Protein AF-A0A2I7N9K1-F1 (afdb_monomer_lite)

Radius of gyration: 25.22 Å; chains: 1; bounding box: 76×56×75 Å

Foldseek 3Di:
DDDDDDDDDDDPDDDDPPDPDDDDDDDDLQLQWAKDWPDFFAQAAAADPDQTAGPPWTKIFTAGNVRHGQQPFFFKKFKFWPDFPFCDDPPRDGLFFGKFDCRIATDHRRMGTGHRIHTNKWGWFIWMWIDTPSHHIDIGGGHTHDHPDDPDPFPKCDPPDQFFWWKKKFQPQCPPLLFGKIWIWTQDDDAGDGDPVSSVPDDQDPRMDTDAGWTWQFRDKDQLEAFPDHRDYFDWDAGPVGGIIGGFKIKFKFKPPDDQVQDDPVGDPHRSCCLRPHPAHGQQIKIKMWIQGNIKTKHFQADPVRHGQKWKWKQDQLGWIWTWGIAGPVQDDSVSVVVLRVPFRHHPPMDMDIDRDPGMAIQFFAWACVPPPPDTTRIWTKIATNSRIIITTSDDPLSADDPQQVSPDSDGDAAEDEDEAGEHEAHLEEYEYEYHQEAYEYHHFAYEYEYEHHHYAYEYEDEAAPVQWDWDDDPQWIWIAGPRGIYIYHNYQWYHHPVDIDGDPRDDD

pLDDT: mean 81.73, std 18.93, range [21.7, 98.44]

InterPro domains:
  IPR001343 RTX calcium-binding nonapeptide repeat [PF00353] (426-460)
  IPR011049 Serralysin-like metalloprotease, C-terminal [G3DSA:2.150.10.10] (353-507)
  IPR011049 Serralysin-like metalloprotease, C-terminal [SSF51120] (394-496)

Secondary structure (DSSP, 8-state):
--PPP-------------------------TT-EEEEEEPPPTTB--SSSS---SSPEEEEEE-TTS-B-TT---EEEEEEEE-TTSS-GGG---PPPEES--EEE-BTTEEEESS-EESS-EEEEEEEEE-TTSB-EEPPPEEE--SS---S--SS--SSS----EEEE-TTSTTTT-S-EEEEEE-TTS---SHHHHHT--S-TTEEEPPPEEE-SSEEEE-SSTTS-SSS-EEEE-TTS-EEEEEEEEEEEEES--GGGSPSSPPSSHHHHHHH-----TT-EEEEEEE--EEEEE-SB-TTSPBPEEEEEE-TTS-EEEEEEEETT--SHHHHHHHHHH--PPTT-EEEEEE-SS-EEEPPEEE-TT-TTS-EEEEEEEE-TTS-EEEEEE--SS---GGGGSTTS----EE--SSS-EEE--SS--EEE--SS--EEE--SS-EEEE--SS--EEE-SS-GGG-EEEEETTEEEEEETTEEEEEES--EEE-SS-EEE------

Organism: NCBI:txid2067065

Structure (mmCIF, N/CA/C/O backbone):
data_AF-A0A2I7N9K1-F1
#
_entry.id   AF-A0A2I7N9K1-F1
#
loop_
_atom_site.group_PDB
_atom_site.id
_atom_site.type_symbol
_atom_site.label_atom_id
_atom_site.label_alt_id
_atom_site.label_comp_id
_atom_site.label_asym_id
_atom_site.label_entity_id
_atom_site.label_seq_id
_atom_site.pdbx_PDB_ins_code
_atom_site.Cartn_x
_atom_site.Cartn_y
_atom_site.Cartn_z
_atom_site.occupancy
_atom_site.B_iso_or_equiv
_atom_site.auth_seq_id
_atom_site.auth_comp_id
_atom_site.auth_asym_id
_atom_site.auth_atom_id
_atom_site.pdbx_PDB_model_num
ATOM 1 N N . MET A 1 1 ? -43.055 1.603 -35.827 1.00 36.66 1 MET A N 1
ATOM 2 C CA . MET A 1 1 ? -41.673 1.252 -35.440 1.00 36.66 1 MET A CA 1
ATOM 3 C C . MET A 1 1 ? -41.093 2.394 -34.618 1.00 36.66 1 MET A C 1
ATOM 5 O O . MET A 1 1 ? -40.715 3.410 -35.180 1.00 36.66 1 MET A O 1
ATOM 9 N N . LYS A 1 2 ? -41.129 2.274 -33.289 1.00 26.00 2 LYS A N 1
ATOM 10 C CA . LYS A 1 2 ? -40.455 3.167 -32.336 1.00 26.00 2 LYS A CA 1
ATOM 11 C C . LYS A 1 2 ? -39.865 2.257 -31.259 1.00 26.00 2 LYS A C 1
ATOM 13 O O . LYS A 1 2 ? -40.627 1.643 -30.520 1.00 26.00 2 LYS A O 1
ATOM 18 N N . ASN A 1 3 ? -38.541 2.124 -31.240 1.00 26.86 3 ASN A N 1
ATOM 19 C CA . ASN A 1 3 ? -37.816 1.384 -30.211 1.00 26.86 3 ASN A CA 1
ATOM 20 C C . ASN A 1 3 ? -37.641 2.282 -28.983 1.00 26.86 3 ASN A C 1
ATOM 22 O O . ASN A 1 3 ? -37.138 3.398 -29.091 1.00 26.86 3 ASN A O 1
ATOM 26 N N . SER A 1 4 ? -38.083 1.785 -27.831 1.00 25.55 4 SER A N 1
ATOM 27 C CA . SER A 1 4 ? -37.852 2.376 -26.515 1.00 25.55 4 SER A CA 1
ATOM 28 C C . SER A 1 4 ? -36.556 1.796 -25.951 1.00 25.55 4 SER A C 1
ATOM 30 O O . SER A 1 4 ? -36.440 0.587 -25.768 1.00 25.55 4 SER A O 1
ATOM 32 N N . PHE A 1 5 ? -35.588 2.673 -25.684 1.00 25.97 5 PHE A N 1
ATOM 33 C CA . PHE A 1 5 ? -34.457 2.390 -24.808 1.00 25.97 5 PHE A CA 1
ATOM 34 C C . PHE A 1 5 ? -34.976 2.252 -23.370 1.00 25.97 5 PHE A C 1
ATOM 36 O O . PHE A 1 5 ? -35.680 3.139 -22.883 1.00 25.97 5 PHE A O 1
ATOM 43 N N . LYS A 1 6 ? -34.633 1.152 -22.693 1.00 26.00 6 LYS A N 1
ATOM 44 C CA . LYS A 1 6 ? -34.736 1.032 -21.235 1.00 26.00 6 LYS A CA 1
ATOM 45 C C . LYS A 1 6 ? -33.353 1.272 -20.641 1.00 26.00 6 LYS A C 1
ATOM 47 O O . LYS A 1 6 ? -32.460 0.447 -20.793 1.00 26.00 6 LYS A O 1
ATOM 52 N N . THR A 1 7 ? -33.207 2.406 -19.971 1.00 23.09 7 THR A N 1
ATOM 53 C CA . THR A 1 7 ? -32.119 2.700 -19.038 1.00 23.09 7 THR A CA 1
ATOM 54 C C . THR A 1 7 ? -32.225 1.746 -17.848 1.00 23.09 7 THR A C 1
ATOM 56 O O . THR A 1 7 ? -33.268 1.696 -17.196 1.00 23.09 7 THR A O 1
ATOM 59 N N . VAL A 1 8 ? -31.167 0.989 -17.562 1.00 24.42 8 VAL A N 1
ATOM 60 C CA . VAL A 1 8 ? -31.017 0.262 -16.295 1.00 24.42 8 VAL A CA 1
ATOM 61 C C . VAL A 1 8 ? -30.344 1.222 -15.317 1.00 24.42 8 VAL A C 1
ATOM 63 O O . VAL A 1 8 ? -29.165 1.527 -15.461 1.00 24.42 8 VAL A O 1
ATOM 66 N N . LEU A 1 9 ? -31.109 1.749 -14.358 1.00 21.70 9 LEU A N 1
ATOM 67 C CA . LEU A 1 9 ? -30.547 2.359 -13.153 1.00 21.70 9 LEU A CA 1
ATOM 68 C C . LEU A 1 9 ? -30.063 1.220 -12.247 1.00 21.70 9 LEU A C 1
ATOM 70 O O . LEU A 1 9 ? -30.878 0.424 -11.781 1.00 21.70 9 LEU A O 1
ATOM 74 N N . VAL A 1 10 ? -28.760 1.154 -11.982 1.00 24.77 10 VAL A N 1
ATOM 75 C CA . VAL A 1 10 ? -28.209 0.338 -10.895 1.00 24.77 10 VAL A CA 1
ATOM 76 C C . VAL A 1 10 ? -28.288 1.179 -9.622 1.00 24.77 10 VAL A C 1
ATOM 78 O O . VAL A 1 10 ? -27.634 2.212 -9.513 1.00 24.77 10 VAL A O 1
ATOM 81 N N . PHE A 1 11 ? -29.139 0.771 -8.681 1.00 23.14 11 PHE A N 1
ATOM 82 C CA . PHE A 1 11 ? -29.184 1.342 -7.336 1.00 23.14 11 PHE A CA 1
ATOM 83 C C . PHE A 1 11 ? -28.026 0.762 -6.513 1.00 23.14 11 PHE A C 1
ATOM 85 O O . PHE A 1 11 ? -27.993 -0.439 -6.254 1.00 23.14 11 PHE A O 1
ATOM 92 N N . SER A 1 12 ? -27.105 1.613 -6.063 1.00 29.17 12 SER A N 1
ATOM 93 C CA . SER A 1 12 ? -26.170 1.318 -4.975 1.00 29.17 12 SER A CA 1
ATOM 94 C C . SER A 1 12 ? -26.931 1.376 -3.644 1.00 29.17 12 SER A C 1
ATOM 96 O O . SER A 1 12 ? -27.010 2.421 -2.997 1.00 29.17 12 SER A O 1
ATOM 98 N N . GLY A 1 13 ? -27.584 0.275 -3.280 1.00 25.62 13 GLY A N 1
ATOM 99 C CA . GLY A 1 13 ? -28.261 0.118 -1.996 1.00 25.62 13 GLY A CA 1
ATOM 100 C C . GLY A 1 13 ? -27.389 -0.671 -1.027 1.00 25.62 13 GLY A C 1
ATOM 101 O O . GLY A 1 13 ? -27.106 -1.839 -1.278 1.00 25.62 13 GLY A O 1
ATOM 102 N N . PHE A 1 14 ? -26.996 -0.044 0.082 1.00 30.11 14 PHE A N 1
ATOM 103 C CA . PHE A 1 14 ? -26.489 -0.736 1.265 1.00 30.11 14 PHE A CA 1
ATOM 104 C C . PHE A 1 14 ? -27.516 -1.788 1.707 1.00 30.11 14 PHE A C 1
ATOM 106 O O . PHE A 1 14 ? -28.621 -1.445 2.128 1.00 30.11 14 PHE A O 1
ATOM 113 N N . PHE A 1 15 ? -27.165 -3.068 1.600 1.00 25.33 15 PHE A N 1
ATOM 114 C CA . PHE A 1 15 ? -27.944 -4.151 2.189 1.00 25.33 15 PHE A CA 1
ATOM 115 C C . PHE A 1 15 ? -27.481 -4.334 3.637 1.00 25.33 15 PHE A C 1
ATOM 117 O O . PHE A 1 15 ? -26.503 -5.025 3.906 1.00 25.33 15 PHE A O 1
ATOM 124 N N . SER A 1 16 ? -28.187 -3.711 4.582 1.00 26.41 16 SER A N 1
ATOM 125 C CA . SER A 1 16 ? -28.173 -4.192 5.964 1.00 26.41 16 SER A CA 1
ATOM 126 C C . SER A 1 16 ? -28.927 -5.517 5.994 1.00 26.41 16 SER A C 1
ATOM 128 O O . SER A 1 16 ? -30.141 -5.554 5.784 1.00 26.41 16 SER A O 1
ATOM 130 N N . ILE A 1 17 ? -28.215 -6.614 6.237 1.00 28.28 17 ILE A N 1
ATOM 131 C CA . ILE A 1 17 ? -28.830 -7.902 6.552 1.00 28.28 17 ILE A CA 1
ATOM 132 C C . ILE A 1 17 ? -29.501 -7.752 7.920 1.00 28.28 17 ILE A C 1
ATOM 134 O O . ILE A 1 17 ? -28.851 -7.772 8.961 1.00 28.28 17 ILE A O 1
ATOM 138 N N . ALA A 1 18 ? -30.819 -7.561 7.921 1.00 25.86 18 ALA A N 1
ATOM 139 C CA . ALA A 1 18 ? -31.632 -7.703 9.118 1.00 25.86 18 ALA A CA 1
ATOM 140 C C . ALA A 1 18 ? -31.854 -9.201 9.367 1.00 25.86 18 ALA A C 1
ATOM 142 O O . ALA A 1 18 ? -32.697 -9.834 8.728 1.00 25.86 18 ALA A O 1
ATOM 143 N N . LEU A 1 19 ? -31.083 -9.776 10.289 1.00 27.89 19 LEU A N 1
ATOM 144 C CA . LEU A 1 19 ? -31.394 -11.071 10.886 1.00 27.89 19 LEU A CA 1
ATOM 145 C C . LEU A 1 19 ? -32.697 -10.929 11.688 1.00 27.89 19 LEU A C 1
ATOM 147 O O . LEU A 1 19 ? -32.737 -10.294 12.739 1.00 27.89 19 LEU A O 1
ATOM 151 N N . LEU A 1 20 ? -33.784 -11.511 11.181 1.00 29.70 20 LEU A N 1
ATOM 152 C CA . LEU A 1 20 ? -35.004 -11.730 11.956 1.00 29.70 20 LEU A CA 1
ATOM 153 C C . LEU A 1 20 ? -34.714 -12.811 13.006 1.00 29.70 20 LEU A C 1
ATOM 155 O O . LEU A 1 20 ? -34.813 -14.004 12.728 1.00 29.70 20 LEU A O 1
ATOM 159 N N . SER A 1 21 ? -34.335 -12.380 14.208 1.00 32.34 21 SER A N 1
ATOM 160 C CA . SER A 1 21 ? -34.246 -13.246 15.382 1.00 32.34 21 SER A CA 1
ATOM 161 C C . SER A 1 21 ? -35.651 -13.660 15.826 1.00 32.34 21 SER A C 1
ATOM 163 O O . SER A 1 21 ? -36.535 -12.828 16.051 1.00 32.34 21 SER A O 1
ATOM 165 N N . SER A 1 22 ? -35.873 -14.969 15.923 1.00 29.00 22 SER A N 1
ATOM 166 C CA . SER A 1 22 ? -37.070 -15.551 16.521 1.00 29.00 22 SER A CA 1
ATOM 167 C C . SER A 1 22 ? -37.162 -15.156 17.994 1.00 29.00 22 SER A C 1
ATOM 169 O O . SER A 1 22 ? -36.237 -15.401 18.765 1.00 29.00 22 SER A O 1
ATOM 171 N N . CYS A 1 23 ? -38.301 -14.601 18.402 1.00 32.09 23 CYS A N 1
ATOM 172 C CA . CYS A 1 23 ? -38.574 -14.265 19.792 1.00 32.09 23 CYS A CA 1
ATOM 173 C C . CYS A 1 23 ? -38.734 -15.555 20.618 1.00 32.09 23 CYS A C 1
ATOM 175 O O . CYS A 1 23 ? -39.783 -16.199 20.577 1.00 32.09 23 CYS A O 1
ATOM 177 N N . SER A 1 24 ? -37.689 -15.947 21.351 1.00 33.16 24 SER A N 1
ATOM 178 C CA . SER A 1 24 ? -37.812 -16.875 22.475 1.00 33.16 24 SER A CA 1
ATOM 179 C C . SER A 1 24 ? -38.010 -16.079 23.761 1.00 33.16 24 SER A C 1
ATOM 181 O O . SER A 1 24 ? -37.243 -15.176 24.086 1.00 33.16 24 SER A O 1
ATOM 183 N N . SER A 1 25 ? -39.069 -16.422 24.476 1.00 39.72 25 SER A N 1
ATOM 184 C CA . SER A 1 25 ? -39.567 -15.787 25.686 1.00 39.72 25 SER A CA 1
ATOM 185 C C . SER A 1 25 ? -38.533 -15.701 26.818 1.00 39.72 25 SER A C 1
ATOM 187 O O . SER A 1 25 ? -38.040 -16.727 27.276 1.00 39.72 25 SER A O 1
ATOM 189 N N . GLY A 1 26 ? -38.361 -14.496 27.372 1.00 41.34 26 GLY A N 1
ATOM 190 C CA . GLY A 1 26 ? -38.199 -14.305 28.817 1.00 41.34 26 GLY A CA 1
ATOM 191 C C . GLY A 1 26 ? -36.791 -14.084 29.371 1.00 41.34 26 GLY A C 1
ATOM 192 O O . GLY A 1 26 ? -36.303 -14.926 30.110 1.00 41.34 26 GLY A O 1
ATOM 193 N N . THR A 1 27 ? -36.249 -12.879 29.188 1.00 34.38 27 THR A N 1
ATOM 194 C CA . THR A 1 27 ? -35.466 -12.163 30.213 1.00 34.38 27 THR A CA 1
ATOM 195 C C . THR A 1 27 ? -35.780 -10.675 30.088 1.00 34.38 27 THR A C 1
ATOM 197 O O . THR A 1 27 ? -35.877 -10.150 28.981 1.00 34.38 27 THR A O 1
ATOM 200 N N . SER A 1 28 ? -36.020 -10.003 31.212 1.00 38.69 28 SER A N 1
ATOM 201 C CA . SER A 1 28 ? -36.279 -8.563 31.285 1.00 38.69 28 SER A CA 1
ATOM 202 C C . SER A 1 28 ? -35.212 -7.780 30.518 1.00 38.69 28 SER A C 1
ATOM 204 O O . SER A 1 28 ? -34.049 -7.799 30.912 1.00 38.69 28 SER A O 1
ATOM 206 N N . SER A 1 29 ? -35.599 -7.075 29.453 1.00 41.12 29 SER A N 1
ATOM 207 C CA . SER A 1 29 ? -34.750 -6.055 28.841 1.00 41.12 29 SER A CA 1
ATOM 208 C C . SER A 1 29 ? -34.518 -4.970 29.888 1.00 41.12 29 SER A C 1
ATOM 210 O O . SER A 1 29 ? -35.439 -4.216 30.214 1.00 41.12 29 SER A O 1
ATOM 212 N N . ASN A 1 30 ? -33.324 -4.928 30.469 1.00 50.84 30 ASN A N 1
ATOM 213 C CA . ASN A 1 30 ? -32.955 -3.883 31.405 1.00 50.84 30 ASN A CA 1
ATOM 214 C C . ASN A 1 30 ? -32.698 -2.608 30.587 1.00 50.84 30 ASN A C 1
ATOM 216 O O . ASN A 1 30 ? -31.596 -2.393 30.096 1.00 50.84 30 ASN A O 1
ATOM 220 N N . SER A 1 31 ? -33.743 -1.811 30.341 1.00 53.28 31 SER A N 1
ATOM 221 C CA . SER A 1 31 ? -33.713 -0.687 29.388 1.00 53.28 31 SER A CA 1
ATOM 222 C C . SER A 1 31 ? -32.759 0.450 29.773 1.00 53.28 31 SER A C 1
ATOM 224 O O . SER A 1 31 ? -32.537 1.344 28.961 1.00 53.28 31 SER A O 1
ATOM 226 N N . ASP A 1 32 ? -32.199 0.400 30.983 1.00 67.81 32 ASP A N 1
ATOM 227 C CA . ASP A 1 32 ? -31.236 1.366 31.515 1.00 67.81 32 ASP A CA 1
ATOM 228 C C . ASP A 1 32 ? -29.824 0.781 31.684 1.00 67.81 32 ASP A C 1
ATOM 230 O O . ASP A 1 32 ? -28.959 1.455 32.237 1.00 67.81 32 ASP A O 1
ATOM 234 N N . ALA A 1 33 ? -29.559 -0.447 31.220 1.00 81.50 33 ALA A N 1
ATOM 235 C CA . ALA A 1 33 ? -28.209 -0.995 31.254 1.00 81.50 33 ALA A CA 1
ATOM 236 C C . ALA A 1 33 ? -27.306 -0.274 30.235 1.00 81.50 33 ALA A C 1
ATOM 238 O O . ALA A 1 33 ? -27.653 -0.102 29.058 1.00 81.50 33 ALA A O 1
ATOM 239 N N . THR A 1 34 ? -26.143 0.188 30.689 1.00 94.06 34 THR A N 1
ATOM 240 C CA . THR A 1 34 ? -25.251 1.054 29.908 1.00 94.06 34 THR A CA 1
ATOM 241 C C . THR A 1 34 ? -23.839 0.503 29.854 1.00 94.06 34 THR A C 1
ATOM 243 O O . THR A 1 34 ? -23.399 -0.253 30.717 1.00 94.06 34 THR A O 1
ATOM 246 N N . LEU A 1 35 ? -23.104 0.907 28.827 1.00 97.38 35 LEU A N 1
ATOM 247 C CA . LEU A 1 35 ? -21.658 0.756 28.802 1.00 97.38 35 LEU A CA 1
ATOM 248 C C . LEU A 1 35 ? -21.005 1.963 29.480 1.00 97.38 35 LEU A C 1
ATOM 250 O O . LEU A 1 35 ? -21.551 3.067 29.481 1.00 97.38 35 LEU A O 1
ATOM 254 N N . SER A 1 36 ? -19.816 1.763 30.039 1.00 97.44 36 SER A N 1
ATOM 255 C CA . SER A 1 36 ? -18.985 2.842 30.570 1.00 97.44 36 SER A CA 1
ATOM 256 C C . SER A 1 36 ? -17.508 2.499 30.429 1.00 97.44 36 SER A C 1
ATOM 258 O O . SER A 1 36 ? -17.104 1.367 30.703 1.00 97.44 36 SER A O 1
ATOM 260 N N . PHE A 1 37 ? -16.691 3.467 30.023 1.00 98.06 37 PHE A N 1
ATOM 261 C CA . PHE A 1 37 ? -15.239 3.315 30.027 1.00 98.06 37 PHE A CA 1
ATOM 262 C C . PHE A 1 37 ? -14.746 3.371 31.478 1.00 98.06 37 PHE A C 1
ATOM 264 O O . PHE A 1 37 ? -14.773 4.414 32.125 1.00 98.06 37 PHE A O 1
ATOM 271 N N . SER A 1 38 ? -14.321 2.227 32.016 1.00 97.00 38 SER A N 1
ATOM 272 C CA . SER A 1 38 ? -13.719 2.139 33.354 1.00 97.00 38 SER A CA 1
ATOM 273 C C . SER A 1 38 ? -12.206 2.352 33.329 1.00 97.00 38 SER A C 1
ATOM 275 O O . SER A 1 38 ? -11.618 2.711 34.349 1.00 97.00 38 SER A O 1
ATOM 277 N N . VAL A 1 39 ? -11.586 2.181 32.157 1.00 97.38 39 VAL A N 1
ATOM 278 C CA . VAL A 1 39 ? -10.252 2.695 31.829 1.00 97.38 39 VAL A CA 1
ATOM 279 C C . VAL A 1 39 ? -10.342 3.362 30.459 1.00 97.38 39 VAL A C 1
ATOM 281 O O . VAL A 1 39 ? -10.625 2.698 29.463 1.00 97.38 39 VAL A O 1
ATOM 284 N N . GLU A 1 40 ? -10.132 4.675 30.440 1.00 95.94 40 GLU A N 1
ATOM 285 C CA . GLU A 1 40 ? -10.147 5.525 29.244 1.00 95.94 40 GLU A CA 1
ATOM 286 C C . GLU A 1 40 ? -8.864 5.349 28.402 1.00 95.94 40 GLU A C 1
ATOM 288 O O . GLU A 1 40 ? -7.812 5.019 28.962 1.00 95.94 40 GLU A O 1
ATOM 293 N N . PRO A 1 41 ? -8.907 5.594 27.077 1.00 92.88 41 PRO A N 1
ATOM 294 C CA . PRO A 1 41 ? -7.702 5.669 26.253 1.00 92.88 41 PRO A CA 1
ATOM 295 C C . PRO A 1 41 ? -6.808 6.851 26.667 1.00 92.88 41 PRO A C 1
ATOM 297 O O . PRO A 1 41 ? -7.296 7.918 27.036 1.00 92.88 41 PRO A O 1
ATOM 300 N N . ALA A 1 42 ? -5.486 6.686 26.567 1.00 87.31 42 ALA A N 1
ATOM 301 C CA . ALA A 1 42 ? -4.512 7.725 26.915 1.00 87.31 42 ALA A CA 1
ATOM 302 C C . ALA A 1 42 ? -3.955 8.471 25.682 1.00 87.31 42 ALA A C 1
ATOM 304 O O . ALA A 1 42 ? -3.728 7.884 24.622 1.00 87.31 42 ALA A O 1
ATOM 305 N N . SER A 1 43 ? -3.670 9.772 25.842 1.00 81.56 43 SER A N 1
ATOM 306 C CA . SER A 1 43 ? -3.223 10.698 24.775 1.00 81.56 43 SER A CA 1
ATOM 307 C C . SER A 1 43 ? -1.772 10.541 24.295 1.00 81.56 43 SER A C 1
ATOM 309 O O . SER A 1 43 ? -1.241 11.418 23.619 1.00 81.56 43 SER A O 1
ATOM 311 N N . ASN A 1 44 ? -1.093 9.467 24.669 1.00 70.94 44 ASN A N 1
ATOM 312 C CA . ASN A 1 44 ? 0.270 9.143 24.244 1.00 70.94 44 ASN A CA 1
ATOM 313 C C . ASN A 1 44 ? 0.326 7.903 23.348 1.00 70.94 44 ASN A C 1
ATOM 315 O O . ASN A 1 44 ? 1.396 7.332 23.157 1.00 70.94 44 ASN A O 1
ATOM 319 N N . SER A 1 45 ? -0.826 7.496 22.821 1.00 68.25 45 SER A N 1
ATOM 320 C CA . SER A 1 45 ? -0.941 6.361 21.917 1.00 68.25 45 SER A CA 1
ATOM 321 C C . SER A 1 45 ? -0.256 6.693 20.600 1.00 68.25 45 SER A C 1
ATOM 323 O O . SER A 1 45 ? -0.395 7.801 20.100 1.00 68.25 45 SER A O 1
ATOM 325 N N . THR A 1 46 ? 0.495 5.763 20.036 1.00 64.75 46 THR A N 1
ATOM 326 C CA . THR A 1 46 ? 1.285 6.004 18.832 1.00 64.75 46 THR A CA 1
ATOM 327 C C . THR A 1 46 ? 0.697 5.231 17.658 1.00 64.75 46 THR A C 1
ATOM 329 O O . THR A 1 46 ? 0.408 4.050 17.855 1.00 64.75 46 THR A O 1
ATOM 332 N N . PRO A 1 47 ? 0.522 5.828 16.457 1.00 62.97 47 PRO A N 1
ATOM 333 C CA . PRO A 1 47 ? -0.068 5.107 15.348 1.00 62.97 47 PRO A CA 1
ATOM 334 C C . PRO A 1 47 ? 0.757 3.882 14.975 1.00 62.97 47 PRO A C 1
ATOM 336 O O . PRO A 1 47 ? 1.990 3.942 14.941 1.00 62.97 47 PRO A O 1
ATOM 339 N N . THR A 1 48 ? 0.087 2.759 14.730 1.00 54.94 48 THR A N 1
ATOM 340 C CA . THR A 1 48 ? 0.762 1.471 14.541 1.00 54.94 48 THR A CA 1
ATOM 341 C C . THR A 1 48 ? 1.365 1.316 13.157 1.00 54.94 48 THR A C 1
ATOM 343 O O . THR A 1 48 ? 0.659 1.313 12.170 1.00 54.94 48 THR A O 1
ATOM 346 N N . GLY A 1 49 ? 2.652 0.998 13.116 1.00 50.69 49 GLY A N 1
ATOM 347 C CA . GLY A 1 49 ? 3.223 -0.000 12.199 1.00 50.69 49 GLY A CA 1
ATOM 348 C C . GLY A 1 49 ? 4.349 -0.812 12.869 1.00 50.69 49 GLY A C 1
ATOM 349 O O . GLY A 1 49 ? 5.106 -1.553 12.250 1.00 50.69 49 GLY A O 1
ATOM 350 N N . THR A 1 50 ? 4.443 -0.680 14.186 1.00 47.97 50 THR A N 1
ATOM 351 C CA . THR A 1 50 ? 5.229 -1.475 15.125 1.00 47.97 50 THR A CA 1
ATOM 352 C C . THR A 1 50 ? 4.274 -1.784 16.280 1.00 47.97 50 THR A C 1
ATOM 354 O O . THR A 1 50 ? 3.316 -1.038 16.471 1.00 47.97 50 THR A O 1
ATOM 357 N N . GLN A 1 51 ? 4.465 -2.891 16.997 1.00 51.19 51 GLN A N 1
ATOM 358 C CA . GLN A 1 51 ? 3.539 -3.522 17.964 1.00 51.19 51 GLN A CA 1
ATOM 359 C C . GLN A 1 51 ? 3.176 -2.682 19.224 1.00 51.19 51 GLN A C 1
ATOM 361 O O . GLN A 1 51 ? 3.057 -3.213 20.325 1.00 51.19 51 GLN A O 1
ATOM 366 N N . ASN A 1 52 ? 3.023 -1.366 19.093 1.00 67.00 52 ASN A N 1
ATOM 367 C CA . ASN A 1 52 ? 2.648 -0.436 20.144 1.00 67.00 52 ASN A CA 1
ATOM 368 C C . ASN A 1 52 ? 1.122 -0.325 20.202 1.00 67.00 52 ASN A C 1
ATOM 370 O O . ASN A 1 52 ? 0.491 0.186 19.277 1.00 67.00 52 ASN A O 1
ATOM 374 N N . TYR A 1 53 ? 0.550 -0.809 21.298 1.00 79.75 53 TYR A N 1
ATOM 375 C CA . TYR A 1 53 ? -0.876 -0.715 21.598 1.00 79.75 53 TYR A CA 1
ATOM 376 C C . TYR A 1 53 ? -1.166 0.495 22.494 1.00 79.75 53 TYR A C 1
ATOM 378 O O . TYR A 1 53 ? -0.273 1.023 23.164 1.00 79.75 53 TYR A O 1
ATOM 386 N N . ILE A 1 54 ? -2.426 0.930 22.531 1.00 84.31 54 ILE A N 1
ATOM 387 C CA . ILE A 1 54 ? -2.914 1.938 23.476 1.00 84.31 54 ILE A CA 1
ATOM 388 C C . ILE A 1 54 ? -2.661 1.420 24.897 1.00 84.31 54 ILE A C 1
ATOM 390 O O . ILE A 1 54 ? -3.127 0.343 25.270 1.00 84.31 54 ILE A O 1
ATOM 394 N N . THR A 1 55 ? -1.917 2.191 25.696 1.00 82.06 55 THR A N 1
ATOM 395 C CA . THR A 1 55 ? -1.595 1.841 27.086 1.00 82.06 55 THR A CA 1
ATOM 396 C C . THR A 1 55 ? -1.996 2.962 28.051 1.00 82.06 55 THR A C 1
ATOM 398 O O . THR A 1 55 ? -1.744 4.131 27.759 1.00 82.06 55 THR A O 1
ATOM 401 N N . PRO A 1 56 ? -2.587 2.638 29.221 1.00 89.62 56 PRO A N 1
ATOM 402 C CA . PRO A 1 56 ? -2.994 1.300 29.671 1.00 89.62 56 PRO A CA 1
ATOM 403 C C . PRO A 1 56 ? -4.130 0.704 28.817 1.00 89.62 56 PRO A C 1
ATOM 405 O O . PRO A 1 56 ? -4.820 1.431 28.109 1.00 89.62 56 PRO A O 1
ATOM 408 N N . ALA A 1 57 ? -4.313 -0.620 28.894 1.00 92.25 57 ALA A N 1
ATOM 409 C CA . ALA A 1 57 ? -5.377 -1.319 28.172 1.00 92.25 57 ALA A CA 1
ATOM 410 C C . ALA A 1 57 ? -6.758 -0.733 28.512 1.00 92.25 57 ALA A C 1
ATOM 412 O O . ALA A 1 57 ? -7.096 -0.559 29.689 1.00 92.25 57 ALA A O 1
ATOM 413 N N . ILE A 1 58 ? -7.554 -0.463 27.477 1.00 96.19 58 ILE A N 1
ATOM 414 C CA . ILE A 1 58 ? -8.894 0.116 27.611 1.00 96.19 58 ILE A CA 1
ATOM 415 C C . ILE A 1 58 ? -9.822 -0.921 28.245 1.00 96.19 58 ILE A C 1
ATOM 417 O O . ILE A 1 58 ? -9.776 -2.109 27.910 1.00 96.19 58 ILE A O 1
ATOM 421 N N . LYS A 1 59 ? -10.695 -0.474 29.151 1.00 98.06 59 LYS A N 1
ATOM 422 C CA . LYS A 1 59 ? -11.708 -1.329 29.777 1.00 98.06 59 LYS A CA 1
ATOM 423 C C . LYS A 1 59 ? -13.081 -0.707 29.654 1.00 98.06 59 LYS A C 1
ATOM 425 O O . LYS A 1 59 ? -13.273 0.455 30.010 1.00 98.06 59 LYS A O 1
ATOM 430 N N . VAL A 1 60 ? -14.034 -1.515 29.205 1.00 98.31 60 VAL A N 1
ATOM 431 C CA . VAL A 1 60 ? -15.448 -1.152 29.156 1.00 98.31 60 VAL A CA 1
ATOM 432 C C . VAL A 1 60 ? -16.204 -2.034 30.134 1.00 98.31 60 VAL A C 1
ATOM 434 O O . VAL A 1 60 ? -16.192 -3.259 30.018 1.00 98.31 60 VAL A O 1
ATOM 437 N N . SER A 1 61 ? -16.854 -1.399 31.102 1.00 98.00 61 SER A N 1
ATOM 438 C CA . SER A 1 61 ? -17.745 -2.052 32.051 1.00 98.00 61 SER A CA 1
ATOM 439 C C . SER A 1 61 ? -19.182 -2.012 31.546 1.00 98.00 61 SER A C 1
ATOM 441 O O . SER A 1 61 ? -19.644 -0.988 31.043 1.00 98.00 61 SER A O 1
ATOM 443 N N . ILE A 1 62 ? -19.890 -3.118 31.738 1.00 96.88 62 ILE A N 1
ATOM 444 C CA . ILE A 1 62 ? -21.331 -3.240 31.548 1.00 96.88 62 ILE A CA 1
ATOM 445 C C . ILE A 1 62 ? -21.991 -2.933 32.890 1.00 96.88 62 ILE A C 1
ATOM 447 O O . ILE A 1 62 ? -21.700 -3.593 33.890 1.00 96.88 62 ILE A O 1
ATOM 451 N N . LEU A 1 63 ? -22.833 -1.905 32.924 1.00 95.38 63 LEU A N 1
ATOM 452 C CA . LEU A 1 63 ? -23.520 -1.445 34.123 1.00 95.38 63 LEU A CA 1
ATOM 453 C C . LEU A 1 63 ? -25.004 -1.806 34.063 1.00 95.38 63 LEU A C 1
ATOM 455 O O . LEU A 1 63 ? -25.645 -1.653 33.023 1.00 95.38 63 LEU A O 1
ATOM 459 N N . ASP A 1 64 ? -25.554 -2.245 35.191 1.00 90.31 64 ASP A N 1
ATOM 460 C CA . ASP A 1 64 ? -26.990 -2.415 35.376 1.00 90.31 64 ASP A CA 1
ATOM 461 C C . ASP A 1 64 ? -27.709 -1.056 35.497 1.00 90.31 64 ASP A C 1
ATOM 463 O O . ASP A 1 64 ? -27.094 0.013 35.536 1.00 90.31 64 ASP A O 1
ATOM 467 N N . SER A 1 65 ? -29.038 -1.087 35.609 1.00 87.00 65 SER A N 1
ATOM 468 C CA . SER A 1 65 ? -29.873 0.111 35.785 1.00 87.00 65 SER A CA 1
ATOM 469 C C . SER A 1 65 ? -29.555 0.938 37.038 1.00 87.00 65 SER A C 1
ATOM 471 O O . SER A 1 65 ? -29.978 2.086 37.137 1.00 87.00 65 SER A O 1
ATOM 473 N N . ASN A 1 66 ? -28.847 0.368 38.018 1.00 88.06 66 ASN A N 1
ATOM 474 C CA . ASN A 1 66 ? -28.430 1.059 39.239 1.00 88.06 66 ASN A CA 1
ATOM 475 C C . ASN A 1 66 ? -27.015 1.652 39.114 1.00 88.06 66 ASN A C 1
ATOM 477 O O . ASN A 1 66 ? -26.529 2.272 40.062 1.00 88.06 66 ASN A O 1
ATOM 481 N N . GLY A 1 67 ? -26.348 1.464 37.970 1.00 89.19 67 GLY A N 1
ATOM 482 C CA . GLY A 1 67 ? -24.973 1.894 37.728 1.00 89.19 67 GLY A CA 1
ATOM 483 C C . GLY A 1 67 ? -23.910 0.969 38.331 1.00 89.19 67 GLY A C 1
ATOM 484 O O . GLY A 1 67 ? -22.747 1.364 38.408 1.00 89.19 67 GLY A O 1
ATOM 485 N N . ALA A 1 68 ? -24.277 -0.236 38.778 1.00 92.75 68 ALA A N 1
ATOM 486 C CA . ALA A 1 68 ? -23.339 -1.236 39.282 1.00 92.75 68 ALA A CA 1
ATOM 487 C C . ALA A 1 68 ? -22.875 -2.167 38.155 1.00 92.75 68 ALA A C 1
ATOM 489 O O . ALA A 1 68 ? -23.617 -2.416 37.213 1.00 92.75 68 ALA A O 1
ATOM 490 N N . VAL A 1 69 ? -21.657 -2.712 38.247 1.00 95.44 69 VAL A N 1
ATOM 491 C CA . VAL A 1 69 ? -21.154 -3.660 37.236 1.00 95.44 69 VAL A CA 1
ATOM 492 C C . VAL A 1 69 ? -21.996 -4.936 37.242 1.00 95.44 69 VAL A C 1
ATOM 494 O O . VAL A 1 69 ? -22.107 -5.609 38.269 1.00 95.44 69 VAL A O 1
ATOM 497 N N . GLU A 1 70 ? -22.542 -5.295 36.082 1.00 93.94 70 GLU A N 1
ATOM 498 C CA . GLU A 1 70 ? -23.296 -6.530 35.880 1.00 93.94 70 GLU A CA 1
ATOM 499 C C . GLU A 1 70 ? -22.325 -7.715 35.750 1.00 93.94 70 GLU A C 1
ATOM 501 O O . GLU A 1 70 ? -21.898 -8.090 34.661 1.00 93.94 70 GLU A O 1
ATOM 506 N N . SER A 1 71 ? -21.950 -8.325 36.876 1.00 91.81 71 SER A N 1
ATOM 507 C CA . SER A 1 71 ? -20.917 -9.374 36.918 1.00 91.81 71 SER A CA 1
ATOM 508 C C . SER A 1 71 ? -21.273 -10.666 36.173 1.00 91.81 71 SER A C 1
ATOM 510 O O . SER A 1 71 ? -20.396 -11.487 35.924 1.00 91.81 71 SER A O 1
ATOM 512 N N . THR A 1 72 ? -22.535 -10.868 35.802 1.00 90.56 72 THR A N 1
ATOM 513 C CA . THR A 1 72 ? -22.973 -12.007 34.983 1.00 90.56 72 THR A CA 1
ATOM 514 C C . THR A 1 72 ? -22.933 -11.723 33.483 1.00 90.56 72 THR A C 1
ATOM 516 O O . THR A 1 72 ? -23.088 -12.659 32.700 1.00 90.56 72 THR A O 1
ATOM 519 N N . ALA A 1 73 ? -22.730 -10.469 33.066 1.00 90.50 73 ALA A N 1
ATOM 520 C CA . ALA A 1 73 ? -22.699 -10.107 31.656 1.00 90.50 73 ALA A CA 1
ATOM 521 C C . ALA A 1 73 ? -21.414 -10.613 30.982 1.00 90.50 73 ALA A C 1
ATOM 523 O O . ALA A 1 73 ? -20.296 -10.360 31.445 1.00 90.50 73 ALA A O 1
ATOM 524 N N . ASN A 1 74 ? -21.594 -11.325 29.869 1.00 92.75 74 ASN A N 1
ATOM 525 C CA . ASN A 1 74 ? -20.531 -11.930 29.064 1.00 92.75 74 ASN A CA 1
ATOM 526 C C . ASN A 1 74 ? -20.688 -11.670 27.555 1.00 92.75 74 ASN A C 1
ATOM 528 O O . ASN A 1 74 ? -20.136 -12.393 26.728 1.00 92.75 74 ASN A O 1
ATOM 532 N N . VAL A 1 75 ? -21.465 -10.646 27.197 1.00 93.38 75 VAL A N 1
ATOM 533 C CA . VAL A 1 75 ? -21.747 -10.272 25.806 1.00 93.38 75 VAL A CA 1
ATOM 534 C C . VAL A 1 75 ? -20.507 -9.681 25.114 1.00 93.38 75 VAL A C 1
ATOM 536 O O . VAL A 1 75 ? -19.645 -9.101 25.787 1.00 93.38 75 VAL A O 1
ATOM 539 N N . PRO A 1 76 ? -20.400 -9.795 23.777 1.00 96.50 76 PRO A N 1
ATOM 540 C CA . PRO A 1 76 ? -19.369 -9.108 23.008 1.00 96.50 76 PRO A CA 1
ATOM 541 C C . PRO A 1 76 ? -19.557 -7.588 23.060 1.00 96.50 76 PRO A C 1
ATOM 543 O O . PRO A 1 76 ? -20.632 -7.067 22.762 1.00 96.50 76 PRO A O 1
ATOM 546 N N . VAL A 1 77 ? -18.484 -6.877 23.405 1.00 97.31 77 VAL A N 1
ATOM 547 C CA . VAL A 1 77 ? -18.386 -5.416 23.340 1.00 97.31 77 VAL A CA 1
ATOM 548 C C . VAL A 1 77 ? -17.482 -5.049 22.171 1.00 97.31 77 VAL A C 1
ATOM 550 O O . VAL A 1 77 ? -16.369 -5.559 22.071 1.00 97.31 77 VAL A O 1
ATOM 553 N N . THR A 1 78 ? -17.948 -4.151 21.306 1.00 96.19 78 THR A N 1
ATOM 554 C CA . THR A 1 78 ? -17.210 -3.656 20.135 1.00 96.19 78 THR A CA 1
ATOM 555 C C . THR A 1 78 ? -16.817 -2.196 20.332 1.00 96.19 78 THR A C 1
ATOM 557 O O . THR A 1 78 ? -17.668 -1.381 20.706 1.00 96.19 78 THR A O 1
ATOM 560 N N . LEU A 1 79 ? -15.556 -1.854 20.051 1.00 95.19 79 LEU A N 1
ATOM 561 C CA . LEU A 1 79 ? -15.088 -0.474 19.937 1.00 95.19 79 LEU A CA 1
ATOM 562 C C . LEU A 1 79 ? -14.980 -0.043 18.472 1.00 95.19 79 LEU A C 1
ATOM 564 O O . LEU A 1 79 ? -14.452 -0.764 17.632 1.00 95.19 79 LEU A O 1
ATOM 568 N N . SER A 1 80 ? -15.422 1.178 18.184 1.00 91.69 80 SER A N 1
ATOM 569 C CA . SER A 1 80 ? -15.214 1.848 16.897 1.00 91.69 80 SER A CA 1
ATOM 570 C C . SER A 1 80 ? -14.776 3.295 17.105 1.00 91.69 80 SER A C 1
ATOM 572 O O . SER A 1 80 ? -15.021 3.876 18.159 1.00 91.69 80 SER A O 1
ATOM 574 N N . ILE A 1 81 ? -14.169 3.923 16.098 1.00 89.25 81 ILE A N 1
ATOM 575 C CA . ILE A 1 81 ? -13.871 5.362 16.150 1.00 89.25 81 ILE A CA 1
ATOM 576 C C . ILE A 1 81 ? -15.183 6.150 16.046 1.00 89.25 81 ILE A C 1
ATOM 578 O O . ILE A 1 81 ? -15.952 5.962 15.105 1.00 89.25 81 ILE A O 1
ATOM 582 N N . ALA A 1 82 ? -15.444 7.012 17.030 1.00 90.69 82 ALA A N 1
ATOM 583 C CA . ALA A 1 82 ? -16.623 7.875 17.096 1.00 90.69 82 ALA A CA 1
ATOM 584 C C . ALA A 1 82 ? -16.336 9.273 16.534 1.00 90.69 82 ALA A C 1
ATOM 586 O O . ALA A 1 82 ? -17.123 9.806 15.755 1.00 90.69 82 ALA A O 1
ATOM 587 N N . ASN A 1 83 ? -15.194 9.850 16.914 1.00 87.38 83 ASN A N 1
ATOM 588 C CA . ASN A 1 83 ? -14.672 11.098 16.373 1.00 87.38 83 ASN A CA 1
ATOM 589 C C . ASN A 1 83 ? -13.223 10.907 15.939 1.00 87.38 83 ASN A C 1
ATOM 591 O O . ASN A 1 83 ? -12.452 10.219 16.607 1.00 87.38 83 ASN A O 1
ATOM 595 N N . GLN A 1 84 ? -12.856 11.582 14.857 1.00 80.00 84 GLN A N 1
ATOM 596 C CA . GLN A 1 84 ? -11.482 11.696 14.397 1.00 80.00 84 GLN A CA 1
ATOM 597 C C . GLN A 1 84 ? -11.227 13.111 13.867 1.00 80.00 84 GLN A C 1
ATOM 599 O O . GLN A 1 84 ? -12.150 13.742 13.345 1.00 80.00 84 GLN A O 1
ATOM 604 N N . PRO A 1 85 ? -9.986 13.603 13.952 1.00 66.69 85 PRO A N 1
ATOM 605 C CA . PRO A 1 85 ? -9.624 14.975 13.585 1.00 66.69 85 PRO A CA 1
ATOM 606 C C . PRO A 1 85 ? -9.873 15.372 12.113 1.00 66.69 85 PRO A C 1
ATOM 608 O O . PRO A 1 85 ? -9.885 16.562 11.813 1.00 66.69 85 PRO A O 1
ATOM 611 N N . ASN A 1 86 ? -10.136 14.421 11.201 1.00 58.59 86 ASN A N 1
ATOM 612 C CA . ASN A 1 86 ? -10.108 14.636 9.743 1.00 58.59 86 ASN A CA 1
ATOM 613 C C . ASN A 1 86 ? -11.461 14.654 9.014 1.00 58.59 86 ASN A C 1
ATOM 615 O O . ASN A 1 86 ? -11.506 14.382 7.819 1.00 58.59 86 ASN A O 1
ATOM 619 N N . VAL A 1 87 ? -12.575 15.017 9.653 1.00 57.28 87 VAL A N 1
ATOM 620 C CA . VAL A 1 87 ? -13.898 15.031 8.978 1.00 57.28 87 VAL A CA 1
ATOM 621 C C . VAL A 1 87 ? -14.038 16.060 7.834 1.00 57.28 87 VAL A C 1
ATOM 623 O O . VAL A 1 87 ? -15.115 16.212 7.261 1.00 57.28 87 VAL A O 1
ATOM 626 N N . SER A 1 88 ? -12.980 16.798 7.483 1.00 55.31 88 SER A N 1
ATOM 627 C CA . SER A 1 88 ? -12.970 17.771 6.382 1.00 55.31 88 SER A CA 1
ATOM 628 C C . SER A 1 88 ? -11.580 17.871 5.734 1.00 55.31 88 SER A C 1
ATOM 630 O O . SER A 1 88 ? -10.841 18.816 5.989 1.00 55.31 88 SER A O 1
ATOM 632 N N . GLN A 1 89 ? -11.208 16.885 4.915 1.00 57.16 89 GLN A N 1
ATOM 633 C CA . GLN A 1 89 ? -10.003 16.878 4.066 1.00 57.16 89 GLN A CA 1
ATOM 634 C C . GLN A 1 89 ? -10.388 16.398 2.636 1.00 57.16 89 GLN A C 1
ATOM 636 O O . GLN A 1 89 ? -11.552 16.050 2.422 1.00 57.16 89 GLN A O 1
ATOM 641 N N . PRO A 1 90 ? -9.524 16.584 1.616 1.00 46.16 90 PRO A N 1
ATOM 642 C CA . PRO A 1 90 ? -9.880 16.988 0.253 1.00 46.16 90 PRO A CA 1
ATOM 643 C C . PRO A 1 90 ? -10.844 16.029 -0.451 1.00 46.16 90 PRO A C 1
ATOM 645 O O . PRO A 1 90 ? -10.840 14.827 -0.232 1.00 46.16 90 PRO A O 1
ATOM 648 N N . MET A 1 91 ? -11.667 16.589 -1.343 1.00 52.53 91 MET A N 1
ATOM 649 C CA . MET A 1 91 ? -12.657 15.864 -2.159 1.00 52.53 91 MET A CA 1
ATOM 650 C C . MET A 1 91 ? -13.826 15.229 -1.382 1.00 52.53 91 MET A C 1
ATOM 652 O O . MET A 1 91 ? -14.696 14.624 -2.001 1.00 52.53 91 MET A O 1
ATOM 656 N N . GLY A 1 92 ? -13.916 15.445 -0.064 1.00 50.09 92 GLY A N 1
ATOM 657 C CA . GLY A 1 92 ? -14.957 14.854 0.784 1.00 50.09 92 GLY A CA 1
ATOM 658 C C . GLY A 1 92 ? -14.653 13.412 1.198 1.00 50.09 92 GLY A C 1
ATOM 659 O O . GLY A 1 92 ? -15.491 12.782 1.841 1.00 50.09 92 GLY A O 1
ATOM 660 N N . GLU A 1 93 ? -13.466 12.907 0.854 1.00 53.34 93 GLU A N 1
ATOM 661 C CA . GLU A 1 93 ? -12.999 11.575 1.222 1.00 53.34 93 GLU A CA 1
ATOM 662 C C . GLU A 1 93 ? -12.107 11.686 2.460 1.00 53.34 93 GLU A C 1
ATOM 664 O O . GLU A 1 93 ? -11.186 12.501 2.545 1.00 53.34 93 GLU A O 1
ATOM 669 N N . ILE A 1 94 ? -12.469 10.931 3.493 1.00 53.84 94 ILE A N 1
ATOM 670 C CA . ILE A 1 94 ? -11.890 11.074 4.823 1.00 53.84 94 ILE A CA 1
ATOM 671 C C . ILE A 1 94 ? -10.636 10.197 4.881 1.00 53.84 94 ILE A C 1
ATOM 673 O O . ILE A 1 94 ? -10.746 8.976 4.785 1.00 53.84 94 ILE A O 1
ATOM 677 N N . TYR A 1 95 ? -9.460 10.798 5.098 1.00 63.19 95 TYR A N 1
ATOM 678 C CA . TYR A 1 95 ? -8.287 10.066 5.591 1.00 63.19 95 TYR A CA 1
ATOM 679 C C . TYR A 1 95 ? -8.593 9.621 7.018 1.00 63.19 95 TYR A C 1
ATOM 681 O O . TYR A 1 95 ? -8.411 10.383 7.976 1.00 63.19 95 TYR A O 1
ATOM 689 N N . THR A 1 96 ? -9.179 8.433 7.148 1.00 65.31 96 THR A N 1
ATOM 690 C CA . THR A 1 96 ? -9.612 7.943 8.447 1.00 65.31 96 THR A CA 1
ATOM 691 C C . THR A 1 96 ? -8.487 7.198 9.125 1.00 65.31 96 THR A C 1
ATOM 693 O O . THR A 1 96 ? -7.993 6.216 8.576 1.00 65.31 96 THR A O 1
ATOM 696 N N . GLY A 1 97 ? -8.156 7.593 10.354 1.00 75.31 97 GLY A N 1
ATOM 697 C CA . GLY A 1 97 ? -7.540 6.634 11.258 1.00 75.31 97 GLY A CA 1
ATOM 698 C C . GLY A 1 97 ? -8.475 5.434 11.378 1.00 75.31 97 GLY A C 1
ATOM 699 O O . GLY A 1 97 ? -9.683 5.600 11.550 1.00 75.31 97 GLY A O 1
ATOM 700 N N . THR A 1 98 ? -7.932 4.235 11.241 1.00 78.19 98 THR A N 1
ATOM 701 C CA . THR A 1 98 ? -8.651 2.977 11.430 1.00 78.19 98 THR A CA 1
ATOM 702 C C . THR A 1 98 ? -8.260 2.403 12.780 1.00 78.19 98 THR A C 1
ATOM 704 O O . THR A 1 98 ? -7.105 2.499 13.191 1.00 78.19 98 THR A O 1
ATOM 707 N N . LEU A 1 99 ? -9.227 1.826 13.491 1.00 83.25 99 LEU A N 1
ATOM 708 C CA . LEU A 1 99 ? -8.951 1.084 14.714 1.00 83.25 99 LEU A CA 1
ATOM 709 C C . LEU A 1 99 ? -8.545 -0.345 14.342 1.00 83.25 99 LEU A C 1
ATOM 711 O O . LEU A 1 99 ? -9.279 -1.016 13.619 1.00 83.25 99 LEU A O 1
ATOM 715 N N . ILE A 1 100 ? -7.397 -0.795 14.835 1.00 78.06 100 ILE A N 1
ATOM 716 C CA . ILE A 1 100 ? -6.860 -2.141 14.601 1.00 78.06 100 ILE A CA 1
ATOM 717 C C . ILE A 1 100 ? -6.647 -2.885 15.923 1.00 78.06 100 ILE A C 1
ATOM 719 O O . ILE A 1 100 ? -6.679 -2.281 16.999 1.00 78.06 100 ILE A O 1
ATOM 723 N N . GLY A 1 101 ? -6.409 -4.194 15.826 1.00 79.38 101 GLY A N 1
ATOM 724 C CA . GLY A 1 101 ? -6.331 -5.113 16.960 1.00 79.38 101 GLY A CA 1
ATOM 725 C C . GLY A 1 101 ? -7.669 -5.796 17.236 1.00 79.38 101 GLY A C 1
ATOM 726 O O . GLY A 1 101 ? -8.552 -5.834 16.379 1.00 79.38 101 GLY A O 1
ATOM 727 N N . ASN A 1 102 ? -7.843 -6.320 18.450 1.00 84.00 102 ASN A N 1
ATOM 728 C CA . ASN A 1 102 ? -9.095 -6.971 18.839 1.00 84.00 102 ASN A CA 1
ATOM 729 C C . ASN A 1 102 ? -10.149 -5.912 19.160 1.00 84.00 102 ASN A C 1
ATOM 731 O O . ASN A 1 102 ? -10.316 -5.524 20.311 1.00 84.00 102 ASN A O 1
ATOM 735 N N . VAL A 1 103 ? -10.860 -5.438 18.137 1.00 88.94 103 VAL A N 1
ATOM 736 C CA . VAL A 1 103 ? -11.899 -4.403 18.278 1.00 88.94 103 VAL A CA 1
ATOM 737 C C . VAL A 1 103 ? -13.197 -4.914 18.899 1.00 88.94 103 VAL A C 1
ATOM 739 O O . VAL A 1 103 ? -14.001 -4.104 19.350 1.00 88.94 103 VAL A O 1
ATOM 742 N N . THR A 1 104 ? -13.375 -6.236 18.989 1.00 93.00 104 THR A N 1
ATOM 743 C CA . THR A 1 104 ? -14.496 -6.884 19.682 1.00 93.00 104 THR A CA 1
ATOM 744 C C . THR A 1 104 ? -13.971 -7.852 20.733 1.00 93.00 104 THR A C 1
ATOM 746 O O . THR A 1 104 ? -13.187 -8.745 20.420 1.00 93.00 104 THR A O 1
ATOM 749 N N . VAL A 1 105 ? -14.414 -7.697 21.981 1.00 94.81 105 VAL A N 1
ATOM 750 C CA . VAL A 1 105 ? -14.012 -8.546 23.110 1.00 94.81 105 VAL A CA 1
ATOM 751 C C . VAL A 1 105 ? -15.244 -8.931 23.923 1.00 94.81 105 VAL A C 1
ATOM 753 O O . VAL A 1 105 ? -16.049 -8.075 24.286 1.00 94.81 105 VAL A O 1
ATOM 756 N N . SER A 1 106 ? -15.396 -10.221 24.232 1.00 95.50 106 SER A N 1
ATOM 757 C CA . SER A 1 106 ? -16.443 -10.685 25.154 1.00 95.50 106 SER A CA 1
ATOM 758 C C . SER A 1 106 ? -16.129 -10.253 26.580 1.00 95.50 106 SER A C 1
ATOM 760 O O . SER A 1 106 ? -15.007 -10.433 27.057 1.00 95.50 106 SER A O 1
ATOM 762 N N . ALA A 1 107 ? -17.117 -9.683 27.266 1.00 95.94 107 ALA A N 1
ATOM 763 C CA . ALA A 1 107 ? -16.955 -9.291 28.656 1.00 95.94 107 ALA A CA 1
ATOM 764 C C . ALA A 1 107 ? -16.705 -10.514 29.557 1.00 95.94 107 ALA A C 1
ATOM 766 O O . ALA A 1 107 ? -17.292 -11.580 29.378 1.00 95.94 107 ALA A O 1
ATOM 767 N N . VAL A 1 108 ? -15.850 -10.349 30.564 1.00 97.00 108 VAL A N 1
ATOM 768 C CA . VAL A 1 108 ? -15.640 -11.328 31.634 1.00 97.00 108 VAL A CA 1
ATOM 769 C C . VAL A 1 108 ? -15.946 -10.637 32.951 1.00 97.00 108 VAL A C 1
ATOM 771 O O . VAL A 1 108 ? -15.364 -9.601 33.268 1.00 97.00 108 VAL A O 1
ATOM 774 N N . ASN A 1 109 ? -16.882 -11.197 33.716 1.00 95.00 109 ASN A N 1
ATOM 775 C CA . ASN A 1 109 ? -17.423 -10.572 34.924 1.00 95.00 109 ASN A CA 1
ATOM 776 C C . ASN A 1 109 ? -17.944 -9.139 34.683 1.00 95.00 109 ASN A C 1
ATOM 778 O O . ASN A 1 109 ? -17.697 -8.243 35.491 1.00 95.00 109 ASN A O 1
ATOM 782 N N . GLY A 1 110 ? -18.618 -8.912 33.549 1.00 95.75 110 GLY A N 1
ATOM 783 C CA . GLY A 1 110 ? -19.145 -7.600 33.165 1.00 95.75 110 GLY A CA 1
ATOM 784 C C . GLY A 1 110 ? -18.111 -6.600 32.646 1.00 95.75 110 GLY A C 1
ATOM 785 O O . GLY A 1 110 ? -18.448 -5.431 32.480 1.00 95.75 110 GLY A O 1
ATOM 786 N N . ILE A 1 111 ? -16.859 -7.010 32.398 1.00 97.81 111 ILE A N 1
ATOM 787 C CA . ILE A 1 111 ? -15.794 -6.118 31.916 1.00 97.81 111 ILE A CA 1
ATOM 788 C C . ILE A 1 111 ? -15.150 -6.688 30.649 1.00 97.81 111 ILE A C 1
ATOM 790 O O . ILE A 1 111 ? -14.572 -7.773 30.674 1.00 97.81 111 ILE A O 1
ATOM 794 N N . ALA A 1 112 ? -15.195 -5.934 29.552 1.00 98.06 112 ALA A N 1
ATOM 795 C CA . ALA A 1 112 ? -14.406 -6.200 28.351 1.00 98.06 112 ALA A CA 1
ATOM 796 C C . ALA A 1 112 ? -13.065 -5.451 28.441 1.00 98.06 112 ALA A C 1
ATOM 798 O O . ALA A 1 112 ? -13.044 -4.249 28.713 1.00 98.06 112 ALA A O 1
ATOM 799 N N . THR A 1 113 ? -11.948 -6.159 28.243 1.00 97.56 113 THR A N 1
ATOM 800 C CA . THR A 1 113 ? -10.588 -5.592 28.307 1.00 97.56 113 THR A CA 1
ATOM 801 C C . THR A 1 113 ? -9.922 -5.682 26.941 1.00 97.56 113 THR A C 1
ATOM 803 O O . THR A 1 113 ? -9.798 -6.767 26.382 1.00 97.56 113 THR A O 1
ATOM 806 N N . PHE A 1 114 ? -9.481 -4.542 26.422 1.00 94.25 114 PHE A N 1
ATOM 807 C CA . PHE A 1 114 ? -8.916 -4.400 25.088 1.00 94.25 114 PHE A CA 1
ATOM 808 C C . PHE A 1 114 ? -7.410 -4.126 25.183 1.00 94.25 114 PHE A C 1
ATOM 810 O O . PHE A 1 114 ? -6.990 -2.998 25.441 1.00 94.25 114 PHE A O 1
ATOM 817 N N . GLU A 1 115 ? -6.596 -5.167 25.006 1.00 90.00 115 GLU A N 1
ATOM 818 C CA . GLU A 1 115 ? -5.141 -5.107 25.233 1.00 90.00 115 GLU A CA 1
ATOM 819 C C . GLU A 1 115 ? -4.327 -4.765 23.979 1.00 90.00 115 GLU A C 1
ATOM 821 O O . GLU A 1 115 ? -3.200 -4.294 24.095 1.00 90.00 115 GLU A O 1
ATOM 826 N N . SER A 1 116 ? -4.891 -4.992 22.790 1.00 84.88 116 SER A N 1
ATOM 827 C CA . SER A 1 116 ? -4.177 -4.910 21.509 1.00 84.88 116 SER A CA 1
ATOM 828 C C . SER A 1 116 ? -4.653 -3.782 20.591 1.00 84.88 116 SER A C 1
ATOM 830 O O . SER A 1 116 ? -4.362 -3.793 19.398 1.00 84.88 116 SER A O 1
ATOM 832 N N . LEU A 1 117 ? -5.411 -2.813 21.113 1.00 86.25 117 LEU A N 1
ATOM 833 C CA . LEU A 1 117 ? -5.974 -1.749 20.283 1.00 86.25 117 LEU A CA 1
ATOM 834 C C . LEU A 1 117 ? -4.944 -0.711 19.866 1.00 86.25 117 LEU A C 1
ATOM 836 O O . LEU A 1 117 ? -4.114 -0.298 20.671 1.00 86.25 117 LEU A O 1
ATOM 840 N N . SER A 1 118 ? -5.074 -0.221 18.636 1.00 84.00 118 SER A N 1
ATOM 841 C CA . SER A 1 118 ? -4.355 0.955 18.151 1.00 84.00 118 SER A CA 1
ATOM 842 C C . SER A 1 118 ? -5.115 1.684 17.043 1.00 84.00 118 SER A C 1
ATOM 844 O O . SER A 1 118 ? -6.091 1.164 16.506 1.00 84.00 118 SER A O 1
ATOM 846 N N . VAL A 1 119 ? -4.673 2.897 16.709 1.00 84.38 119 VAL A N 1
ATOM 847 C CA . VAL A 1 119 ? -5.215 3.739 15.635 1.00 84.38 119 VAL A CA 1
ATOM 848 C C . VAL A 1 119 ? -4.149 3.905 14.559 1.00 84.38 119 VAL A C 1
ATOM 850 O O . VAL A 1 119 ? -2.992 4.143 14.875 1.00 84.38 119 VAL A O 1
ATOM 853 N N . THR A 1 120 ? -4.509 3.795 13.285 1.00 78.75 120 THR A N 1
ATOM 854 C CA . THR A 1 120 ? -3.520 3.795 12.195 1.00 78.75 120 THR A CA 1
ATOM 855 C C . THR A 1 120 ? -2.948 5.166 11.833 1.00 78.75 120 THR A C 1
ATOM 857 O O . THR A 1 120 ? -1.873 5.252 11.245 1.00 78.75 120 THR A O 1
ATOM 860 N N . GLN A 1 121 ? -3.613 6.255 12.220 1.00 82.31 121 GLN A N 1
ATOM 861 C CA . GLN A 1 121 ? -3.214 7.619 11.864 1.00 82.31 121 GLN A CA 1
ATOM 862 C C . GLN A 1 121 ? -2.986 8.486 13.109 1.00 82.31 121 GLN A C 1
ATOM 864 O O . GLN A 1 121 ? -3.714 8.339 14.098 1.00 82.31 121 GLN A O 1
ATOM 869 N N . PRO A 1 122 ? -2.008 9.415 13.087 1.00 81.56 122 PRO A N 1
ATOM 870 C CA . PRO A 1 122 ? -1.833 10.376 14.159 1.00 81.56 122 PRO A CA 1
ATOM 871 C C . PRO A 1 122 ? -3.012 11.342 14.163 1.00 81.56 122 PRO A C 1
ATOM 873 O O . PRO A 1 122 ? -3.828 11.388 13.237 1.00 81.56 122 PRO A O 1
ATOM 876 N N . GLY A 1 123 ? -3.111 12.131 15.220 1.00 83.69 123 GLY A N 1
ATOM 877 C CA . GLY A 1 123 ? -4.066 13.222 15.284 1.00 83.69 123 GLY A CA 1
ATOM 878 C C . GLY A 1 123 ? -4.619 13.442 16.678 1.00 83.69 123 GLY A C 1
ATOM 879 O O . GLY A 1 123 ? -4.458 12.627 17.586 1.00 83.69 123 GLY A O 1
ATOM 880 N N . ASN A 1 124 ? -5.275 14.582 16.847 1.00 85.38 124 ASN A N 1
ATOM 881 C CA . ASN A 1 124 ? -5.738 15.044 18.146 1.00 85.38 124 ASN A CA 1
ATOM 882 C C . ASN A 1 124 ? -7.255 14.907 18.281 1.00 85.38 124 ASN A C 1
ATOM 884 O O . ASN A 1 124 ? -8.000 15.201 17.350 1.00 85.38 124 ASN A O 1
ATOM 888 N N . GLY A 1 125 ? -7.717 14.518 19.469 1.00 88.88 125 GLY A N 1
ATOM 889 C CA . GLY A 1 125 ? -9.144 14.484 19.793 1.00 88.88 125 GLY A CA 1
ATOM 890 C C . GLY A 1 125 ? -9.918 13.305 19.202 1.00 88.88 125 GLY A C 1
ATOM 891 O O . GLY A 1 125 ? -11.115 13.436 18.938 1.00 88.88 125 GLY A O 1
ATOM 892 N N . TYR A 1 126 ? -9.272 12.155 19.010 1.00 90.12 126 TYR A N 1
ATOM 893 C CA . TYR A 1 126 ? -9.991 10.913 18.737 1.00 90.12 126 TYR A CA 1
ATOM 894 C C . TYR A 1 126 ? -10.923 10.567 19.901 1.00 90.12 126 TYR A C 1
ATOM 896 O O . TYR A 1 126 ? -10.592 10.806 21.060 1.00 90.12 126 TYR A O 1
ATOM 904 N N . THR A 1 127 ? -12.072 9.965 19.605 1.00 93.19 127 THR A N 1
ATOM 905 C CA . THR A 1 127 ? -12.914 9.303 20.615 1.00 93.19 127 THR A CA 1
ATOM 906 C C . THR A 1 127 ? -13.340 7.929 20.121 1.00 93.19 127 THR A C 1
ATOM 908 O O . THR A 1 127 ? -13.467 7.705 18.915 1.00 93.19 127 THR A O 1
ATOM 911 N N . LEU A 1 128 ? -13.572 7.003 21.052 1.00 95.12 128 LEU A N 1
ATOM 912 C CA . LEU A 1 128 ? -14.079 5.662 20.768 1.00 95.12 128 LEU A CA 1
ATOM 913 C C . LEU A 1 128 ? -15.543 5.542 21.196 1.00 95.12 128 LEU A C 1
ATOM 915 O O . LEU A 1 128 ? -15.925 6.041 22.251 1.00 95.12 128 LEU A O 1
ATOM 919 N N . LEU A 1 129 ? -16.350 4.855 20.392 1.00 96.69 129 LEU A N 1
ATOM 920 C CA . LEU A 1 129 ? -17.698 4.406 20.728 1.00 96.69 129 LEU A CA 1
ATOM 921 C C . LEU A 1 129 ? -17.608 2.954 21.192 1.00 96.69 129 LEU A C 1
ATOM 923 O O . LEU A 1 129 ? -17.165 2.099 20.430 1.00 96.69 129 LEU A O 1
ATOM 927 N N . ALA A 1 130 ? -18.066 2.672 22.406 1.00 98.12 130 ALA A N 1
ATOM 928 C CA . ALA A 1 130 ? -18.319 1.316 22.868 1.00 98.12 130 ALA A CA 1
ATOM 929 C C . ALA A 1 130 ? -19.773 0.931 22.590 1.00 98.12 130 ALA A C 1
ATOM 931 O O . ALA A 1 130 ? -20.691 1.689 22.920 1.00 98.12 130 ALA A O 1
ATOM 932 N N . SER A 1 131 ? -19.986 -0.253 22.019 1.00 97.38 131 SER A N 1
ATOM 933 C CA . SER A 1 131 ? -21.311 -0.791 21.700 1.00 97.38 131 SER A CA 1
ATOM 934 C C . SER A 1 131 ? -21.425 -2.275 22.053 1.00 97.38 131 SER A C 1
ATOM 936 O O . SER A 1 131 ? -20.448 -3.016 21.981 1.00 97.38 131 SER A O 1
ATOM 938 N N . ALA A 1 132 ? -22.621 -2.693 22.461 1.00 95.75 132 ALA A N 1
ATOM 939 C CA . ALA A 1 132 ? -22.988 -4.079 22.728 1.00 95.75 132 ALA A CA 1
ATOM 940 C C . ALA A 1 132 ? -24.502 -4.224 22.521 1.00 95.75 132 ALA A C 1
ATOM 942 O O . ALA A 1 132 ? -25.260 -3.295 22.816 1.00 95.75 132 ALA A O 1
ATOM 943 N N . GLU A 1 133 ? -24.951 -5.365 22.001 1.00 92.31 133 GLU A N 1
ATOM 944 C CA . GLU A 1 133 ? -26.374 -5.601 21.745 1.00 92.31 133 GLU A CA 1
ATOM 945 C C . GLU A 1 133 ? -27.182 -5.546 23.050 1.00 92.31 133 GLU A C 1
ATOM 947 O O . GLU A 1 133 ? -26.831 -6.187 24.036 1.00 92.31 133 GLU A O 1
ATOM 952 N N . GLY A 1 134 ? -28.270 -4.770 23.059 1.00 89.38 134 GLY A N 1
ATOM 953 C CA . GLY A 1 134 ? -29.141 -4.623 24.230 1.00 89.38 134 GLY A CA 1
ATOM 954 C C . GLY A 1 134 ? -28.683 -3.593 25.271 1.00 89.38 134 GLY A C 1
ATOM 955 O O . GLY A 1 134 ? -29.413 -3.378 26.235 1.00 89.38 134 GLY A O 1
ATOM 956 N N . TYR A 1 135 ? -27.548 -2.915 25.062 1.00 92.06 135 TYR A N 1
ATOM 957 C CA . TYR A 1 135 ? -27.002 -1.916 25.989 1.00 92.06 135 TYR A CA 1
ATOM 958 C C . TYR A 1 135 ? -26.882 -0.534 25.342 1.00 92.06 135 TYR A C 1
ATOM 960 O O . TYR A 1 135 ? -26.613 -0.394 24.146 1.00 92.06 135 TYR A O 1
ATOM 968 N N . LYS A 1 136 ? -27.033 0.525 26.145 1.00 95.19 136 LYS A N 1
ATOM 969 C CA . LYS A 1 136 ? -26.763 1.893 25.685 1.00 95.19 136 LYS A CA 1
ATOM 970 C C . LYS A 1 136 ? -25.256 2.105 25.503 1.00 95.19 136 LYS A C 1
ATOM 972 O O . LYS A 1 136 ? -24.480 1.864 26.426 1.00 95.19 136 LYS A O 1
ATOM 977 N N . SER A 1 137 ? -24.857 2.607 24.336 1.00 96.75 137 SER A N 1
ATOM 978 C CA . SER A 1 137 ? -23.459 2.884 23.991 1.00 96.75 137 SER A CA 1
ATOM 979 C C . SER A 1 137 ? -22.826 3.990 24.843 1.00 96.75 137 SER A C 1
ATOM 981 O O . SER A 1 137 ? -23.521 4.894 25.315 1.00 96.75 137 SER A O 1
ATOM 983 N N . ALA A 1 138 ? -21.496 3.980 24.935 1.00 97.69 138 ALA A N 1
ATOM 984 C CA . ALA A 1 138 ? -20.701 5.022 25.587 1.00 97.69 138 ALA A CA 1
ATOM 985 C C . ALA A 1 138 ? -19.652 5.600 24.639 1.00 97.69 138 ALA A C 1
ATOM 987 O O . ALA A 1 138 ? -19.169 4.899 23.755 1.00 97.69 138 ALA A O 1
ATOM 988 N N . ILE A 1 139 ? -19.285 6.864 24.847 1.00 97.69 139 ILE A N 1
ATOM 989 C CA . ILE A 1 139 ? -18.194 7.527 24.126 1.00 97.69 139 ILE A CA 1
ATOM 990 C C . ILE A 1 139 ? -17.068 7.788 25.122 1.00 97.69 139 ILE A C 1
ATOM 992 O O . ILE A 1 139 ? -17.338 8.262 26.226 1.00 97.69 139 ILE A O 1
ATOM 996 N N . SER A 1 140 ? -15.835 7.469 24.736 1.00 97.19 140 SER A N 1
ATOM 997 C CA . SER A 1 140 ? -14.646 7.725 25.547 1.00 97.19 140 SER A CA 1
ATOM 998 C C . SER A 1 140 ? -14.396 9.224 25.708 1.00 97.19 140 SER A C 1
ATOM 1000 O O . SER A 1 140 ? -14.856 10.057 24.920 1.00 97.19 140 SER A O 1
ATOM 1002 N N . THR A 1 141 ? -13.562 9.579 26.675 1.00 95.62 141 THR A N 1
ATOM 1003 C CA . THR A 1 141 ? -12.924 10.897 26.668 1.00 95.62 141 THR A CA 1
ATOM 1004 C C . THR A 1 141 ? -12.037 11.066 25.419 1.00 95.62 141 THR A C 1
ATOM 1006 O O . THR A 1 141 ? -11.548 10.066 24.874 1.00 95.62 141 THR A O 1
ATOM 1009 N N . PRO A 1 142 ? -11.851 12.303 24.913 1.00 93.38 142 PRO A N 1
ATOM 1010 C CA . PRO A 1 142 ? -10.954 12.549 23.791 1.00 93.38 142 PRO A CA 1
ATOM 1011 C C . PRO A 1 142 ? -9.504 12.212 24.134 1.00 93.38 142 PRO A C 1
ATOM 1013 O O . PRO A 1 142 ? -9.006 12.616 25.184 1.00 93.38 142 PRO A O 1
ATOM 1016 N N . PHE A 1 143 ? -8.813 11.548 23.214 1.00 91.19 143 PHE A N 1
ATOM 1017 C CA . PHE A 1 143 ? -7.394 11.231 23.327 1.00 91.19 143 PHE A CA 1
ATOM 1018 C C . PHE A 1 143 ? -6.649 11.601 22.045 1.00 91.19 143 PHE A C 1
ATOM 1020 O O . PHE A 1 143 ? -7.229 11.710 20.962 1.00 91.19 143 PHE A O 1
ATOM 1027 N N . ASN A 1 144 ? -5.347 11.820 22.178 1.00 88.62 144 ASN A N 1
ATOM 1028 C CA . ASN A 1 144 ? -4.470 12.084 21.045 1.00 88.62 144 ASN A CA 1
ATOM 1029 C C . ASN A 1 144 ? -3.691 10.830 20.664 1.00 88.62 144 ASN A C 1
ATOM 1031 O O . ASN A 1 144 ? -3.337 10.010 21.515 1.00 88.62 144 ASN A O 1
ATOM 1035 N N . VAL A 1 145 ? -3.398 10.731 19.374 1.00 85.38 145 VAL A N 1
ATOM 1036 C CA . VAL A 1 145 ? -2.534 9.712 18.803 1.00 85.38 145 VAL A CA 1
ATOM 1037 C C . VAL A 1 145 ? -1.280 10.424 18.281 1.00 85.38 145 VAL A C 1
ATOM 1039 O O . VAL A 1 145 ? -1.323 11.145 17.284 1.00 85.38 145 VAL A O 1
ATOM 1042 N N . ASN A 1 146 ? -0.171 10.288 19.005 1.00 79.12 146 ASN A N 1
ATOM 1043 C CA . ASN A 1 146 ? 1.091 10.977 18.747 1.00 79.12 146 ASN A CA 1
ATOM 1044 C C . ASN A 1 146 ? 1.932 10.218 17.729 1.00 79.12 146 ASN A C 1
ATOM 1046 O O . ASN A 1 146 ? 2.134 9.019 17.884 1.00 79.12 146 ASN A O 1
ATOM 1050 N N . SER A 1 147 ? 2.524 10.916 16.763 1.00 72.44 147 SER A N 1
ATOM 1051 C CA . SER A 1 147 ? 3.513 10.322 15.855 1.00 72.44 147 SER A CA 1
ATOM 1052 C C . SER A 1 147 ? 4.556 9.475 16.609 1.00 72.44 147 SER A C 1
ATOM 1054 O O . SER A 1 147 ? 5.057 9.884 17.658 1.00 72.44 147 SER A O 1
ATOM 1056 N N . SER A 1 148 ? 4.891 8.297 16.066 1.00 62.06 148 SER A N 1
ATOM 1057 C CA . SER A 1 148 ? 5.920 7.383 16.614 1.00 62.06 148 SER A CA 1
ATOM 1058 C C . SER A 1 148 ? 7.334 7.950 16.528 1.00 62.06 148 SER A C 1
ATOM 1060 O O . SER A 1 148 ? 8.296 7.354 17.012 1.00 62.06 148 SER A O 1
ATOM 1062 N N . ILE A 1 149 ? 7.458 9.091 15.865 1.00 58.69 149 ILE A N 1
ATOM 1063 C CA . ILE A 1 149 ? 8.696 9.659 15.394 1.00 58.69 149 ILE A CA 1
ATOM 1064 C C . ILE A 1 149 ? 8.919 10.968 16.141 1.00 58.69 149 ILE A C 1
ATOM 1066 O O . ILE A 1 149 ? 8.176 11.936 15.977 1.00 58.69 149 ILE A O 1
ATOM 1070 N N . VAL A 1 150 ? 9.963 10.994 16.970 1.00 51.06 150 VAL A N 1
ATOM 1071 C CA . VAL A 1 150 ? 10.524 12.247 17.488 1.00 51.06 150 VAL A CA 1
ATOM 1072 C C . VAL A 1 150 ? 11.047 13.022 16.281 1.00 51.06 150 VAL A C 1
ATOM 1074 O O . VAL A 1 150 ? 11.623 12.401 15.391 1.00 51.06 150 VAL A O 1
ATOM 1077 N N . ILE A 1 151 ? 10.851 14.345 16.246 1.00 46.50 151 ILE A N 1
ATOM 1078 C CA . ILE A 1 151 ? 11.405 15.241 15.217 1.00 46.50 151 ILE A CA 1
ATOM 1079 C C . ILE A 1 151 ? 12.941 15.164 15.289 1.00 46.50 151 ILE A C 1
ATOM 1081 O O . ILE A 1 151 ? 13.597 15.991 15.915 1.00 46.50 151 ILE A O 1
ATOM 1085 N N . ALA A 1 152 ? 13.515 14.107 14.728 1.00 39.03 152 ALA A N 1
ATOM 1086 C CA . ALA A 1 152 ? 14.915 14.025 14.388 1.00 39.03 152 ALA A CA 1
ATOM 1087 C C . ALA A 1 152 ? 15.067 14.776 13.067 1.00 39.03 152 ALA A C 1
ATOM 1089 O O . ALA A 1 152 ? 14.226 14.647 12.175 1.00 39.03 152 ALA A O 1
ATOM 1090 N N . GLU A 1 153 ? 16.100 15.608 13.006 1.00 37.78 153 GLU A N 1
ATOM 1091 C CA . GLU A 1 153 ? 16.545 16.373 11.844 1.00 37.78 153 GLU A CA 1
ATOM 1092 C C . GLU A 1 153 ? 16.249 15.621 10.539 1.00 37.78 153 GLU A C 1
ATOM 1094 O O . GLU A 1 153 ? 16.755 14.524 10.333 1.00 37.78 153 GLU A O 1
ATOM 1099 N N . SER A 1 154 ? 15.356 16.195 9.724 1.00 35.50 154 SER A N 1
ATOM 1100 C CA . SER A 1 154 ? 15.024 15.805 8.346 1.00 35.50 154 SER A CA 1
ATOM 1101 C C . SER A 1 154 ? 15.364 14.355 7.966 1.00 35.50 154 SER A C 1
ATOM 1103 O O . SER A 1 154 ? 16.480 14.082 7.519 1.00 35.50 154 SER A O 1
ATOM 1105 N N . ALA A 1 155 ? 14.394 13.439 7.991 1.00 31.45 155 ALA A N 1
ATOM 1106 C CA . ALA A 1 155 ? 14.523 12.256 7.145 1.00 31.45 155 ALA A CA 1
ATOM 1107 C C . ALA A 1 155 ? 14.170 12.655 5.707 1.00 31.45 155 ALA A C 1
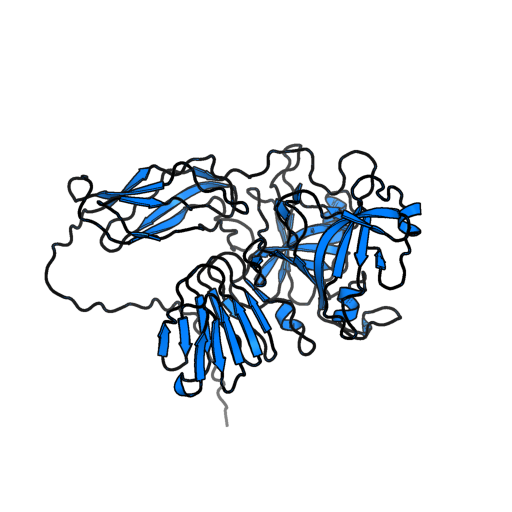ATOM 1109 O O . ALA A 1 155 ? 13.102 12.364 5.184 1.00 31.45 155 ALA A O 1
ATOM 1110 N N . GLY A 1 156 ? 15.119 13.349 5.087 1.00 36.75 156 GLY A N 1
ATOM 1111 C CA . GLY A 1 156 ? 15.324 13.366 3.654 1.00 36.75 156 GLY A CA 1
ATOM 1112 C C . GLY A 1 156 ? 16.516 12.469 3.350 1.00 36.75 156 GLY A C 1
ATOM 1113 O O . GLY A 1 156 ? 17.406 12.283 4.177 1.00 36.75 156 GLY A O 1
ATOM 1114 N N . TYR A 1 157 ? 16.600 11.970 2.127 1.00 41.47 157 TYR A N 1
ATOM 1115 C CA . TYR A 1 157 ? 17.801 11.309 1.608 1.00 41.47 157 TYR A CA 1
ATOM 1116 C C . TYR A 1 157 ? 18.971 12.298 1.367 1.00 41.47 157 TYR A C 1
ATOM 1118 O O . TYR A 1 157 ? 19.830 12.112 0.515 1.00 41.47 157 TYR A O 1
ATOM 1126 N N . LYS A 1 158 ? 18.993 13.373 2.157 1.00 42.06 158 LYS A N 1
ATOM 1127 C CA . LYS A 1 158 ? 20.132 14.220 2.454 1.00 42.06 158 LYS A CA 1
ATOM 1128 C C . LYS A 1 158 ? 20.124 14.455 3.958 1.00 42.06 158 LYS A C 1
ATOM 1130 O O . LYS A 1 158 ? 19.544 15.424 4.443 1.00 42.06 158 LYS A O 1
ATOM 1135 N N . SER A 1 159 ? 20.803 13.571 4.689 1.00 36.44 159 SER A N 1
ATOM 1136 C CA . SER A 1 159 ? 21.463 14.019 5.915 1.00 36.44 159 SER A CA 1
ATOM 1137 C C . SER A 1 159 ? 22.277 15.253 5.520 1.00 36.44 159 SER A C 1
ATOM 1139 O O . SER A 1 159 ? 22.942 15.249 4.483 1.00 36.44 159 SER A O 1
ATOM 1141 N N . THR A 1 160 ? 22.146 16.320 6.287 1.00 39.72 160 THR A N 1
ATOM 1142 C CA . THR A 1 160 ? 22.606 17.689 6.033 1.00 39.72 160 THR A CA 1
ATOM 1143 C C . THR A 1 160 ? 24.132 17.868 5.945 1.00 39.72 160 THR A C 1
ATOM 1145 O O . THR A 1 160 ? 24.644 18.906 6.350 1.00 39.72 160 THR A O 1
ATOM 1148 N N . LEU A 1 161 ? 24.879 16.897 5.410 1.00 40.69 161 LEU A N 1
ATOM 1149 C CA . LEU A 1 161 ? 26.324 16.937 5.186 1.00 40.69 161 LEU A CA 1
ATOM 1150 C C . LEU A 1 161 ? 26.698 16.114 3.927 1.00 40.69 161 LEU A C 1
ATOM 1152 O O . LEU A 1 161 ? 26.903 14.906 4.008 1.00 40.69 161 LEU A O 1
ATOM 1156 N N . ASP A 1 162 ? 26.745 16.783 2.769 1.00 46.97 162 ASP A N 1
ATOM 1157 C CA . ASP A 1 162 ? 27.584 16.528 1.572 1.00 46.97 162 ASP A CA 1
ATOM 1158 C C . ASP A 1 162 ? 27.816 15.098 1.022 1.00 46.97 162 ASP A C 1
ATOM 1160 O O . ASP A 1 162 ? 28.717 14.904 0.209 1.00 46.97 162 ASP A O 1
ATOM 1164 N N . SER A 1 163 ? 27.002 14.097 1.356 1.00 46.84 163 SER A N 1
ATOM 1165 C CA . SER A 1 163 ? 27.040 12.786 0.688 1.00 46.84 163 SER A CA 1
ATOM 1166 C C . SER A 1 163 ? 25.724 12.515 -0.029 1.00 46.84 163 SER A C 1
ATOM 1168 O O . SER A 1 163 ? 24.628 12.698 0.501 1.00 46.84 163 SER A O 1
ATOM 1170 N N . SER A 1 164 ? 25.857 12.211 -1.310 1.00 53.34 164 SER A N 1
ATOM 1171 C CA . SER A 1 164 ? 24.759 12.065 -2.253 1.00 53.34 164 SER A CA 1
ATOM 1172 C C . SER A 1 164 ? 24.051 10.739 -2.049 1.00 53.34 164 SER A C 1
ATOM 1174 O O . SER A 1 164 ? 24.692 9.709 -1.894 1.00 53.34 164 SER A O 1
ATOM 1176 N N . GLY A 1 165 ? 22.729 10.788 -2.130 1.00 69.75 165 GLY A N 1
ATOM 1177 C CA . GLY A 1 165 ? 21.902 9.611 -2.112 1.00 69.75 165 GLY A CA 1
ATOM 1178 C C . GLY A 1 165 ? 21.892 8.870 -3.457 1.00 69.75 165 GLY A C 1
ATOM 1179 O O . GLY A 1 165 ? 21.017 9.107 -4.296 1.00 69.75 165 GLY A O 1
ATOM 1180 N N . TYR A 1 166 ? 22.860 7.982 -3.666 1.00 85.00 166 TYR A N 1
ATOM 1181 C CA . TYR A 1 166 ? 22.958 7.170 -4.872 1.00 85.00 166 TYR A CA 1
ATOM 1182 C C . TYR A 1 166 ? 22.248 5.827 -4.739 1.00 85.00 166 TYR A C 1
ATOM 1184 O O . TYR A 1 166 ? 22.425 5.075 -3.782 1.00 85.00 166 TYR A O 1
ATOM 1192 N N . GLU A 1 167 ? 21.497 5.485 -5.784 1.00 89.12 167 GLU A N 1
ATOM 1193 C CA . GLU A 1 167 ? 20.757 4.235 -5.866 1.00 89.12 167 GLU A CA 1
ATOM 1194 C C . GLU A 1 167 ? 21.185 3.438 -7.103 1.00 89.12 167 GLU A C 1
ATOM 1196 O O . GLU A 1 167 ? 21.198 3.947 -8.230 1.00 89.12 167 GLU A O 1
ATOM 1201 N N . VAL A 1 168 ? 21.475 2.156 -6.904 1.00 92.25 168 VAL A N 1
ATOM 1202 C CA . VAL A 1 168 ? 21.670 1.179 -7.983 1.00 92.25 168 VAL A CA 1
ATOM 1203 C C . VAL A 1 168 ? 20.619 0.088 -7.870 1.00 92.25 168 VAL A C 1
ATOM 1205 O O . VAL A 1 168 ? 20.136 -0.213 -6.780 1.00 92.25 168 VAL A O 1
ATOM 1208 N N . ALA A 1 169 ? 20.245 -0.510 -8.993 1.00 94.19 169 ALA A N 1
ATOM 1209 C CA . ALA A 1 169 ? 19.289 -1.603 -9.020 1.00 94.19 169 ALA A CA 1
ATOM 1210 C C . ALA A 1 169 ? 19.869 -2.820 -9.735 1.00 94.19 169 ALA A C 1
ATOM 1212 O O . ALA A 1 169 ? 20.453 -2.704 -10.814 1.00 94.19 169 ALA A O 1
ATOM 1213 N N . TYR A 1 170 ? 19.676 -3.987 -9.130 1.00 95.19 170 TYR A N 1
ATOM 1214 C CA . TYR A 1 170 ? 19.948 -5.276 -9.739 1.00 95.19 170 TYR A CA 1
ATOM 1215 C C . TYR A 1 170 ? 18.680 -5.799 -10.413 1.00 95.19 170 TYR A C 1
ATOM 1217 O O . TYR A 1 170 ? 17.640 -5.966 -9.771 1.00 95.19 170 TYR A O 1
ATOM 1225 N N . ILE A 1 171 ? 18.787 -6.053 -11.715 1.00 94.44 171 ILE A N 1
ATOM 1226 C CA . ILE A 1 171 ? 17.699 -6.491 -12.596 1.00 94.44 171 ILE A CA 1
ATOM 1227 C C . ILE A 1 171 ? 17.928 -7.903 -13.156 1.00 94.44 171 ILE A C 1
ATOM 1229 O O . ILE A 1 171 ? 17.199 -8.338 -14.041 1.00 94.44 171 ILE A O 1
ATOM 1233 N N . GLY A 1 172 ? 18.945 -8.631 -12.681 1.00 93.25 172 GLY A N 1
ATOM 1234 C CA . GLY A 1 172 ? 19.294 -9.952 -13.221 1.00 93.25 172 GLY A CA 1
ATOM 1235 C C . GLY A 1 172 ? 18.218 -11.027 -13.015 1.00 93.25 172 GLY A C 1
ATOM 1236 O O . GLY A 1 172 ? 18.162 -11.983 -13.787 1.00 93.25 172 GLY A O 1
ATOM 1237 N N . ASP A 1 173 ? 17.321 -10.832 -12.045 1.00 92.75 173 ASP A N 1
ATOM 1238 C CA . ASP A 1 173 ? 16.309 -11.821 -11.656 1.00 92.75 173 ASP A CA 1
ATOM 1239 C C . ASP A 1 173 ? 14.933 -11.577 -12.301 1.00 92.75 173 ASP A C 1
ATOM 1241 O O . ASP A 1 173 ? 13.990 -12.327 -12.047 1.00 92.75 173 ASP A O 1
ATOM 1245 N N . ILE A 1 174 ? 14.790 -10.568 -13.175 1.00 91.19 174 ILE A N 1
ATOM 1246 C CA . ILE A 1 174 ? 13.487 -10.254 -13.793 1.00 91.19 174 ILE A CA 1
ATOM 1247 C C . ILE A 1 174 ? 13.034 -11.279 -14.845 1.00 91.19 174 ILE A C 1
ATOM 1249 O O . ILE A 1 174 ? 11.867 -11.280 -15.241 1.00 91.19 174 ILE A O 1
ATOM 1253 N N . GLY A 1 175 ? 13.940 -12.152 -15.293 1.00 88.88 175 GLY A N 1
ATOM 1254 C CA . GLY A 1 175 ? 13.671 -13.164 -16.312 1.00 88.88 175 GLY A CA 1
ATOM 1255 C C . GLY A 1 175 ? 13.421 -12.587 -17.712 1.00 88.88 175 GLY A C 1
ATOM 1256 O O . GLY A 1 175 ? 13.385 -11.379 -17.935 1.00 88.88 175 GLY A O 1
ATOM 1257 N N . SER A 1 176 ? 13.236 -13.474 -18.692 1.00 89.94 176 SER A N 1
ATOM 1258 C CA . SER A 1 176 ? 13.036 -13.082 -20.101 1.00 89.94 176 SER A CA 1
ATOM 1259 C C . SER A 1 176 ? 11.674 -12.434 -20.392 1.00 89.94 176 SER A C 1
ATOM 1261 O O . SER A 1 176 ? 11.511 -11.800 -21.431 1.00 89.94 176 SER A O 1
ATOM 1263 N N . ASN A 1 177 ? 10.704 -12.580 -19.485 1.00 88.25 177 ASN A N 1
ATOM 1264 C CA . ASN A 1 177 ? 9.388 -11.943 -19.556 1.00 88.25 177 ASN A CA 1
ATOM 1265 C C . ASN A 1 177 ? 9.310 -10.618 -18.777 1.00 88.25 177 ASN A C 1
ATOM 1267 O O . ASN A 1 177 ? 8.252 -9.990 -18.795 1.00 88.25 177 ASN A O 1
ATOM 1271 N N . TYR A 1 178 ? 10.405 -10.191 -18.132 1.00 91.56 178 TYR A N 1
ATOM 1272 C CA . TYR A 1 178 ? 10.512 -8.945 -17.364 1.00 91.56 178 TYR A CA 1
ATOM 1273 C C . TYR A 1 178 ? 9.562 -8.858 -16.152 1.00 91.56 178 TYR A C 1
ATOM 1275 O O . TYR A 1 178 ? 9.146 -7.773 -15.764 1.00 91.56 178 TYR A O 1
ATOM 1283 N N . GLN A 1 179 ? 9.198 -9.984 -15.538 1.00 88.69 179 GLN A N 1
ATOM 1284 C CA . GLN A 1 179 ? 8.224 -10.018 -14.433 1.00 88.69 179 GLN A CA 1
ATOM 1285 C C . GLN A 1 179 ? 8.819 -10.366 -13.071 1.00 88.69 179 GLN A C 1
ATOM 1287 O O . GLN A 1 179 ? 8.099 -10.338 -12.082 1.00 88.69 179 GLN A O 1
ATOM 1292 N N . GLY A 1 180 ? 10.104 -10.693 -12.975 1.00 89.00 180 GLY A N 1
ATOM 1293 C CA . GLY A 1 180 ? 10.729 -10.962 -11.678 1.00 89.00 180 GLY A CA 1
ATOM 1294 C C . GLY A 1 180 ? 11.051 -9.696 -10.876 1.00 89.00 180 GLY A C 1
ATOM 1295 O O . GLY A 1 180 ? 10.725 -8.570 -11.263 1.00 89.00 180 GLY A O 1
ATOM 1296 N N . ASN A 1 181 ? 11.698 -9.908 -9.735 1.00 90.88 181 ASN A N 1
ATOM 1297 C CA . ASN A 1 181 ? 12.011 -8.852 -8.782 1.00 90.88 181 ASN A CA 1
ATOM 1298 C C . ASN A 1 181 ? 13.210 -8.011 -9.225 1.00 90.88 181 ASN A C 1
ATOM 1300 O O . ASN A 1 181 ? 14.217 -8.533 -9.704 1.00 90.88 181 ASN A O 1
ATOM 1304 N N . VAL A 1 182 ? 13.109 -6.709 -8.978 1.00 93.62 182 VAL A N 1
ATOM 1305 C CA . VAL A 1 182 ? 14.221 -5.762 -9.007 1.00 93.62 182 VAL A CA 1
ATOM 1306 C C . VAL A 1 182 ? 14.618 -5.441 -7.571 1.00 93.62 182 VAL A C 1
ATOM 1308 O O . VAL A 1 182 ? 13.767 -5.204 -6.713 1.00 93.62 182 VAL A O 1
ATOM 1311 N N . TYR A 1 183 ? 15.921 -5.440 -7.308 1.00 94.06 183 TYR A N 1
ATOM 1312 C CA . TYR A 1 183 ? 16.484 -5.173 -5.987 1.00 94.06 183 TYR A CA 1
ATOM 1313 C C . TYR A 1 183 ? 17.199 -3.831 -6.029 1.00 94.06 183 TYR A C 1
ATOM 1315 O O . TYR A 1 183 ? 18.166 -3.680 -6.773 1.00 94.06 183 TYR A O 1
ATOM 1323 N N . VAL A 1 184 ? 16.732 -2.854 -5.255 1.00 92.81 184 VAL A N 1
ATOM 1324 C CA . VAL A 1 184 ? 17.342 -1.520 -5.207 1.00 92.81 184 VAL A CA 1
ATOM 1325 C C . VAL A 1 184 ? 18.185 -1.393 -3.953 1.00 92.81 184 VAL A C 1
ATOM 1327 O O . VAL A 1 184 ? 17.743 -1.690 -2.837 1.00 92.81 184 VAL A O 1
ATOM 1330 N N . TYR A 1 185 ? 19.396 -0.903 -4.163 1.00 92.00 185 TYR A N 1
ATOM 1331 C CA . TYR A 1 185 ? 20.392 -0.685 -3.145 1.00 92.00 185 TYR A CA 1
ATOM 1332 C C . TYR A 1 185 ? 20.742 0.788 -3.058 1.00 92.00 185 TYR A C 1
ATOM 1334 O O . TYR A 1 185 ? 20.759 1.504 -4.057 1.00 92.00 185 TYR A O 1
ATOM 1342 N N . ILE A 1 186 ? 21.030 1.200 -1.836 1.00 88.31 186 ILE A N 1
ATOM 1343 C CA . ILE A 1 186 ? 21.343 2.566 -1.455 1.00 88.31 186 ILE A CA 1
ATOM 1344 C C . ILE A 1 186 ? 22.791 2.623 -0.985 1.00 88.31 186 ILE A C 1
ATOM 1346 O O . ILE A 1 186 ? 23.256 1.649 -0.385 1.00 88.31 186 ILE A O 1
ATOM 1350 N N . ASP A 1 187 ? 23.523 3.695 -1.274 1.00 87.12 187 ASP A N 1
ATOM 1351 C CA . ASP A 1 187 ? 24.868 3.876 -0.726 1.00 87.12 187 ASP A CA 1
ATOM 1352 C C . ASP A 1 187 ? 24.831 3.721 0.811 1.00 87.12 187 ASP A C 1
ATOM 1354 O O . ASP A 1 187 ? 23.949 4.244 1.496 1.00 87.12 187 ASP A O 1
ATOM 1358 N N . TYR A 1 188 ? 25.699 2.865 1.363 1.00 85.50 188 TYR A N 1
ATOM 1359 C CA . TYR A 1 188 ? 25.582 2.442 2.762 1.00 85.50 188 TYR A CA 1
ATOM 1360 C C . TYR A 1 188 ? 26.887 1.861 3.298 1.00 85.50 188 TYR A C 1
ATOM 1362 O O . TYR A 1 188 ? 27.652 1.235 2.571 1.00 85.50 188 TYR A O 1
ATOM 1370 N N . GLY A 1 189 ? 27.109 1.955 4.607 1.00 83.75 189 GLY A N 1
ATOM 1371 C CA . GLY A 1 189 ? 28.217 1.270 5.270 1.00 83.75 189 GLY A CA 1
ATOM 1372 C C . GLY A 1 189 ? 29.552 2.008 5.150 1.00 83.75 189 GLY A C 1
ATOM 1373 O O . GLY A 1 189 ? 29.604 3.231 5.223 1.00 83.75 189 GLY A O 1
ATOM 1374 N N . SER A 1 190 ? 30.651 1.254 5.071 1.00 86.88 190 SER A N 1
ATOM 1375 C CA . SER A 1 190 ? 32.009 1.778 5.280 1.00 86.88 190 SER A CA 1
ATOM 1376 C C . SER A 1 190 ? 32.724 2.290 4.026 1.00 86.88 190 SER A C 1
ATOM 1378 O O . SER A 1 190 ? 33.737 2.967 4.168 1.00 86.88 190 SER A O 1
ATOM 1380 N N . ASN A 1 191 ? 32.254 1.940 2.826 1.00 90.94 191 ASN A N 1
ATOM 1381 C CA . ASN A 1 191 ? 32.809 2.387 1.544 1.00 90.94 191 ASN A CA 1
ATOM 1382 C C . ASN A 1 191 ? 31.697 2.774 0.538 1.00 90.94 191 ASN A C 1
ATOM 1384 O O . ASN A 1 191 ? 31.600 2.156 -0.524 1.00 90.94 191 ASN A O 1
ATOM 1388 N N . PRO A 1 192 ? 30.803 3.721 0.877 1.00 89.12 192 PRO A N 1
ATOM 1389 C CA . PRO A 1 192 ? 29.746 4.166 -0.031 1.00 89.12 192 PRO A CA 1
ATOM 1390 C C . PRO A 1 192 ? 30.318 4.936 -1.232 1.00 89.12 192 PRO A C 1
ATOM 1392 O O . PRO A 1 192 ? 31.399 5.519 -1.137 1.00 89.12 192 PRO A O 1
ATOM 1395 N N . ILE A 1 193 ? 29.567 4.995 -2.337 1.00 87.50 193 ILE A N 1
ATOM 1396 C CA . ILE A 1 193 ? 29.823 5.980 -3.399 1.00 87.50 193 ILE A CA 1
ATOM 1397 C C . ILE A 1 193 ? 29.477 7.368 -2.862 1.00 87.50 193 ILE A C 1
ATOM 1399 O O . ILE A 1 193 ? 28.417 7.555 -2.270 1.00 87.50 193 ILE A O 1
ATOM 1403 N N . THR A 1 194 ? 30.348 8.354 -3.085 1.00 83.69 194 THR A N 1
ATOM 1404 C CA . THR A 1 194 ? 30.170 9.700 -2.503 1.00 83.69 194 THR A CA 1
ATOM 1405 C C . THR A 1 194 ? 30.128 10.829 -3.524 1.00 83.69 194 THR A C 1
ATOM 1407 O O . THR A 1 194 ? 29.683 11.924 -3.184 1.00 83.69 194 THR A O 1
ATOM 1410 N N . THR A 1 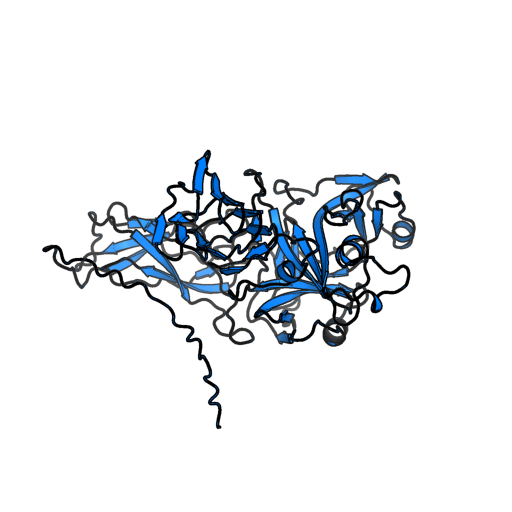195 ? 30.507 10.582 -4.782 1.00 85.50 195 THR A N 1
ATOM 1411 C CA . THR A 1 195 ? 30.592 11.629 -5.817 1.00 85.50 195 THR A CA 1
ATOM 1412 C C . THR A 1 195 ? 29.819 11.285 -7.086 1.00 85.50 195 THR A C 1
ATOM 1414 O O . THR A 1 195 ? 29.677 10.115 -7.443 1.00 85.50 195 THR A O 1
ATOM 1417 N N . ASP A 1 196 ? 29.372 12.317 -7.810 1.00 84.62 196 ASP A N 1
ATOM 1418 C CA . ASP A 1 196 ? 28.651 12.141 -9.077 1.00 84.62 196 ASP A CA 1
ATOM 1419 C C . ASP A 1 196 ? 29.543 11.467 -10.119 1.00 84.62 196 ASP A C 1
ATOM 1421 O O . ASP A 1 196 ? 29.072 10.676 -10.928 1.00 84.62 196 ASP A O 1
ATOM 1425 N N . GLU A 1 197 ? 30.839 11.784 -10.128 1.00 89.56 197 GLU A N 1
ATOM 1426 C CA . GLU A 1 197 ? 31.805 11.179 -11.046 1.00 89.56 197 GLU A CA 1
ATOM 1427 C C . GLU A 1 197 ? 31.918 9.669 -10.808 1.00 89.56 197 GLU A C 1
ATOM 1429 O O . GLU A 1 197 ? 31.817 8.884 -11.749 1.00 89.56 197 GLU A O 1
ATOM 1434 N N . GLU A 1 198 ? 32.072 9.258 -9.551 1.00 90.69 198 GLU A N 1
ATOM 1435 C CA . GLU A 1 198 ? 32.136 7.852 -9.153 1.00 90.69 198 GLU A CA 1
ATOM 1436 C C . GLU A 1 198 ? 30.834 7.118 -9.495 1.00 90.69 198 GLU A C 1
ATOM 1438 O O . GLU A 1 198 ? 30.873 6.085 -10.164 1.00 90.69 198 GLU A O 1
ATOM 1443 N N . PHE A 1 199 ? 29.678 7.698 -9.156 1.00 90.81 199 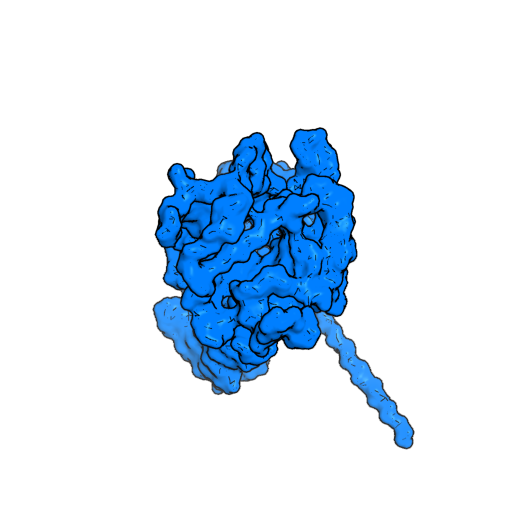PHE A N 1
ATOM 1444 C CA . PHE A 1 199 ? 28.382 7.126 -9.520 1.00 90.81 199 PHE A CA 1
ATOM 1445 C C . PHE A 1 199 ? 28.196 7.036 -11.036 1.00 90.81 199 PHE A C 1
ATOM 1447 O O . PHE A 1 199 ? 27.680 6.045 -11.548 1.00 90.81 199 PHE A O 1
ATOM 1454 N N . ASN A 1 200 ? 28.643 8.044 -11.788 1.00 90.69 200 ASN A N 1
ATOM 1455 C CA . ASN A 1 200 ? 28.563 8.035 -13.245 1.00 90.69 200 ASN A CA 1
ATOM 1456 C C . ASN A 1 200 ? 29.425 6.956 -13.899 1.00 90.69 200 ASN A C 1
ATOM 1458 O O . ASN A 1 200 ? 29.089 6.499 -14.995 1.00 90.69 200 ASN A O 1
ATOM 1462 N N . ASN A 1 201 ? 30.473 6.521 -13.203 1.00 92.69 201 ASN A N 1
ATOM 1463 C CA . ASN A 1 201 ? 31.389 5.470 -13.622 1.00 92.69 201 ASN A CA 1
ATOM 1464 C C . ASN A 1 201 ? 31.046 4.083 -13.045 1.00 92.69 201 ASN A C 1
ATOM 1466 O O . ASN A 1 201 ? 31.765 3.120 -13.331 1.00 92.69 201 ASN A O 1
ATOM 1470 N N . PHE A 1 202 ? 29.970 3.951 -12.259 1.00 93.19 202 PHE A N 1
ATOM 1471 C CA . PHE A 1 202 ? 29.522 2.658 -11.740 1.00 93.19 202 PHE A CA 1
ATOM 1472 C C . PHE A 1 202 ? 29.194 1.686 -12.886 1.00 93.19 202 PHE A C 1
ATOM 1474 O O . PHE A 1 202 ? 28.425 2.009 -13.799 1.00 93.19 202 PHE A O 1
ATOM 1481 N N . ASN A 1 203 ? 29.776 0.487 -12.831 1.00 93.56 203 ASN A N 1
ATOM 1482 C CA . ASN A 1 203 ? 29.612 -0.560 -13.833 1.00 93.56 203 ASN A CA 1
ATOM 1483 C C . ASN A 1 203 ? 29.908 -1.951 -13.249 1.00 93.56 203 ASN A C 1
ATOM 1485 O O . ASN A 1 203 ? 31.063 -2.376 -13.191 1.00 93.56 203 ASN A O 1
ATOM 1489 N N . CYS A 1 204 ? 28.849 -2.691 -12.911 1.00 94.44 204 CYS A N 1
ATOM 1490 C CA . CYS A 1 204 ? 28.928 -4.098 -12.511 1.00 94.44 204 CYS A CA 1
ATOM 1491 C C . CYS A 1 204 ? 28.272 -5.068 -13.501 1.00 94.44 204 CYS A C 1
ATOM 1493 O O . CYS A 1 204 ? 27.837 -6.157 -13.126 1.00 94.44 204 CYS A O 1
ATOM 1495 N N . GLY A 1 205 ? 28.254 -4.699 -14.786 1.00 93.56 205 GLY A N 1
ATOM 1496 C CA . GLY A 1 205 ? 27.680 -5.503 -15.864 1.00 93.56 205 GLY A CA 1
ATOM 1497 C C . GLY A 1 205 ? 26.210 -5.192 -16.151 1.00 93.56 205 GLY A C 1
ATOM 1498 O O . GLY A 1 205 ? 25.584 -4.372 -15.487 1.00 93.56 205 GLY A O 1
ATOM 1499 N N . GLU A 1 206 ? 25.657 -5.862 -17.164 1.00 89.31 206 GLU A N 1
ATOM 1500 C CA . GLU A 1 206 ? 24.339 -5.544 -17.749 1.00 89.31 206 GLU A CA 1
ATOM 1501 C C . GLU A 1 206 ? 23.155 -5.759 -16.793 1.00 89.31 206 GLU A C 1
ATOM 1503 O O . GLU A 1 206 ? 22.086 -5.189 -16.991 1.00 89.31 206 GLU A O 1
ATOM 1508 N N . SER A 1 207 ? 23.340 -6.558 -15.740 1.00 93.25 207 SER A N 1
ATOM 1509 C CA . SER A 1 207 ? 22.322 -6.791 -14.711 1.00 93.25 207 SER A CA 1
ATOM 1510 C C . SER A 1 207 ? 22.220 -5.665 -13.682 1.00 93.25 207 SER A C 1
ATOM 1512 O O . SER A 1 207 ? 21.375 -5.754 -12.796 1.00 93.25 207 SER A O 1
ATOM 1514 N N . TRP A 1 208 ? 23.065 -4.637 -13.766 1.00 94.31 208 TRP A N 1
ATOM 1515 C CA . TRP A 1 208 ? 23.073 -3.514 -12.838 1.00 94.31 208 TRP A CA 1
ATOM 1516 C C . TRP A 1 208 ? 22.785 -2.205 -13.563 1.00 94.31 208 TRP A C 1
ATOM 1518 O O . TRP A 1 208 ? 23.441 -1.862 -14.546 1.00 94.31 208 TRP A O 1
ATOM 1528 N N . ILE A 1 209 ? 21.823 -1.448 -13.043 1.00 92.00 209 ILE A N 1
ATOM 1529 C CA . ILE A 1 209 ? 21.443 -0.140 -13.577 1.00 92.00 209 ILE A CA 1
ATOM 1530 C C . ILE A 1 209 ? 21.547 0.937 -12.501 1.00 92.00 209 ILE A C 1
ATOM 1532 O O . ILE A 1 209 ? 21.371 0.680 -11.310 1.00 92.00 209 ILE A O 1
ATOM 1536 N N . ARG A 1 210 ? 21.810 2.167 -12.938 1.00 90.38 210 ARG A N 1
ATOM 1537 C CA . ARG A 1 210 ? 21.778 3.356 -12.084 1.00 90.38 210 ARG A CA 1
ATOM 1538 C C . ARG A 1 210 ? 20.357 3.899 -12.025 1.00 90.38 210 ARG A C 1
ATOM 1540 O O . ARG A 1 210 ? 19.695 4.021 -13.059 1.00 90.38 210 ARG A O 1
ATOM 1547 N N . ASN A 1 211 ? 19.896 4.238 -10.830 1.00 83.94 211 ASN A N 1
ATOM 1548 C CA . ASN A 1 211 ? 18.626 4.929 -10.636 1.00 83.94 211 ASN A CA 1
ATOM 1549 C C . ASN A 1 211 ? 18.874 6.444 -10.522 1.00 83.94 211 ASN A C 1
ATOM 1551 O O . ASN A 1 211 ? 19.970 6.889 -10.180 1.00 83.94 211 ASN A O 1
ATOM 1555 N N . THR A 1 212 ? 17.868 7.243 -10.867 1.00 76.75 212 THR A N 1
ATOM 1556 C CA . THR A 1 212 ? 17.963 8.706 -10.834 1.00 76.75 212 THR A CA 1
ATOM 1557 C C . THR A 1 212 ? 17.905 9.192 -9.384 1.00 76.75 212 THR A C 1
ATOM 1559 O O . THR A 1 212 ? 16.932 8.862 -8.700 1.00 76.75 212 THR A O 1
ATOM 1562 N N . PRO A 1 213 ? 18.874 10.001 -8.913 1.00 75.94 213 PRO A N 1
ATOM 1563 C CA . PRO A 1 213 ? 18.792 10.655 -7.609 1.00 75.94 213 PRO A CA 1
ATOM 1564 C C . PRO A 1 213 ? 17.520 11.505 -7.467 1.00 75.94 213 PRO A C 1
ATOM 1566 O O . PRO A 1 213 ? 17.004 12.049 -8.448 1.00 75.94 213 PRO A O 1
ATOM 1569 N N . ARG A 1 214 ? 17.004 11.635 -6.242 1.00 78.00 214 ARG A N 1
ATOM 1570 C CA . ARG A 1 214 ? 15.676 12.214 -5.974 1.00 78.00 214 ARG A CA 1
ATOM 1571 C C . ARG A 1 214 ? 15.722 13.246 -4.860 1.00 78.00 214 ARG A C 1
ATOM 1573 O O . ARG A 1 214 ? 16.456 13.069 -3.891 1.00 78.00 214 ARG A O 1
ATOM 1580 N N . ASN A 1 215 ? 14.861 14.257 -4.952 1.00 77.88 215 ASN A N 1
ATOM 1581 C CA . ASN A 1 215 ? 14.541 15.108 -3.815 1.00 77.88 215 ASN A CA 1
ATOM 1582 C C . ASN A 1 215 ? 13.289 14.563 -3.111 1.00 77.88 215 ASN A C 1
ATOM 1584 O O . ASN A 1 215 ? 12.219 14.460 -3.714 1.00 77.88 215 ASN A O 1
ATOM 1588 N N . ALA A 1 216 ? 13.424 14.161 -1.849 1.00 77.00 216 ALA A N 1
ATOM 1589 C CA . ALA A 1 216 ? 12.297 13.675 -1.060 1.00 77.00 216 ALA A CA 1
ATOM 1590 C C . ALA A 1 216 ? 11.366 14.837 -0.692 1.00 77.00 216 ALA A C 1
ATOM 1592 O O . ALA A 1 216 ? 11.822 15.883 -0.242 1.00 77.00 216 ALA A O 1
ATOM 1593 N N . THR A 1 217 ? 10.062 14.634 -0.864 1.00 74.56 217 THR A N 1
ATOM 1594 C CA . THR A 1 217 ? 9.022 15.615 -0.514 1.00 74.56 217 THR A CA 1
ATOM 1595 C C . THR A 1 217 ? 8.130 15.128 0.629 1.00 74.56 217 THR A C 1
ATOM 1597 O O . THR A 1 217 ? 7.152 15.792 0.961 1.00 74.56 217 THR A O 1
ATOM 1600 N N . PHE A 1 218 ? 8.437 13.974 1.227 1.00 71.06 218 PHE A N 1
ATOM 1601 C CA . PHE A 1 218 ? 7.960 13.583 2.555 1.00 71.06 218 PHE A CA 1
ATOM 1602 C C . PHE A 1 218 ? 8.942 14.095 3.615 1.00 71.06 218 PHE A C 1
ATOM 1604 O O . PHE A 1 218 ? 10.129 14.261 3.342 1.00 71.06 218 PHE A O 1
ATOM 1611 N N . ASP A 1 219 ? 8.456 14.330 4.828 1.00 64.06 219 ASP A N 1
ATOM 1612 C CA . ASP A 1 219 ? 9.256 14.949 5.894 1.00 64.06 219 ASP A CA 1
ATOM 1613 C C . ASP A 1 219 ? 10.000 13.910 6.701 1.00 64.06 219 ASP A C 1
ATOM 1615 O O . ASP A 1 219 ? 11.074 14.186 7.245 1.00 64.06 219 ASP A O 1
ATOM 1619 N N . TYR A 1 220 ? 9.404 12.718 6.805 1.00 65.25 220 TYR A N 1
ATOM 1620 C CA . TYR A 1 220 ? 10.047 11.661 7.534 1.00 65.25 220 TYR A CA 1
ATOM 1621 C C . TYR A 1 220 ? 9.830 10.259 6.975 1.00 65.25 220 TYR A C 1
ATOM 1623 O O . TYR A 1 220 ? 8.711 9.775 6.810 1.00 65.25 220 TYR A O 1
ATOM 1631 N N . ALA A 1 221 ? 10.961 9.605 6.737 1.00 66.44 221 ALA A N 1
ATOM 1632 C CA . ALA A 1 221 ? 11.114 8.273 6.189 1.00 66.44 221 ALA A CA 1
ATOM 1633 C C . ALA A 1 221 ? 11.887 7.404 7.178 1.00 66.44 221 ALA A C 1
ATOM 1635 O O . ALA A 1 221 ? 13.118 7.423 7.193 1.00 66.44 221 ALA A O 1
ATOM 1636 N N . ASN A 1 222 ? 11.184 6.618 7.992 1.00 63.44 222 ASN A N 1
ATOM 1637 C CA . ASN A 1 222 ? 11.862 5.735 8.937 1.00 63.44 222 ASN A CA 1
ATOM 1638 C C . ASN A 1 222 ? 12.144 4.393 8.297 1.00 63.44 222 ASN A C 1
ATOM 1640 O O . ASN A 1 222 ? 11.226 3.593 8.158 1.00 63.44 222 ASN A O 1
ATOM 1644 N N . THR A 1 223 ? 13.391 4.142 7.913 1.00 70.12 223 THR A N 1
ATOM 1645 C CA . THR A 1 223 ? 13.817 2.801 7.514 1.00 70.12 223 THR A CA 1
ATOM 1646 C C . THR A 1 223 ? 13.848 1.922 8.755 1.00 70.12 223 THR A C 1
ATOM 1648 O O . THR A 1 223 ? 14.677 2.115 9.640 1.00 70.12 223 THR A O 1
ATOM 1651 N N . LEU A 1 224 ? 12.929 0.967 8.827 1.00 70.62 224 LEU A N 1
ATOM 1652 C CA . LEU A 1 224 ? 12.877 0.004 9.919 1.00 70.62 224 LEU A CA 1
ATOM 1653 C C . LEU A 1 224 ? 13.855 -1.138 9.695 1.00 70.62 224 LEU A C 1
ATOM 1655 O O . LEU A 1 224 ? 14.279 -1.739 10.667 1.00 70.62 224 LEU A O 1
ATOM 1659 N N . GLY A 1 225 ? 14.203 -1.435 8.445 1.00 74.19 225 GLY A N 1
ATOM 1660 C CA . GLY A 1 225 ? 15.162 -2.464 8.063 1.00 74.19 225 GLY A CA 1
ATOM 1661 C C . GLY A 1 225 ? 15.137 -2.709 6.562 1.00 74.19 225 GLY A C 1
ATOM 1662 O O . GLY A 1 225 ? 14.524 -1.951 5.806 1.00 74.19 225 GLY A O 1
ATOM 1663 N N . SER A 1 226 ? 15.796 -3.778 6.121 1.00 82.62 226 SER A N 1
ATOM 1664 C CA . SER A 1 226 ? 15.636 -4.244 4.743 1.00 82.62 226 SER A CA 1
ATOM 1665 C C . SER A 1 226 ? 14.242 -4.834 4.502 1.00 82.62 226 SER A C 1
ATOM 1667 O O . SER A 1 226 ? 13.591 -5.311 5.438 1.00 82.62 226 SER A O 1
ATOM 1669 N N . PRO A 1 227 ? 13.788 -4.860 3.239 1.00 85.56 227 PRO A N 1
ATOM 1670 C CA . PRO A 1 227 ? 12.666 -5.697 2.826 1.00 85.56 227 PRO A CA 1
ATOM 1671 C C . PRO A 1 227 ? 12.861 -7.151 3.281 1.00 85.56 227 PRO A C 1
ATOM 1673 O O . PRO A 1 227 ? 13.972 -7.676 3.207 1.00 85.56 227 PRO A O 1
ATOM 1676 N N . MET A 1 228 ? 11.783 -7.795 3.744 1.00 77.88 228 MET A N 1
ATOM 1677 C CA . MET A 1 228 ? 11.773 -9.196 4.213 1.00 77.88 228 MET A CA 1
ATOM 1678 C C . MET A 1 228 ? 12.777 -9.518 5.340 1.00 77.88 228 MET A C 1
ATOM 1680 O O . MET A 1 228 ? 13.153 -10.676 5.527 1.00 77.88 228 MET A O 1
ATOM 1684 N N . ALA A 1 229 ? 13.213 -8.508 6.095 1.00 78.56 229 ALA A N 1
ATOM 1685 C CA . ALA A 1 229 ? 14.149 -8.657 7.200 1.00 78.56 229 ALA A CA 1
ATOM 1686 C C . ALA A 1 229 ? 13.583 -8.077 8.503 1.00 78.56 229 ALA A C 1
ATOM 1688 O O . ALA A 1 229 ? 12.690 -7.224 8.497 1.00 78.56 229 ALA A O 1
ATOM 1689 N N . ALA A 1 230 ? 14.145 -8.530 9.626 1.00 75.00 230 ALA A N 1
ATOM 1690 C CA . ALA A 1 230 ? 13.841 -7.989 10.944 1.00 75.00 230 ALA A CA 1
ATOM 1691 C C . ALA A 1 230 ? 14.118 -6.480 11.020 1.00 75.00 230 ALA A C 1
ATOM 1693 O O . ALA A 1 230 ? 15.016 -5.993 10.323 1.00 75.00 230 ALA A O 1
ATOM 1694 N N . PRO A 1 231 ? 13.421 -5.749 11.910 1.00 75.56 231 PRO A N 1
ATOM 1695 C CA . PRO A 1 231 ? 13.794 -4.380 12.217 1.00 75.56 231 PRO A CA 1
ATOM 1696 C C . PRO A 1 231 ? 15.274 -4.281 12.622 1.00 75.56 231 PRO A C 1
ATOM 1698 O O . PRO A 1 231 ? 15.744 -5.045 13.468 1.00 75.56 231 PRO A O 1
ATOM 1701 N N . GLY A 1 232 ? 16.019 -3.360 12.017 1.00 74.62 232 GLY A N 1
ATOM 1702 C CA . GLY A 1 232 ? 17.462 -3.245 12.167 1.00 74.62 232 GLY A CA 1
ATOM 1703 C C . GLY A 1 232 ? 18.136 -2.476 11.022 1.00 74.62 232 GLY A C 1
ATOM 1704 O O . GLY A 1 232 ? 17.471 -1.783 10.254 1.00 74.62 232 GLY A O 1
ATOM 1705 N N . PRO A 1 233 ? 19.473 -2.560 10.908 1.00 79.56 233 PRO A N 1
ATOM 1706 C CA . PRO A 1 233 ? 20.205 -1.965 9.793 1.00 79.56 233 PRO A CA 1
ATOM 1707 C C . PRO A 1 233 ? 19.814 -2.592 8.447 1.00 79.56 233 PRO A C 1
ATOM 1709 O O . PRO A 1 233 ? 19.292 -3.707 8.385 1.00 79.56 233 PRO A O 1
ATOM 1712 N N . LEU A 1 234 ? 20.126 -1.889 7.356 1.00 85.12 234 LEU A N 1
ATOM 1713 C CA . LEU A 1 234 ? 20.002 -2.454 6.016 1.00 85.12 234 LEU A CA 1
ATOM 1714 C C . LEU A 1 234 ? 20.970 -3.625 5.830 1.00 85.12 234 LEU A C 1
ATOM 1716 O O . LEU A 1 234 ? 22.105 -3.600 6.304 1.00 85.12 234 LEU A O 1
ATOM 1720 N N . THR A 1 235 ? 20.519 -4.630 5.087 1.00 88.44 235 THR A N 1
ATOM 1721 C CA . THR A 1 235 ? 21.322 -5.769 4.647 1.00 88.44 235 THR A CA 1
ATOM 1722 C C . THR A 1 235 ? 22.424 -5.255 3.726 1.00 88.44 235 THR A C 1
ATOM 1724 O O . THR A 1 235 ? 22.106 -4.732 2.652 1.00 88.44 235 THR A O 1
ATOM 1727 N N . PRO A 1 236 ? 23.702 -5.372 4.123 1.00 90.56 236 PRO A N 1
ATOM 1728 C CA . PRO A 1 236 ? 24.794 -4.833 3.339 1.00 90.56 236 PRO A CA 1
ATOM 1729 C C . PRO A 1 236 ? 25.057 -5.682 2.090 1.00 90.56 236 PRO A C 1
ATOM 1731 O O . PRO A 1 236 ? 24.916 -6.905 2.103 1.00 90.56 236 PRO A O 1
ATOM 1734 N N . TYR A 1 237 ? 25.505 -5.024 1.029 1.00 93.81 237 TYR A N 1
ATOM 1735 C CA . TYR A 1 237 ? 25.992 -5.616 -0.210 1.00 93.81 237 TYR A CA 1
ATOM 1736 C C . TYR A 1 237 ? 27.294 -4.922 -0.615 1.00 93.81 237 TYR A C 1
ATOM 1738 O O . TYR A 1 237 ? 27.430 -3.714 -0.447 1.00 93.81 237 TYR A O 1
ATOM 1746 N N . THR A 1 238 ? 28.260 -5.671 -1.139 1.00 95.75 238 THR A N 1
ATOM 1747 C CA . THR A 1 238 ? 29.481 -5.105 -1.724 1.00 95.75 238 THR A CA 1
ATOM 1748 C C . THR A 1 238 ? 29.496 -5.440 -3.199 1.00 95.75 238 THR A C 1
ATOM 1750 O O . THR A 1 238 ? 29.385 -6.612 -3.564 1.00 95.75 238 THR A O 1
ATOM 1753 N N . ASP A 1 239 ? 29.602 -4.414 -4.034 1.00 94.88 239 ASP A N 1
ATOM 1754 C CA . ASP A 1 239 ? 29.588 -4.585 -5.479 1.00 94.88 239 ASP A CA 1
ATOM 1755 C C . ASP A 1 239 ? 30.940 -5.072 -6.032 1.00 94.88 239 ASP A C 1
ATOM 1757 O O . ASP A 1 239 ? 31.916 -5.298 -5.312 1.00 94.88 239 ASP A O 1
ATOM 1761 N N . CYS A 1 240 ? 30.997 -5.242 -7.350 1.00 95.31 240 CYS A N 1
ATOM 1762 C CA . CYS A 1 240 ? 32.182 -5.702 -8.064 1.00 95.31 240 CYS A CA 1
ATOM 1763 C C . CYS A 1 240 ? 33.346 -4.686 -8.091 1.00 95.31 240 CYS A C 1
ATOM 1765 O O . CYS A 1 240 ? 34.469 -5.063 -8.429 1.00 95.31 240 CYS A O 1
ATOM 1767 N N . GLN A 1 241 ? 33.085 -3.416 -7.766 1.00 95.75 241 GLN A N 1
ATOM 1768 C CA . GLN A 1 241 ? 34.059 -2.322 -7.695 1.00 95.75 241 GLN A CA 1
ATOM 1769 C C . GLN A 1 241 ? 34.509 -2.054 -6.244 1.00 95.75 241 GLN A C 1
ATOM 1771 O O . GLN A 1 241 ? 35.447 -1.291 -6.018 1.00 95.75 241 GLN A O 1
ATOM 1776 N N . GLY A 1 242 ? 33.912 -2.747 -5.270 1.00 94.69 242 GLY A N 1
ATOM 1777 C CA . GLY A 1 242 ? 34.234 -2.670 -3.850 1.00 94.69 242 GLY A CA 1
ATOM 1778 C C . GLY A 1 242 ? 33.407 -1.647 -3.071 1.00 94.69 242 GLY A C 1
ATOM 1779 O O . GLY A 1 242 ? 33.659 -1.486 -1.873 1.00 94.69 242 GLY A O 1
ATOM 1780 N N . HIS A 1 243 ? 32.435 -0.969 -3.691 1.00 94.38 243 HIS A N 1
ATOM 1781 C CA . HIS A 1 243 ? 31.556 -0.050 -2.967 1.00 94.38 243 HIS A CA 1
ATOM 1782 C C . HIS A 1 243 ? 30.542 -0.827 -2.134 1.00 94.38 243 HIS A C 1
ATOM 1784 O O . HIS A 1 243 ? 30.110 -1.928 -2.494 1.00 94.38 243 HIS A O 1
ATOM 1790 N N . THR A 1 244 ? 30.184 -0.261 -0.987 1.00 92.12 244 THR A N 1
ATOM 1791 C CA . THR A 1 244 ? 29.219 -0.847 -0.064 1.00 92.12 244 THR A CA 1
ATOM 1792 C C . THR A 1 244 ? 27.858 -0.182 -0.203 1.00 92.12 244 THR A C 1
ATOM 1794 O O . THR A 1 244 ? 27.732 1.039 -0.299 1.00 92.12 244 THR A O 1
ATOM 1797 N N . TRP A 1 245 ? 26.835 -1.024 -0.172 1.00 92.56 245 TRP A N 1
ATOM 1798 C CA . TRP A 1 245 ? 25.444 -0.677 -0.381 1.00 92.56 245 TRP A CA 1
ATOM 1799 C C . TRP A 1 245 ? 24.549 -1.360 0.650 1.00 92.56 245 TRP A C 1
ATOM 1801 O O . TRP A 1 245 ? 24.965 -2.311 1.309 1.00 92.56 245 TRP A O 1
ATOM 1811 N N . GLY A 1 246 ? 23.312 -0.893 0.789 1.00 90.31 246 GLY A N 1
ATOM 1812 C CA . GLY A 1 246 ? 22.289 -1.473 1.652 1.00 90.31 246 GLY A CA 1
ATOM 1813 C C . GLY A 1 246 ? 21.031 -1.786 0.850 1.00 90.31 246 GLY A C 1
ATOM 1814 O O . GLY A 1 246 ? 20.533 -0.919 0.135 1.00 90.31 246 GLY A O 1
ATOM 1815 N N . LEU A 1 247 ? 20.503 -3.008 0.954 1.00 90.88 247 LEU A N 1
ATOM 1816 C CA . LEU A 1 247 ? 19.258 -3.386 0.279 1.00 90.88 247 LEU A CA 1
ATOM 1817 C C . LEU A 1 247 ? 18.083 -2.630 0.900 1.00 90.88 247 LEU A C 1
ATOM 1819 O O . LEU A 1 247 ? 17.709 -2.907 2.043 1.00 90.88 247 LEU A O 1
ATOM 1823 N N . ILE A 1 248 ? 17.483 -1.718 0.139 1.00 87.38 248 ILE A N 1
ATOM 1824 C CA . ILE A 1 248 ? 16.423 -0.837 0.632 1.00 87.38 248 ILE A CA 1
ATOM 1825 C C . ILE A 1 248 ? 15.049 -1.180 0.052 1.00 87.38 248 ILE A C 1
ATOM 1827 O O . ILE A 1 248 ? 14.047 -0.957 0.726 1.00 87.38 248 ILE A O 1
ATOM 1831 N N . VAL A 1 249 ? 14.974 -1.728 -1.165 1.00 89.56 249 VAL A N 1
ATOM 1832 C CA . VAL A 1 249 ? 13.701 -2.030 -1.842 1.00 89.56 249 VAL A CA 1
ATOM 1833 C C . VAL A 1 249 ? 13.795 -3.333 -2.627 1.00 89.56 249 VAL A C 1
ATOM 1835 O O . VAL A 1 249 ? 14.807 -3.608 -3.267 1.00 89.56 249 VAL A O 1
ATOM 1838 N N . ILE A 1 250 ? 12.699 -4.091 -2.621 1.00 90.38 250 ILE A N 1
ATOM 1839 C CA . ILE A 1 250 ? 12.397 -5.094 -3.645 1.00 90.38 250 ILE A CA 1
ATOM 1840 C C . ILE A 1 250 ? 11.134 -4.625 -4.361 1.00 90.38 250 ILE A C 1
ATOM 1842 O O . ILE A 1 250 ? 10.149 -4.313 -3.692 1.00 90.38 250 ILE A O 1
ATOM 1846 N N . ASN A 1 251 ? 11.140 -4.537 -5.688 1.00 91.00 251 ASN A N 1
ATOM 1847 C CA . ASN A 1 251 ? 9.964 -4.094 -6.428 1.00 91.00 251 ASN A CA 1
ATOM 1848 C C . ASN A 1 251 ? 9.740 -4.825 -7.751 1.00 91.00 251 ASN A C 1
ATOM 1850 O O . ASN A 1 251 ? 10.646 -5.407 -8.341 1.00 91.00 251 ASN A O 1
ATOM 1854 N N . GLN A 1 252 ? 8.503 -4.731 -8.226 1.00 91.06 252 GLN A N 1
ATOM 1855 C CA . GLN A 1 252 ? 8.101 -5.074 -9.585 1.00 91.06 252 GLN A CA 1
ATOM 1856 C C . GLN A 1 252 ? 7.410 -3.859 -10.191 1.00 91.06 252 GLN A C 1
ATOM 1858 O O . GLN A 1 252 ? 6.596 -3.213 -9.526 1.00 91.06 252 GLN A O 1
ATOM 1863 N N . SER A 1 253 ? 7.755 -3.523 -11.433 1.00 93.12 253 SER A N 1
ATOM 1864 C CA . SER A 1 253 ? 7.276 -2.298 -12.076 1.00 93.12 253 SER A CA 1
ATOM 1865 C C . SER A 1 253 ? 6.731 -2.529 -13.477 1.00 93.12 253 SER A C 1
ATOM 1867 O O . SER A 1 253 ? 7.252 -3.347 -14.230 1.00 93.12 253 SER A O 1
ATOM 1869 N N . TYR A 1 254 ? 5.728 -1.734 -13.840 1.00 94.38 254 TYR A N 1
ATOM 1870 C CA . TYR A 1 254 ? 5.103 -1.733 -15.157 1.00 94.38 254 TYR A CA 1
ATOM 1871 C C . TYR A 1 254 ? 4.739 -0.302 -15.569 1.00 94.38 254 TYR A C 1
ATOM 1873 O O . TYR A 1 254 ? 4.174 0.444 -14.766 1.00 94.38 254 TYR A O 1
ATOM 1881 N N . ASN A 1 255 ? 5.026 0.082 -16.814 1.00 95.50 255 ASN A N 1
ATOM 1882 C CA . ASN A 1 255 ? 4.565 1.362 -17.357 1.00 95.50 255 ASN A CA 1
ATOM 1883 C C . ASN A 1 255 ? 3.171 1.218 -17.977 1.00 95.50 255 ASN A C 1
ATOM 1885 O O . ASN A 1 255 ? 2.982 0.414 -18.888 1.00 95.50 255 ASN A O 1
ATOM 1889 N N . TRP A 1 256 ? 2.203 1.995 -17.488 1.00 94.56 256 TRP A N 1
ATOM 1890 C CA . TRP A 1 256 ? 0.802 1.943 -17.903 1.00 94.56 256 TRP A CA 1
ATOM 1891 C C . TRP A 1 256 ? 0.211 3.333 -18.212 1.00 94.56 256 TRP A C 1
ATOM 1893 O O . TRP A 1 256 ? 0.470 4.271 -17.458 1.00 94.56 256 TRP A O 1
ATOM 1903 N N . PRO A 1 257 ? -0.676 3.458 -19.221 1.00 94.25 257 PRO A N 1
ATOM 1904 C CA . PRO A 1 257 ? -0.875 2.504 -20.317 1.00 94.25 257 PRO A CA 1
ATOM 1905 C C . PRO A 1 257 ? 0.404 2.393 -21.146 1.00 94.25 257 PRO A C 1
ATOM 1907 O O . PRO A 1 257 ? 1.092 3.382 -21.296 1.00 94.25 257 PRO A O 1
ATOM 1910 N N . PHE A 1 258 ? 0.750 1.214 -21.659 1.00 93.62 258 PHE A N 1
ATOM 1911 C CA . PHE A 1 258 ? 1.968 1.068 -22.458 1.00 93.62 258 PHE A CA 1
ATOM 1912 C C . PHE A 1 258 ? 1.687 1.354 -23.933 1.00 93.62 258 PHE A C 1
ATOM 1914 O O . PHE A 1 258 ? 0.997 0.567 -24.581 1.00 93.62 258 PHE A O 1
ATOM 1921 N N . GLU A 1 259 ? 2.286 2.409 -24.483 1.00 94.12 259 GLU A N 1
ATOM 1922 C CA . GLU A 1 259 ? 2.193 2.730 -25.906 1.00 94.12 259 GLU A CA 1
ATOM 1923 C C . GLU A 1 259 ? 3.584 2.751 -26.544 1.00 94.12 259 GLU A C 1
ATOM 1925 O O . GLU A 1 259 ? 4.343 3.708 -26.408 1.00 94.12 259 GLU A O 1
ATOM 1930 N N . SER A 1 260 ? 3.936 1.715 -27.312 1.00 94.31 260 SER A N 1
ATOM 1931 C CA . SER A 1 260 ? 5.298 1.554 -27.856 1.00 94.31 260 SER A CA 1
ATOM 1932 C C . SER A 1 260 ? 5.792 2.756 -28.676 1.00 94.31 260 SER A C 1
ATOM 1934 O O . SER A 1 260 ? 6.988 3.025 -28.733 1.00 94.31 260 SER A O 1
ATOM 1936 N N . VAL A 1 261 ? 4.879 3.493 -29.319 1.00 95.75 261 VAL A N 1
ATOM 1937 C CA . VAL A 1 261 ? 5.191 4.690 -30.121 1.00 95.75 261 VAL A CA 1
ATOM 1938 C C . VAL A 1 261 ? 5.614 5.900 -29.284 1.00 95.75 261 VAL A C 1
ATOM 1940 O O . VAL A 1 261 ? 6.175 6.846 -29.832 1.00 95.75 261 VAL A O 1
ATOM 1943 N N . ALA A 1 262 ? 5.347 5.881 -27.978 1.00 95.81 262 ALA A N 1
ATOM 1944 C CA . ALA A 1 262 ? 5.694 6.951 -27.054 1.00 95.81 262 ALA A CA 1
ATOM 1945 C C . ALA A 1 262 ? 7.149 6.855 -26.553 1.00 95.81 262 ALA A C 1
ATOM 1947 O O . ALA A 1 262 ? 7.636 7.781 -25.907 1.00 95.81 262 ALA A O 1
ATOM 1948 N N . TYR A 1 263 ? 7.860 5.766 -26.868 1.00 96.75 263 TYR A N 1
ATOM 1949 C CA . TYR A 1 263 ? 9.210 5.500 -26.372 1.00 96.75 263 TYR A CA 1
ATOM 1950 C C . TYR A 1 263 ? 10.308 5.817 -27.400 1.00 96.75 263 TYR A C 1
ATOM 1952 O O . TYR A 1 263 ? 10.144 5.555 -28.596 1.00 96.75 263 TYR A O 1
ATOM 1960 N N . PRO A 1 264 ? 11.473 6.326 -26.951 1.00 93.88 264 PRO A N 1
ATOM 1961 C CA . PRO A 1 264 ? 12.650 6.472 -27.801 1.00 93.88 264 PRO A CA 1
ATOM 1962 C C . PRO A 1 264 ? 13.274 5.110 -28.145 1.00 93.88 264 PRO A C 1
ATOM 1964 O O . PRO A 1 264 ? 13.039 4.105 -27.478 1.00 93.88 264 PRO A O 1
ATOM 1967 N N . THR A 1 265 ? 14.116 5.071 -29.180 1.00 93.25 265 THR A N 1
ATOM 1968 C CA . THR A 1 265 ? 14.871 3.861 -29.545 1.00 93.25 265 THR A CA 1
ATOM 1969 C C . THR A 1 265 ? 16.031 3.590 -28.569 1.00 93.25 265 THR A C 1
ATOM 1971 O O . THR A 1 265 ? 16.774 4.533 -28.287 1.00 93.25 265 THR A O 1
ATOM 1974 N N . PRO A 1 266 ? 16.278 2.330 -28.149 1.00 92.94 266 PRO A N 1
ATOM 1975 C CA . PRO A 1 266 ? 15.520 1.127 -28.497 1.00 92.94 266 PRO A CA 1
ATOM 1976 C C . PRO A 1 266 ? 14.166 1.079 -27.780 1.00 92.94 266 PRO A C 1
ATOM 1978 O O . PRO A 1 266 ? 14.080 1.290 -26.574 1.00 92.94 266 PRO A O 1
ATOM 1981 N N . VAL A 1 267 ? 13.116 0.780 -28.546 1.00 95.50 267 VAL A N 1
ATOM 1982 C CA . VAL A 1 267 ? 11.745 0.731 -28.033 1.00 95.50 267 VAL A CA 1
ATOM 1983 C C . VAL A 1 267 ? 11.581 -0.536 -27.182 1.00 95.50 267 VAL A C 1
ATOM 1985 O O . VAL A 1 267 ? 11.901 -1.621 -27.678 1.00 95.50 267 VAL A O 1
ATOM 1988 N N . PRO A 1 268 ? 11.105 -0.433 -25.927 1.00 95.00 268 PRO A N 1
ATOM 1989 C CA . PRO A 1 268 ? 10.796 -1.599 -25.106 1.00 95.00 268 PRO A CA 1
ATOM 1990 C C . PRO A 1 268 ? 9.694 -2.447 -25.752 1.00 95.00 268 PRO A C 1
ATOM 1992 O O . PRO A 1 268 ? 8.805 -1.933 -26.427 1.00 95.00 268 PRO A O 1
ATOM 1995 N N . VAL A 1 269 ? 9.734 -3.761 -25.543 1.00 93.12 269 VAL A N 1
ATOM 1996 C CA . VAL A 1 269 ? 8.787 -4.695 -26.172 1.00 93.12 269 VAL A CA 1
ATOM 1997 C C . VAL A 1 269 ? 7.404 -4.673 -25.519 1.00 93.12 269 VAL A C 1
ATOM 1999 O O . VAL A 1 269 ? 6.419 -5.023 -26.164 1.00 93.12 269 VAL A O 1
ATOM 2002 N N . ASN A 1 270 ? 7.327 -4.297 -24.242 1.00 92.88 270 ASN A N 1
ATOM 2003 C CA . ASN A 1 270 ? 6.098 -4.190 -23.460 1.00 92.88 270 ASN A CA 1
ATOM 2004 C C . ASN A 1 270 ? 6.306 -3.274 -22.237 1.00 92.88 270 ASN A C 1
ATOM 2006 O O . ASN A 1 270 ? 7.430 -2.858 -21.932 1.00 92.88 270 ASN A O 1
ATOM 2010 N N . GLY A 1 271 ? 5.219 -3.003 -21.507 1.00 93.69 271 GLY A N 1
ATOM 2011 C CA . GLY A 1 271 ? 5.257 -2.176 -20.300 1.00 93.69 271 GLY A CA 1
ATOM 2012 C C . GLY A 1 271 ? 6.079 -2.774 -19.155 1.00 93.69 271 GLY A C 1
ATOM 2013 O O . GLY A 1 271 ? 6.585 -2.018 -18.328 1.00 93.69 271 GLY A O 1
ATOM 2014 N N . TRP A 1 272 ? 6.288 -4.097 -19.132 1.00 93.94 272 TRP A N 1
ATOM 2015 C CA . TRP A 1 272 ? 7.154 -4.758 -18.152 1.00 93.94 272 TRP A CA 1
ATOM 2016 C C . TRP A 1 272 ? 8.622 -4.415 -18.384 1.00 93.94 272 TRP A C 1
ATOM 2018 O O . TRP A 1 272 ? 9.301 -3.976 -17.462 1.00 93.94 272 TRP A O 1
ATOM 2028 N N . GLN A 1 273 ? 9.115 -4.533 -19.619 1.00 93.94 273 GLN A N 1
ATOM 2029 C CA . GLN A 1 273 ? 10.479 -4.114 -19.934 1.00 93.94 273 GLN A CA 1
ATOM 2030 C C . GLN A 1 273 ? 10.657 -2.617 -19.656 1.00 93.94 273 GLN A C 1
ATOM 2032 O O . GLN A 1 273 ? 11.618 -2.224 -18.997 1.00 93.94 273 GLN A O 1
ATOM 2037 N N . ALA A 1 274 ? 9.707 -1.786 -20.104 1.00 94.50 274 ALA A N 1
ATOM 2038 C CA . ALA A 1 274 ? 9.742 -0.346 -19.860 1.00 94.50 274 ALA A CA 1
ATOM 2039 C C . ALA A 1 274 ? 9.824 -0.015 -18.358 1.00 94.50 274 ALA A C 1
ATOM 2041 O O . ALA A 1 274 ? 10.679 0.769 -17.945 1.00 94.50 274 ALA A O 1
ATOM 2042 N N . GLY A 1 275 ? 8.988 -0.662 -17.540 1.00 93.25 275 GLY A N 1
ATOM 2043 C CA . GLY A 1 275 ? 8.933 -0.453 -16.097 1.00 93.25 275 GLY A CA 1
ATOM 2044 C C . GLY A 1 275 ? 10.148 -0.994 -15.347 1.00 93.25 275 GLY A C 1
ATOM 2045 O O . GLY A 1 275 ? 10.676 -0.311 -14.472 1.00 93.25 275 GLY A O 1
ATOM 2046 N N . GLN A 1 276 ? 10.633 -2.191 -15.668 1.00 92.56 276 GLN A N 1
ATOM 2047 C CA . GLN A 1 276 ? 11.710 -2.823 -14.896 1.00 92.56 276 GLN A CA 1
ATOM 2048 C C . GLN A 1 276 ? 13.101 -2.292 -15.247 1.00 92.56 276 GLN A C 1
ATOM 2050 O O . GLN A 1 276 ? 13.959 -2.220 -14.371 1.00 92.56 276 GLN A O 1
ATOM 2055 N N . THR A 1 277 ? 13.343 -1.914 -16.509 1.00 90.19 277 THR A N 1
ATOM 2056 C CA . THR A 1 277 ? 14.692 -1.539 -16.974 1.00 90.19 277 THR A CA 1
ATOM 2057 C C . THR A 1 277 ? 14.828 -0.066 -17.355 1.00 90.19 277 THR A C 1
ATOM 2059 O O . THR A 1 277 ? 15.942 0.409 -17.560 1.00 90.19 277 THR A O 1
ATOM 2062 N N . GLY A 1 278 ? 13.716 0.660 -17.501 1.00 85.88 278 GLY A N 1
ATOM 2063 C CA . GLY A 1 278 ? 13.693 2.051 -17.948 1.00 85.88 278 GLY A CA 1
ATOM 2064 C C . GLY A 1 278 ? 13.453 3.065 -16.827 1.00 85.88 278 GLY A C 1
ATOM 2065 O O . GLY A 1 278 ? 12.734 2.806 -15.858 1.00 85.88 278 GLY A O 1
ATOM 2066 N N . ASN A 1 279 ? 14.018 4.262 -17.014 1.00 86.06 279 ASN A N 1
ATOM 2067 C CA . ASN A 1 279 ? 13.742 5.447 -16.189 1.00 86.06 279 ASN A CA 1
ATOM 2068 C C . ASN A 1 279 ? 12.815 6.457 -16.890 1.00 86.06 279 ASN A C 1
ATOM 2070 O O . ASN A 1 279 ? 12.342 7.392 -16.254 1.00 86.06 279 ASN A O 1
ATOM 2074 N N . TYR A 1 280 ? 12.559 6.288 -18.192 1.00 92.06 280 TYR A N 1
ATOM 2075 C CA . TYR A 1 280 ? 11.691 7.177 -18.960 1.00 92.06 280 TYR A CA 1
ATOM 2076 C C . TYR A 1 280 ? 10.221 6.775 -18.811 1.00 92.06 280 TYR A C 1
ATOM 2078 O O . TYR A 1 280 ? 9.865 5.619 -19.049 1.00 92.06 280 TYR A O 1
ATOM 2086 N N . VAL A 1 281 ? 9.382 7.746 -18.453 1.00 95.38 281 VAL A N 1
ATOM 2087 C CA . VAL A 1 281 ? 7.923 7.618 -18.406 1.00 95.38 281 VAL A CA 1
ATOM 2088 C C . VAL A 1 281 ? 7.338 8.581 -19.440 1.00 95.38 281 VAL A C 1
ATOM 2090 O O . VAL A 1 281 ? 7.503 9.796 -19.290 1.00 95.38 281 VAL A O 1
ATOM 2093 N N . PRO A 1 282 ? 6.701 8.086 -20.512 1.00 97.31 282 PRO A N 1
ATOM 2094 C CA . PRO A 1 282 ? 6.122 8.963 -21.516 1.00 97.31 282 PRO A CA 1
ATOM 2095 C C . PRO A 1 282 ? 4.963 9.818 -20.973 1.00 97.31 282 PRO A C 1
ATOM 2097 O O . PRO A 1 282 ? 4.267 9.412 -20.041 1.00 97.31 282 PRO A O 1
ATOM 2100 N N . PRO A 1 283 ? 4.704 10.997 -21.569 1.00 97.88 283 PRO A N 1
ATOM 2101 C CA . PRO A 1 283 ? 3.502 11.776 -21.287 1.00 97.88 283 PRO A CA 1
ATOM 2102 C C . PRO A 1 283 ? 2.221 10.951 -21.468 1.00 97.88 283 PRO A C 1
ATOM 2104 O O . PRO A 1 283 ? 1.986 10.405 -22.543 1.00 97.88 283 PRO A O 1
ATOM 2107 N N . GLY A 1 284 ? 1.371 10.913 -20.442 1.00 97.06 284 GLY A N 1
ATOM 2108 C CA . GLY A 1 284 ? 0.130 10.134 -20.445 1.00 97.06 284 GLY A CA 1
ATOM 2109 C C . GLY A 1 284 ? 0.275 8.719 -19.883 1.00 97.06 284 GLY A C 1
ATOM 2110 O O . GLY A 1 284 ? -0.735 8.031 -19.758 1.00 97.06 284 GLY A O 1
ATOM 2111 N N . GLU A 1 285 ? 1.489 8.312 -19.505 1.00 97.00 285 GLU A N 1
ATOM 2112 C CA . GLU A 1 285 ? 1.778 7.055 -18.818 1.00 97.00 285 GLU A CA 1
ATOM 2113 C C . GLU A 1 285 ? 2.241 7.300 -17.373 1.00 97.00 285 GLU A C 1
ATOM 2115 O O . GLU A 1 285 ? 2.644 8.401 -16.989 1.00 97.00 285 GLU A O 1
ATOM 2120 N N . VAL A 1 286 ? 2.201 6.246 -16.564 1.00 96.81 286 VAL A N 1
ATOM 2121 C CA . VAL A 1 286 ? 2.835 6.166 -15.248 1.00 96.81 286 VAL A CA 1
ATOM 2122 C C . VAL A 1 286 ? 3.646 4.884 -15.144 1.00 96.81 286 VAL A C 1
ATOM 2124 O O . VAL A 1 286 ? 3.216 3.828 -15.601 1.00 96.81 286 VAL A O 1
ATOM 2127 N N . LYS A 1 287 ? 4.802 4.946 -14.488 1.00 95.44 287 LYS A N 1
ATOM 2128 C CA . LYS A 1 287 ? 5.532 3.757 -14.039 1.00 95.44 287 LYS A CA 1
ATOM 2129 C C . LYS A 1 287 ? 4.979 3.339 -12.693 1.00 95.44 287 LYS A C 1
ATOM 2131 O O . LYS A 1 287 ? 5.371 3.910 -11.680 1.00 95.44 287 LYS A O 1
ATOM 2136 N N . TYR A 1 288 ? 4.067 2.381 -12.676 1.00 94.25 288 TYR A N 1
ATOM 2137 C CA . TYR A 1 288 ? 3.583 1.801 -11.434 1.00 94.25 288 TYR A CA 1
ATOM 2138 C C . TYR A 1 288 ? 4.621 0.831 -10.868 1.00 94.25 288 TYR A C 1
ATOM 2140 O O . TYR A 1 288 ? 5.252 0.081 -11.615 1.00 94.25 288 TYR A O 1
ATOM 2148 N N . SER A 1 289 ? 4.778 0.825 -9.550 1.00 90.94 289 SER A N 1
ATOM 2149 C CA . SER A 1 289 ? 5.687 -0.050 -8.827 1.00 90.94 289 SER A CA 1
ATOM 2150 C C . SER A 1 289 ? 4.997 -0.610 -7.589 1.00 90.94 289 SER A C 1
ATOM 2152 O O . SER A 1 289 ? 4.592 0.140 -6.702 1.00 90.94 289 SER A O 1
ATOM 2154 N N . ASN A 1 290 ? 4.932 -1.937 -7.501 1.00 88.06 290 ASN A N 1
ATOM 2155 C CA . ASN A 1 290 ? 4.692 -2.596 -6.227 1.00 88.06 290 ASN A CA 1
ATOM 2156 C C . ASN A 1 290 ? 6.020 -2.676 -5.478 1.00 88.06 290 ASN A C 1
ATOM 2158 O O . ASN A 1 290 ? 6.972 -3.272 -5.985 1.00 88.06 290 ASN A O 1
ATOM 2162 N N . ILE A 1 291 ? 6.102 -2.023 -4.325 1.00 86.38 291 ILE A N 1
ATOM 2163 C CA . ILE A 1 291 ? 7.355 -1.799 -3.613 1.00 86.38 291 ILE A CA 1
ATOM 2164 C C . ILE A 1 291 ? 7.281 -2.446 -2.241 1.00 86.38 291 ILE A C 1
ATOM 2166 O O . ILE A 1 291 ? 6.572 -1.965 -1.370 1.00 86.38 291 ILE A O 1
ATOM 2170 N N . ASN A 1 292 ? 8.086 -3.479 -2.011 1.00 85.56 292 ASN A N 1
ATOM 2171 C CA . ASN A 1 292 ? 8.393 -3.940 -0.667 1.00 85.56 292 ASN A CA 1
ATOM 2172 C C . ASN A 1 292 ? 9.494 -3.068 -0.075 1.00 85.56 292 ASN A C 1
ATOM 2174 O O . ASN A 1 292 ? 10.647 -3.106 -0.522 1.00 85.56 292 ASN A O 1
ATOM 2178 N N . LYS A 1 293 ? 9.129 -2.278 0.931 1.00 81.31 293 LYS A N 1
ATOM 2179 C CA . LYS A 1 293 ? 10.029 -1.373 1.628 1.00 81.31 293 LYS A CA 1
ATOM 2180 C C . LYS A 1 293 ? 9.641 -1.296 3.090 1.00 81.31 293 LYS A C 1
ATOM 2182 O O . LYS A 1 293 ? 8.585 -0.775 3.426 1.00 81.31 293 LYS A O 1
ATOM 2187 N N . ASN A 1 294 ? 10.510 -1.778 3.973 1.00 76.31 294 ASN A N 1
ATOM 2188 C CA . ASN A 1 294 ? 10.263 -1.753 5.411 1.00 76.31 294 ASN A CA 1
ATOM 2189 C C . ASN A 1 294 ? 10.500 -0.340 5.976 1.00 76.31 294 ASN A C 1
ATOM 2191 O O . ASN A 1 294 ? 11.513 -0.061 6.618 1.00 76.31 294 ASN A O 1
ATOM 2195 N N . GLN A 1 295 ? 9.597 0.579 5.634 1.00 76.00 295 GLN A N 1
ATOM 2196 C CA . GLN A 1 295 ? 9.711 2.004 5.906 1.00 76.00 295 GLN A CA 1
ATOM 2197 C C . GLN A 1 295 ? 8.345 2.640 6.177 1.00 76.00 295 GLN A C 1
ATOM 2199 O O . GLN A 1 295 ? 7.358 2.246 5.570 1.00 76.00 295 GLN A O 1
ATOM 2204 N N . PHE A 1 296 ? 8.302 3.660 7.038 1.00 72.88 296 PHE A N 1
ATOM 2205 C CA . PHE A 1 296 ? 7.137 4.545 7.179 1.00 72.88 296 PHE A CA 1
ATOM 2206 C C . PHE A 1 296 ? 7.342 5.859 6.453 1.00 72.88 296 PHE A C 1
ATOM 2208 O O . PHE A 1 296 ? 8.424 6.436 6.558 1.00 72.88 296 PHE A O 1
ATOM 2215 N N . TYR A 1 297 ? 6.286 6.360 5.810 1.00 79.62 297 TYR A N 1
ATOM 2216 C CA . TYR A 1 297 ? 6.244 7.713 5.262 1.00 79.62 297 TYR A CA 1
ATOM 2217 C C . TYR A 1 297 ? 5.302 8.584 6.077 1.00 79.62 297 TYR A C 1
ATOM 2219 O O . TYR A 1 297 ? 4.102 8.316 6.137 1.00 79.62 297 TYR A O 1
ATOM 2227 N N . LEU A 1 298 ? 5.849 9.637 6.674 1.00 79.81 298 LEU A N 1
ATOM 2228 C CA . LEU A 1 298 ? 5.094 10.698 7.319 1.00 79.81 298 LEU A CA 1
ATOM 2229 C C . LEU A 1 298 ? 5.152 11.959 6.460 1.00 79.81 298 LEU A C 1
ATOM 2231 O O . LEU A 1 298 ? 6.231 12.423 6.082 1.00 79.81 298 LEU A O 1
ATOM 2235 N N . PHE A 1 299 ? 3.977 12.518 6.212 1.00 83.31 299 PHE A N 1
ATOM 2236 C CA . PHE A 1 299 ? 3.781 13.803 5.565 1.00 83.31 299 PHE A CA 1
ATOM 2237 C C . PHE A 1 299 ? 3.238 14.767 6.614 1.00 83.31 299 PHE A C 1
ATOM 2239 O O . PHE A 1 299 ? 2.083 14.656 7.021 1.00 83.31 299 PHE A O 1
ATOM 2246 N N . THR A 1 300 ? 4.067 15.683 7.095 1.00 81.56 300 THR A N 1
ATOM 2247 C CA . THR A 1 300 ? 3.675 16.657 8.110 1.00 81.56 300 THR A CA 1
ATOM 2248 C C . THR A 1 300 ? 2.819 17.765 7.509 1.00 81.56 300 THR A C 1
ATOM 2250 O O . THR A 1 300 ? 2.893 18.093 6.324 1.00 81.56 300 THR A O 1
ATOM 2253 N N . GLN A 1 301 ? 1.997 18.407 8.324 1.00 82.12 301 GLN A N 1
ATOM 2254 C CA . GLN A 1 301 ? 1.287 19.605 7.862 1.00 82.12 301 GLN A CA 1
ATOM 2255 C C . GLN A 1 301 ? 2.212 20.821 7.698 1.00 82.12 301 GLN A C 1
ATOM 2257 O O . GLN A 1 301 ? 1.963 21.660 6.833 1.00 82.12 301 GLN A O 1
ATOM 2262 N N . ASN A 1 302 ? 3.283 20.901 8.497 1.00 82.38 302 ASN A N 1
ATOM 2263 C CA . ASN A 1 302 ? 4.168 22.062 8.582 1.00 82.38 302 ASN A CA 1
ATOM 2264 C C . ASN A 1 302 ? 5.645 21.673 8.424 1.00 82.38 302 ASN A C 1
ATOM 2266 O O . ASN A 1 302 ? 6.048 20.572 8.806 1.00 82.38 302 ASN A O 1
ATOM 2270 N N . ASN A 1 303 ? 6.453 22.604 7.915 1.00 80.12 303 ASN A N 1
ATOM 2271 C CA . ASN A 1 303 ? 7.909 22.485 7.839 1.00 80.12 303 ASN A CA 1
ATOM 2272 C C . ASN A 1 303 ? 8.575 22.753 9.206 1.00 80.12 303 ASN A C 1
ATOM 2274 O O . ASN A 1 303 ? 7.912 23.060 10.198 1.00 80.12 303 ASN A O 1
ATOM 2278 N N . GLN A 1 304 ? 9.910 22.678 9.260 1.00 74.81 304 GLN A N 1
ATOM 2279 C CA . GLN A 1 304 ? 10.679 22.921 10.492 1.00 74.81 304 GLN A CA 1
ATOM 2280 C C . GLN A 1 304 ? 10.529 24.348 11.050 1.00 74.81 304 GLN A C 1
ATOM 2282 O O . GLN A 1 304 ? 10.703 24.554 12.249 1.00 74.81 304 GLN A O 1
ATOM 2287 N N . ALA A 1 305 ? 10.187 25.325 10.206 1.00 76.75 305 ALA A N 1
ATOM 2288 C CA . ALA A 1 305 ? 9.904 26.699 10.617 1.00 76.75 305 ALA A CA 1
ATOM 2289 C C . ALA A 1 305 ? 8.455 26.894 11.114 1.00 76.75 305 ALA A C 1
ATOM 2291 O O . ALA A 1 305 ? 8.102 27.983 11.565 1.00 76.75 305 ALA A O 1
ATOM 2292 N N . GLY A 1 306 ? 7.620 25.848 11.067 1.00 79.81 306 GLY A N 1
ATOM 2293 C CA . GLY A 1 306 ? 6.210 25.893 11.455 1.00 79.81 306 GLY A CA 1
ATOM 2294 C C . GLY A 1 306 ? 5.274 26.416 10.362 1.00 79.81 306 GLY A C 1
ATOM 2295 O O . GLY A 1 306 ? 4.109 26.688 10.643 1.00 79.81 306 GLY A O 1
ATOM 2296 N N . GLU A 1 307 ? 5.756 26.559 9.129 1.00 82.88 307 GLU A N 1
ATOM 2297 C CA . GLU A 1 307 ? 4.965 27.029 7.991 1.00 82.88 307 GLU A CA 1
ATOM 2298 C C . GLU A 1 307 ? 4.249 25.857 7.318 1.00 82.88 307 GLU A C 1
ATOM 2300 O O . GLU A 1 307 ? 4.832 24.785 7.148 1.00 82.88 307 GLU A O 1
ATOM 2305 N N . ALA A 1 308 ? 2.999 26.066 6.903 1.00 85.31 308 ALA A N 1
ATOM 2306 C CA . ALA A 1 308 ? 2.204 25.030 6.254 1.00 85.31 308 ALA A CA 1
ATOM 2307 C C . ALA A 1 308 ? 2.807 24.607 4.904 1.00 85.31 308 ALA A C 1
ATOM 2309 O O . ALA A 1 308 ? 3.180 25.447 4.083 1.00 85.31 308 ALA A O 1
ATOM 2310 N N . ILE A 1 309 ? 2.852 23.299 4.653 1.00 86.12 309 ILE A N 1
ATOM 2311 C CA . ILE A 1 309 ? 3.382 22.714 3.418 1.00 86.12 309 ILE A CA 1
ATOM 2312 C C . ILE A 1 309 ? 2.229 22.430 2.459 1.00 86.12 309 ILE A C 1
ATOM 2314 O O . ILE A 1 309 ? 1.273 21.730 2.804 1.00 86.12 309 ILE A O 1
ATOM 2318 N N . LEU A 1 310 ? 2.330 22.943 1.231 1.00 88.88 310 LEU A N 1
ATOM 2319 C CA . LEU A 1 310 ? 1.409 22.576 0.162 1.00 88.88 310 LEU A CA 1
ATOM 2320 C C . LEU A 1 310 ? 1.739 21.152 -0.311 1.00 88.88 310 LEU A C 1
ATOM 2322 O O . LEU A 1 310 ? 2.833 20.894 -0.807 1.00 88.88 310 LEU A O 1
ATOM 2326 N N . ARG A 1 311 ? 0.801 20.218 -0.141 1.00 90.12 311 ARG A N 1
ATOM 2327 C CA . ARG A 1 311 ? 0.926 18.815 -0.555 1.00 90.12 311 ARG A CA 1
ATOM 2328 C C . ARG A 1 311 ? 0.195 18.574 -1.864 1.00 90.12 311 ARG A C 1
ATOM 2330 O O . ARG A 1 311 ? -0.911 19.077 -2.055 1.00 90.12 311 ARG A O 1
ATOM 2337 N N . HIS A 1 312 ? 0.794 17.758 -2.725 1.00 92.81 312 HIS A N 1
ATOM 2338 C CA . HIS A 1 312 ? 0.274 17.428 -4.048 1.00 92.81 312 HIS A CA 1
ATOM 2339 C C . HIS A 1 312 ? -0.253 15.996 -4.093 1.00 92.81 312 HIS A C 1
ATOM 2341 O O . HIS A 1 312 ? 0.410 15.067 -3.628 1.00 92.81 312 HIS A O 1
ATOM 2347 N N . PHE A 1 313 ? -1.433 15.832 -4.680 1.00 94.00 313 PHE A N 1
ATOM 2348 C CA . PHE A 1 313 ? -2.167 14.579 -4.749 1.00 94.00 313 PHE A CA 1
ATOM 2349 C C . PHE A 1 313 ? -2.598 14.256 -6.170 1.00 94.00 313 PHE A C 1
ATOM 2351 O O . PHE A 1 313 ? -2.928 15.147 -6.960 1.00 94.00 313 PHE A O 1
ATOM 2358 N N . ILE A 1 314 ? -2.677 12.961 -6.446 1.00 95.31 314 ILE A N 1
ATOM 2359 C CA . ILE A 1 314 ? -3.301 12.417 -7.643 1.00 95.31 314 ILE A CA 1
ATOM 2360 C C . ILE A 1 314 ? -4.446 11.504 -7.226 1.00 95.31 314 ILE A C 1
ATOM 2362 O O . ILE A 1 314 ? -4.263 10.636 -6.378 1.00 95.31 314 ILE A O 1
ATOM 2366 N N . THR A 1 315 ? -5.606 11.683 -7.850 1.00 93.56 315 THR A N 1
ATOM 2367 C CA . THR A 1 315 ? -6.709 10.721 -7.796 1.00 93.56 315 THR A CA 1
ATOM 2368 C C . THR A 1 315 ? -6.797 10.010 -9.134 1.00 93.56 315 THR A C 1
ATOM 2370 O O . THR A 1 315 ? -6.926 10.670 -10.171 1.00 93.56 315 THR A O 1
ATOM 2373 N N . ASP A 1 316 ? -6.715 8.684 -9.122 1.00 94.00 316 ASP A N 1
ATOM 2374 C CA . ASP A 1 316 ? -6.873 7.885 -10.335 1.00 94.00 316 ASP A CA 1
ATOM 2375 C C . ASP A 1 316 ? -8.349 7.790 -10.774 1.00 94.00 316 ASP A C 1
ATOM 2377 O O . ASP A 1 316 ? -9.267 8.310 -10.134 1.00 94.00 316 ASP A O 1
ATOM 2381 N N . THR A 1 317 ? -8.604 7.128 -11.902 1.00 93.75 317 THR A N 1
ATOM 2382 C CA . THR A 1 317 ? -9.964 6.951 -12.438 1.00 93.75 317 THR A CA 1
ATOM 2383 C C . THR A 1 317 ? -10.863 6.052 -11.594 1.00 93.75 317 THR A C 1
ATOM 2385 O O . THR A 1 317 ? -12.078 6.051 -11.799 1.00 93.75 317 THR A O 1
ATOM 2388 N N . TRP A 1 318 ? -10.285 5.279 -10.676 1.00 92.25 318 TRP A N 1
ATOM 2389 C CA . TRP A 1 318 ? -11.006 4.387 -9.773 1.00 92.25 318 TRP A CA 1
ATOM 2390 C C . TRP A 1 318 ? -11.271 5.033 -8.409 1.00 92.25 318 TRP A C 1
ATOM 2392 O O . TRP A 1 318 ? -12.059 4.492 -7.639 1.00 92.25 318 TRP A O 1
ATOM 2402 N N . GLY A 1 319 ? -10.704 6.214 -8.149 1.00 89.69 319 GLY A N 1
ATOM 2403 C CA . GLY A 1 319 ? -10.879 6.985 -6.922 1.00 89.69 319 GLY A CA 1
ATOM 2404 C C . GLY A 1 319 ? -9.768 6.777 -5.893 1.00 89.69 319 GLY A C 1
ATOM 2405 O O . GLY A 1 319 ? -9.867 7.322 -4.801 1.00 89.69 319 GLY A O 1
ATOM 2406 N N . ASN A 1 320 ? -8.721 6.002 -6.190 1.00 88.81 320 ASN A N 1
ATOM 2407 C CA . ASN A 1 320 ? -7.609 5.849 -5.249 1.00 88.81 320 ASN A CA 1
ATOM 2408 C C . ASN A 1 320 ? -6.785 7.138 -5.223 1.00 88.81 320 ASN A C 1
ATOM 2410 O O . ASN A 1 320 ? -6.602 7.784 -6.262 1.00 88.81 320 ASN A O 1
ATOM 2414 N N . ILE A 1 321 ? -6.297 7.518 -4.040 1.00 89.88 321 ILE A N 1
ATOM 2415 C CA . ILE A 1 321 ? -5.567 8.774 -3.843 1.00 89.88 321 ILE A CA 1
ATOM 2416 C C . ILE A 1 321 ? -4.116 8.482 -3.487 1.00 89.88 321 ILE A C 1
ATOM 2418 O O . ILE A 1 321 ? -3.811 7.658 -2.621 1.00 89.88 321 ILE A O 1
ATOM 2422 N N . TYR A 1 322 ? -3.228 9.222 -4.138 1.00 91.69 322 TYR A N 1
ATOM 2423 C CA . TYR A 1 322 ? -1.788 9.147 -3.985 1.00 91.69 322 TYR A CA 1
ATOM 2424 C C . TYR A 1 322 ? -1.243 10.519 -3.609 1.00 91.69 322 TYR A C 1
ATOM 2426 O O . TYR A 1 322 ? -1.670 11.524 -4.174 1.00 91.69 322 TYR A O 1
ATOM 2434 N N . ILE A 1 323 ? -0.287 10.569 -2.686 1.00 91.75 323 ILE A N 1
ATOM 2435 C CA . ILE A 1 323 ? 0.428 11.789 -2.295 1.00 91.75 323 ILE A CA 1
ATOM 2436 C C . ILE A 1 323 ? 1.835 11.779 -2.891 1.00 91.75 323 ILE A C 1
ATOM 2438 O O . ILE A 1 323 ? 2.491 10.736 -2.944 1.00 91.75 323 ILE A O 1
ATOM 2442 N N . MET A 1 324 ? 2.313 12.935 -3.349 1.00 92.38 324 MET A N 1
ATOM 2443 C CA . MET A 1 324 ? 3.669 13.072 -3.876 1.00 92.38 324 MET A CA 1
ATOM 2444 C C . MET A 1 324 ? 4.702 12.830 -2.773 1.00 92.38 324 MET A C 1
ATOM 2446 O O . MET A 1 324 ? 4.720 13.530 -1.759 1.00 92.38 324 MET A O 1
ATOM 2450 N N . LYS A 1 325 ? 5.592 11.862 -3.001 1.00 88.62 325 LYS A N 1
ATOM 2451 C CA . LYS A 1 325 ? 6.640 11.449 -2.060 1.00 88.62 325 LYS A CA 1
ATOM 2452 C C . LYS A 1 325 ? 8.044 11.909 -2.464 1.00 88.62 325 LYS A C 1
ATOM 2454 O O . LYS A 1 325 ? 8.908 12.065 -1.606 1.00 88.62 325 LYS A O 1
ATOM 2459 N N . SER A 1 326 ? 8.311 12.104 -3.752 1.00 87.81 326 SER A N 1
ATOM 2460 C CA . SER A 1 326 ? 9.580 12.678 -4.205 1.00 87.81 326 SER A CA 1
ATOM 2461 C C . SER A 1 326 ? 9.464 13.289 -5.591 1.00 87.81 326 SER A C 1
ATOM 2463 O O . SER A 1 326 ? 8.616 12.884 -6.384 1.00 87.81 326 SER A O 1
ATOM 2465 N N . THR A 1 327 ? 10.377 14.199 -5.902 1.00 88.69 327 THR A N 1
ATOM 2466 C CA . THR A 1 327 ? 10.560 14.806 -7.224 1.00 88.69 327 THR A CA 1
ATOM 2467 C C . THR A 1 327 ? 11.989 14.577 -7.728 1.00 88.69 327 THR A C 1
ATOM 2469 O O . THR A 1 327 ? 12.820 13.969 -7.036 1.00 88.69 327 THR A O 1
ATOM 2472 N N . ASN A 1 328 ? 12.274 15.018 -8.951 1.00 86.12 328 ASN A N 1
ATOM 2473 C CA . ASN A 1 328 ? 13.620 15.042 -9.497 1.00 86.12 328 ASN A CA 1
ATOM 2474 C C . ASN A 1 328 ? 14.569 15.821 -8.569 1.00 86.12 328 ASN A C 1
ATOM 2476 O O . ASN A 1 328 ? 14.173 16.803 -7.946 1.00 86.12 328 ASN A O 1
ATOM 2480 N N . LEU A 1 329 ? 15.834 15.398 -8.462 1.00 82.19 329 LEU A N 1
ATOM 2481 C CA . LEU A 1 329 ? 16.807 16.049 -7.574 1.00 82.19 329 LEU A CA 1
ATOM 2482 C C . LEU A 1 329 ? 16.999 17.551 -7.871 1.00 82.19 329 LEU A C 1
ATOM 2484 O O . LEU A 1 329 ? 17.381 18.298 -6.972 1.00 82.19 329 LEU A O 1
ATOM 2488 N N . ALA A 1 330 ? 16.743 17.988 -9.106 1.00 83.12 330 ALA A N 1
ATOM 2489 C CA . ALA A 1 330 ? 16.857 19.388 -9.502 1.00 83.12 330 ALA A CA 1
ATOM 2490 C C . ALA A 1 330 ? 15.763 20.296 -8.909 1.00 83.12 330 ALA A C 1
ATOM 2492 O O . ALA A 1 330 ? 15.982 21.501 -8.799 1.00 83.12 330 ALA A O 1
ATOM 2493 N N . ASP A 1 331 ? 14.613 19.744 -8.516 1.00 85.69 331 ASP A N 1
ATOM 2494 C CA . ASP A 1 331 ? 13.491 20.519 -7.985 1.00 85.69 331 ASP A CA 1
ATOM 2495 C C . ASP A 1 331 ? 13.621 20.642 -6.465 1.00 85.69 331 ASP A C 1
ATOM 2497 O O . ASP A 1 331 ? 13.284 19.725 -5.711 1.00 85.69 331 ASP A O 1
ATOM 2501 N N . THR A 1 332 ? 14.137 21.779 -6.003 1.00 81.69 332 THR A N 1
ATOM 2502 C CA . THR A 1 332 ? 14.561 21.969 -4.603 1.00 81.69 332 THR A CA 1
ATOM 2503 C C . THR A 1 332 ? 13.696 22.955 -3.821 1.00 81.69 332 THR A C 1
ATOM 2505 O O . THR A 1 332 ? 13.750 22.977 -2.592 1.00 81.69 332 THR A O 1
ATOM 2508 N N . THR A 1 333 ? 12.877 23.749 -4.509 1.00 84.38 333 THR A N 1
ATOM 2509 C CA . THR A 1 333 ? 11.998 24.766 -3.913 1.00 84.38 333 THR A CA 1
ATOM 2510 C C . THR A 1 333 ? 10.517 24.383 -4.022 1.00 84.38 333 THR A C 1
ATOM 2512 O O . THR A 1 333 ? 10.145 23.642 -4.936 1.00 84.38 333 THR A O 1
ATOM 2515 N N . PRO A 1 334 ? 9.632 24.902 -3.146 1.00 85.75 334 PRO A N 1
ATOM 2516 C CA . PRO A 1 334 ? 8.187 24.684 -3.261 1.00 85.75 334 PRO A CA 1
ATOM 2517 C C . PRO A 1 334 ? 7.610 25.060 -4.635 1.00 85.75 334 PRO A C 1
ATOM 2519 O O . PRO A 1 334 ? 6.733 24.367 -5.155 1.00 85.75 334 PRO A O 1
ATOM 2522 N N . GLU A 1 335 ? 8.116 26.129 -5.255 1.00 90.44 335 GLU A N 1
ATOM 2523 C CA . GLU A 1 335 ? 7.691 26.582 -6.580 1.00 90.44 335 GLU A CA 1
ATOM 2524 C C . GLU A 1 335 ? 8.157 25.640 -7.697 1.00 90.44 335 GLU A C 1
ATOM 2526 O O . GLU A 1 335 ? 7.423 25.426 -8.662 1.00 90.44 335 GLU A O 1
ATOM 2531 N N . GLU A 1 336 ? 9.366 25.081 -7.593 1.00 90.69 336 GLU A N 1
ATOM 2532 C CA . GLU A 1 336 ? 9.867 24.061 -8.524 1.00 90.69 336 GLU A CA 1
ATOM 2533 C C . GLU A 1 336 ? 9.082 22.759 -8.394 1.00 90.69 336 GLU A C 1
ATOM 2535 O O . GLU A 1 336 ? 8.607 22.249 -9.405 1.00 90.69 336 GLU A O 1
ATOM 2540 N N . ILE A 1 337 ? 8.846 22.290 -7.165 1.00 90.94 337 ILE A N 1
ATOM 2541 C CA . ILE A 1 337 ? 8.028 21.101 -6.883 1.00 90.94 337 ILE A CA 1
ATOM 2542 C C . ILE A 1 337 ? 6.614 21.276 -7.455 1.00 90.94 337 ILE A C 1
ATOM 2544 O O . ILE A 1 337 ? 6.111 20.401 -8.160 1.00 90.94 337 ILE A O 1
ATOM 2548 N N . THR A 1 338 ? 5.985 22.433 -7.220 1.00 94.06 338 THR A N 1
ATOM 2549 C CA . THR A 1 338 ? 4.650 22.732 -7.764 1.00 94.06 338 THR A CA 1
ATOM 2550 C C . THR A 1 338 ? 4.667 22.744 -9.292 1.00 94.06 338 THR A C 1
ATOM 2552 O O . THR A 1 338 ? 3.777 22.183 -9.928 1.00 94.06 338 THR A O 1
ATOM 2555 N N . ARG A 1 339 ? 5.696 23.331 -9.909 1.00 95.75 339 ARG A N 1
ATOM 2556 C CA . ARG A 1 339 ? 5.837 23.358 -11.370 1.00 95.75 339 ARG A CA 1
ATOM 2557 C C . ARG A 1 339 ? 6.028 21.956 -11.950 1.00 95.75 339 ARG A C 1
ATOM 2559 O O . ARG A 1 339 ? 5.408 21.644 -12.966 1.00 95.75 339 ARG A O 1
ATOM 2566 N N . ALA A 1 340 ? 6.846 21.118 -11.314 1.00 95.06 340 ALA A N 1
ATOM 2567 C CA . ALA A 1 340 ? 7.049 19.727 -11.707 1.00 95.06 340 ALA A CA 1
ATOM 2568 C C . ALA A 1 340 ? 5.724 18.956 -11.639 1.00 95.06 340 ALA A C 1
ATOM 2570 O O . ALA A 1 340 ? 5.318 18.346 -12.635 1.00 95.06 340 ALA A O 1
ATOM 2571 N N . PHE A 1 341 ? 4.991 19.089 -10.527 1.00 96.88 341 PHE A N 1
ATOM 2572 C CA . PHE A 1 341 ? 3.654 18.522 -10.359 1.00 96.88 341 PHE A CA 1
ATOM 2573 C C . PHE A 1 341 ? 2.692 18.971 -11.460 1.00 96.88 341 PHE A C 1
ATOM 2575 O O . PHE A 1 341 ? 2.029 18.143 -12.081 1.00 96.88 341 PHE A O 1
ATOM 2582 N N . GLU A 1 342 ? 2.606 20.271 -11.742 1.00 97.44 342 GLU A N 1
ATOM 2583 C CA . GLU A 1 342 ? 1.705 20.822 -12.757 1.00 97.44 342 GLU A CA 1
ATOM 2584 C C . GLU A 1 342 ? 2.072 20.363 -14.174 1.00 97.44 342 GLU A C 1
ATOM 2586 O O . GLU A 1 342 ? 1.172 20.058 -14.961 1.00 97.44 342 GLU A O 1
ATOM 2591 N N . SER A 1 343 ? 3.368 20.227 -14.470 1.00 97.31 343 SER A N 1
ATOM 2592 C CA . SER A 1 343 ? 3.882 19.836 -15.789 1.00 97.31 343 SER A CA 1
ATOM 2593 C C . SER A 1 343 ? 3.671 18.362 -16.150 1.00 97.31 343 SER A C 1
ATOM 2595 O O . SER A 1 343 ? 3.643 18.028 -17.335 1.00 97.31 343 SER A O 1
ATOM 2597 N N . ALA A 1 344 ? 3.489 17.486 -15.155 1.00 97.62 344 ALA A N 1
ATOM 2598 C CA . ALA A 1 344 ? 3.285 16.059 -15.381 1.00 97.62 344 ALA A CA 1
ATOM 2599 C C . ALA A 1 344 ? 2.068 15.788 -16.280 1.00 97.62 344 ALA A C 1
ATOM 2601 O O . ALA A 1 344 ? 0.965 16.271 -16.021 1.00 97.62 344 ALA A O 1
ATOM 2602 N N . VAL A 1 345 ? 2.218 14.973 -17.316 1.00 98.06 345 VAL A N 1
ATOM 2603 C CA . VAL A 1 345 ? 1.097 14.545 -18.155 1.00 98.06 345 VAL A CA 1
ATOM 2604 C C . VAL A 1 345 ? 0.674 13.164 -17.677 1.00 98.06 345 VAL A C 1
ATOM 2606 O O . VAL A 1 345 ? 1.397 12.190 -17.863 1.00 98.06 345 VAL A O 1
ATOM 2609 N N . LEU A 1 346 ? -0.487 13.099 -17.028 1.00 97.88 346 LEU A N 1
ATOM 2610 C CA . LEU A 1 346 ? -1.026 11.879 -16.426 1.00 97.88 346 LEU A CA 1
ATOM 2611 C C . LEU A 1 346 ? -1.935 11.116 -17.404 1.00 97.88 346 LEU A C 1
ATOM 2613 O O . LEU A 1 346 ? -2.440 11.720 -18.358 1.00 97.88 346 LEU A O 1
ATOM 2617 N N . PRO A 1 347 ? -2.205 9.823 -17.145 1.00 97.12 347 PRO A N 1
ATOM 2618 C CA . PRO A 1 347 ? -3.216 9.065 -17.867 1.00 97.12 347 PRO A CA 1
ATOM 2619 C C . PRO A 1 347 ? -4.586 9.751 -17.863 1.00 97.12 347 PRO A C 1
ATOM 2621 O O . PRO A 1 347 ? -4.948 10.504 -16.952 1.00 97.12 347 PRO A O 1
ATOM 2624 N N . ILE A 1 348 ? -5.379 9.474 -18.899 1.00 95.81 348 ILE A N 1
ATOM 2625 C CA . ILE A 1 348 ? -6.700 10.084 -19.077 1.00 95.81 348 ILE A CA 1
ATOM 2626 C C . ILE A 1 348 ? -7.581 9.813 -17.851 1.00 95.81 348 ILE A C 1
ATOM 2628 O O . ILE A 1 348 ? -7.741 8.677 -17.416 1.00 95.81 348 ILE A O 1
ATOM 2632 N N . GLY A 1 349 ? -8.200 10.874 -17.329 1.00 95.31 349 GLY A N 1
ATOM 2633 C CA . GLY A 1 349 ? -9.152 10.812 -16.219 1.00 95.31 349 GLY A CA 1
ATOM 2634 C C . GLY A 1 349 ? -8.530 10.935 -14.826 1.00 95.31 349 GLY A C 1
ATOM 2635 O O . GLY A 1 349 ? -9.276 11.163 -13.872 1.00 95.31 349 GLY A O 1
ATOM 2636 N N . PHE A 1 350 ? -7.200 10.877 -14.710 1.00 96.75 350 PHE A N 1
ATOM 2637 C CA . PHE A 1 350 ? -6.499 11.180 -13.464 1.00 96.75 350 PHE A CA 1
ATOM 2638 C C . PHE A 1 350 ? -6.655 12.669 -13.130 1.00 96.75 350 PHE A C 1
ATOM 2640 O O . PHE A 1 350 ? -6.680 13.528 -14.016 1.00 96.75 350 PHE A O 1
ATOM 2647 N N . LYS A 1 351 ? -6.768 12.986 -11.840 1.00 95.50 351 LYS A N 1
ATOM 2648 C CA . LYS A 1 351 ? -6.990 14.350 -11.343 1.00 95.50 351 LYS A CA 1
ATOM 2649 C C . LYS A 1 351 ? -5.863 14.771 -10.420 1.00 95.50 351 LYS A C 1
ATOM 2651 O O . LYS A 1 351 ? -5.415 13.984 -9.598 1.00 95.50 351 LYS A O 1
ATOM 2656 N N . LYS A 1 352 ? -5.457 16.032 -10.538 1.00 95.88 352 LYS A N 1
ATOM 2657 C CA . LYS A 1 352 ? -4.463 16.674 -9.679 1.00 95.88 352 LYS A CA 1
ATOM 2658 C C . LYS A 1 352 ? -5.153 17.564 -8.657 1.00 95.88 352 LYS A C 1
ATOM 2660 O O . LYS A 1 352 ? -6.016 18.358 -9.030 1.00 95.88 352 LYS A O 1
ATOM 2665 N N . THR A 1 353 ? -4.717 17.478 -7.408 1.00 93.94 353 THR A N 1
ATOM 2666 C CA . THR A 1 353 ? -5.193 18.334 -6.318 1.00 93.94 353 THR A CA 1
ATOM 2667 C C . THR A 1 353 ? -4.013 18.754 -5.450 1.00 93.94 353 THR A C 1
ATOM 2669 O O . THR A 1 353 ? -3.125 17.948 -5.195 1.00 93.94 353 THR A O 1
ATOM 2672 N N . SER A 1 354 ? -4.017 19.993 -4.962 1.00 91.69 354 SER A N 1
ATOM 2673 C CA . SER A 1 354 ? -3.024 20.480 -4.000 1.00 91.69 354 SER A CA 1
ATOM 2674 C C . SER A 1 354 ? -3.729 21.075 -2.788 1.00 91.69 354 SER A C 1
ATOM 2676 O O . SER A 1 354 ? -4.654 21.869 -2.963 1.00 91.69 354 SER A O 1
ATOM 2678 N N . ILE A 1 355 ? -3.310 20.707 -1.577 1.00 87.81 355 ILE A N 1
ATOM 2679 C CA . ILE A 1 355 ? -3.889 21.220 -0.326 1.00 87.81 355 ILE A CA 1
ATOM 2680 C C . ILE A 1 355 ? -2.846 21.362 0.781 1.00 87.81 355 ILE A C 1
ATOM 2682 O O . ILE A 1 355 ? -1.797 20.726 0.749 1.00 87.81 355 ILE A O 1
ATOM 2686 N N . TYR A 1 356 ? -3.178 22.148 1.799 1.00 86.62 356 TYR A N 1
ATOM 2687 C CA . TYR A 1 356 ? -2.503 22.098 3.093 1.00 86.62 356 TYR A CA 1
ATOM 2688 C C . TYR A 1 356 ? -3.190 21.051 3.969 1.00 86.62 356 TYR A C 1
ATOM 2690 O O . TYR A 1 356 ? -4.418 21.059 4.087 1.00 86.62 356 TYR A O 1
ATOM 2698 N N . LEU A 1 357 ? -2.414 20.151 4.572 1.00 83.62 357 LEU A N 1
ATOM 2699 C CA . LEU A 1 357 ? -2.964 19.162 5.497 1.00 83.62 357 LEU A CA 1
ATOM 2700 C C . LEU A 1 357 ? -3.437 19.852 6.787 1.00 83.62 357 LEU A C 1
ATOM 2702 O O . LEU A 1 357 ? -2.778 20.770 7.264 1.00 83.62 357 LEU A O 1
ATOM 2706 N N . ALA A 1 358 ? -4.538 19.388 7.387 1.00 80.12 358 ALA A N 1
ATOM 2707 C CA . ALA A 1 358 ? -4.936 19.833 8.735 1.00 80.12 358 ALA A CA 1
ATOM 2708 C C . ALA A 1 358 ? -4.160 19.146 9.871 1.00 80.12 358 ALA A C 1
ATOM 2710 O O . ALA A 1 358 ? -4.304 19.526 11.032 1.00 80.12 358 ALA A O 1
ATOM 2711 N N . GLN A 1 359 ? -3.400 18.100 9.551 1.00 79.56 359 GLN A N 1
ATOM 2712 C CA . GLN A 1 359 ? -2.552 17.354 10.472 1.00 79.56 359 GLN A CA 1
ATOM 2713 C C . GLN A 1 359 ? -1.582 16.478 9.685 1.00 79.56 359 GLN A C 1
ATOM 2715 O O . GLN A 1 359 ? -1.710 16.329 8.472 1.00 79.56 359 GLN A O 1
ATOM 2720 N N . ASP A 1 360 ? -0.655 15.845 10.388 1.00 82.06 360 ASP A N 1
ATOM 2721 C CA . ASP A 1 360 ? 0.246 14.892 9.765 1.00 82.06 360 ASP A CA 1
ATOM 2722 C C . ASP A 1 360 ? -0.518 13.659 9.239 1.00 82.06 360 ASP A C 1
ATOM 2724 O O . ASP A 1 360 ? -1.550 13.250 9.787 1.00 82.06 360 ASP A O 1
ATOM 2728 N N . LEU A 1 361 ? 0.006 13.077 8.164 1.00 82.56 361 LEU A N 1
ATOM 2729 C CA . LEU A 1 361 ? -0.558 11.936 7.450 1.00 82.56 361 LEU A CA 1
ATOM 2730 C C . LEU A 1 361 ? 0.504 10.843 7.322 1.00 82.56 361 LEU A C 1
ATOM 2732 O O . LEU A 1 361 ? 1.567 11.086 6.747 1.00 82.56 361 LEU A O 1
ATOM 2736 N N . TYR A 1 362 ? 0.213 9.636 7.809 1.00 80.06 362 TYR A N 1
ATOM 2737 C CA . TYR A 1 362 ? 1.000 8.461 7.442 1.00 80.06 362 TYR A CA 1
ATOM 2738 C C . TYR A 1 362 ? 0.489 7.886 6.124 1.00 80.06 362 TYR A C 1
ATOM 2740 O O . TYR A 1 362 ? -0.712 7.685 5.953 1.00 80.06 362 TYR A O 1
ATOM 2748 N N . SER A 1 363 ? 1.407 7.540 5.222 1.00 78.81 363 SER A N 1
ATOM 2749 C CA . SER A 1 363 ? 1.122 6.509 4.221 1.00 78.81 363 SER A CA 1
ATOM 2750 C C . SER A 1 363 ? 1.435 5.163 4.858 1.00 78.81 363 SER A C 1
ATOM 2752 O O . SER A 1 363 ? 2.570 4.912 5.277 1.00 78.81 363 SER A O 1
ATOM 2754 N N . MET A 1 364 ? 0.408 4.327 4.980 1.00 71.88 364 MET A N 1
ATOM 2755 C CA . MET A 1 364 ? 0.568 2.968 5.465 1.00 71.88 364 MET A CA 1
ATOM 2756 C C . MET A 1 364 ? 0.813 2.004 4.309 1.00 71.88 364 MET A C 1
ATOM 2758 O O . MET A 1 364 ? 0.077 2.050 3.319 1.00 71.88 364 MET A O 1
ATOM 2762 N N . PRO A 1 365 ? 1.791 1.096 4.438 1.00 73.50 365 PRO A N 1
ATOM 2763 C CA . PRO A 1 365 ? 1.896 -0.013 3.513 1.00 73.50 365 PRO A CA 1
ATOM 2764 C C . PRO A 1 365 ? 0.734 -0.992 3.715 1.00 73.50 365 PRO A C 1
ATOM 2766 O O . PRO A 1 365 ? 0.217 -1.157 4.823 1.00 73.50 365 PRO A O 1
ATOM 2769 N N . ALA A 1 366 ? 0.378 -1.710 2.654 1.00 73.56 366 ALA A N 1
ATOM 2770 C CA . ALA A 1 366 ? -0.274 -2.999 2.810 1.00 73.56 366 ALA A CA 1
ATOM 2771 C C . ALA A 1 366 ? 0.750 -3.975 3.401 1.00 73.56 366 ALA A C 1
ATOM 2773 O O . ALA A 1 366 ? 1.879 -4.068 2.918 1.00 73.56 366 ALA A O 1
ATOM 2774 N N . TYR A 1 367 ? 0.378 -4.696 4.452 1.00 70.81 367 TYR A N 1
ATOM 2775 C CA . TYR A 1 367 ? 1.246 -5.719 5.018 1.00 70.81 367 TYR A CA 1
ATOM 2776 C C . TYR A 1 367 ? 0.864 -7.077 4.454 1.00 70.81 367 TYR A C 1
ATOM 2778 O O . TYR A 1 367 ? -0.300 -7.458 4.460 1.00 70.81 367 TYR A O 1
ATOM 2786 N N . ASN A 1 368 ? 1.862 -7.814 3.986 1.00 66.31 368 ASN A N 1
ATOM 2787 C CA . ASN A 1 368 ? 1.689 -9.165 3.473 1.00 66.31 368 ASN A CA 1
ATOM 2788 C C . ASN A 1 368 ? 2.777 -10.063 4.045 1.00 66.31 368 ASN A C 1
ATOM 2790 O O . ASN A 1 368 ? 3.943 -9.683 4.078 1.00 66.31 368 ASN A O 1
ATOM 2794 N N . TYR A 1 369 ? 2.423 -11.275 4.443 1.00 56.50 369 TYR A N 1
ATOM 2795 C CA . TYR A 1 369 ? 3.380 -12.228 4.977 1.00 56.50 369 TYR A CA 1
ATOM 2796 C C . TYR A 1 369 ? 4.130 -13.041 3.908 1.00 56.50 369 TYR A C 1
ATOM 2798 O O . TYR A 1 369 ? 5.126 -13.647 4.263 1.00 56.50 369 TYR A O 1
ATOM 2806 N N . TYR A 1 370 ? 3.744 -13.063 2.621 1.00 53.12 370 TYR A N 1
ATOM 2807 C CA . TYR A 1 370 ? 4.363 -13.889 1.552 1.00 53.12 370 TYR A CA 1
ATOM 2808 C C . TYR A 1 370 ? 4.756 -15.314 2.019 1.00 53.12 370 TYR A C 1
ATOM 2810 O O . TYR A 1 370 ? 5.814 -15.832 1.662 1.00 53.12 370 TYR A O 1
ATOM 2818 N N . GLY A 1 371 ? 3.950 -15.944 2.882 1.00 43.94 371 GLY A N 1
ATOM 2819 C CA . GLY A 1 371 ? 4.262 -17.259 3.462 1.00 43.94 371 GLY A CA 1
ATOM 2820 C C . GLY A 1 371 ? 5.467 -17.305 4.422 1.00 43.94 371 GLY A C 1
ATOM 2821 O O . GLY A 1 371 ? 5.886 -18.389 4.815 1.00 43.94 371 GLY A O 1
ATOM 2822 N N . ASN A 1 372 ? 6.032 -16.161 4.815 1.00 45.66 372 ASN A N 1
ATOM 2823 C CA . ASN A 1 372 ? 7.013 -16.018 5.885 1.00 45.66 372 ASN A CA 1
ATOM 2824 C C . ASN A 1 372 ? 6.379 -15.304 7.089 1.00 45.66 372 ASN A C 1
ATOM 2826 O O . ASN A 1 372 ? 6.343 -14.077 7.178 1.00 45.66 372 ASN A O 1
ATOM 2830 N N . GLU A 1 373 ? 5.937 -16.100 8.057 1.00 49.16 373 GLU A N 1
ATOM 2831 C CA . GLU A 1 373 ? 5.311 -15.635 9.302 1.00 49.16 373 GLU A CA 1
ATOM 2832 C C . GLU A 1 373 ? 6.240 -14.776 10.179 1.00 49.16 373 GLU A C 1
ATOM 2834 O O . GLU A 1 373 ? 5.775 -14.110 11.101 1.00 49.16 373 GLU A O 1
ATOM 2839 N N . SER A 1 374 ? 7.554 -14.766 9.919 1.00 48.78 374 SER A N 1
ATOM 2840 C CA . SER A 1 374 ? 8.507 -14.064 10.785 1.00 48.78 374 SER A CA 1
ATOM 2841 C C . SER A 1 374 ? 8.578 -12.559 10.519 1.00 48.78 374 SER A C 1
ATOM 2843 O O . SER A 1 374 ? 8.778 -11.808 11.471 1.00 48.78 374 SER A O 1
ATOM 2845 N N . TYR A 1 375 ? 8.418 -12.100 9.266 1.00 57.16 375 TYR A N 1
ATOM 2846 C CA . TYR A 1 375 ? 8.565 -10.677 8.909 1.00 57.16 375 TYR A CA 1
ATOM 2847 C C . TYR A 1 375 ? 7.639 -10.278 7.748 1.00 57.16 375 TYR A C 1
ATOM 2849 O O . TYR A 1 375 ? 7.957 -10.585 6.594 1.00 57.16 375 TYR A O 1
ATOM 2857 N N . PRO A 1 376 ? 6.522 -9.572 8.011 1.00 61.81 376 PRO A N 1
ATOM 2858 C CA . PRO A 1 376 ? 5.647 -9.116 6.943 1.00 61.81 376 PRO A CA 1
ATOM 2859 C C . PRO A 1 376 ? 6.375 -8.117 6.038 1.00 61.81 376 PRO A C 1
ATOM 2861 O O . PRO A 1 376 ? 7.118 -7.244 6.487 1.00 61.81 376 PRO A O 1
ATOM 2864 N N . SER A 1 377 ? 6.145 -8.254 4.740 1.00 70.25 377 SER A N 1
ATOM 2865 C CA . SER A 1 377 ? 6.524 -7.290 3.719 1.00 70.25 377 SER A CA 1
ATOM 2866 C C . SER A 1 377 ? 5.632 -6.062 3.807 1.00 70.25 377 SER A C 1
ATOM 2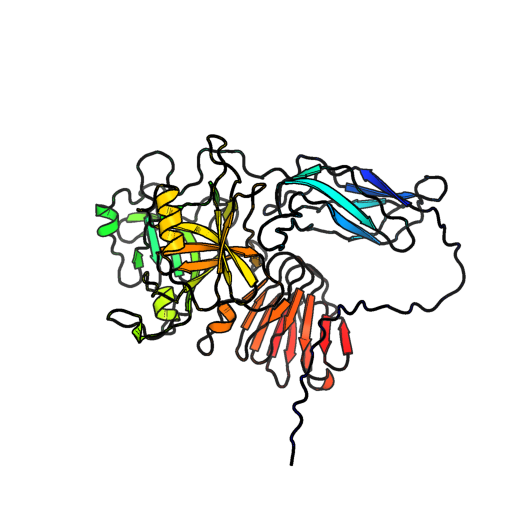868 O O . SER A 1 377 ? 4.408 -6.179 3.811 1.00 70.25 377 SER A O 1
ATOM 2870 N N . SER A 1 378 ? 6.264 -4.894 3.848 1.00 76.00 378 SER A N 1
ATOM 2871 C CA . SER A 1 378 ? 5.607 -3.590 3.835 1.00 76.00 378 SER A CA 1
ATOM 2872 C C . SER A 1 378 ? 5.486 -3.137 2.386 1.00 76.00 378 SER A C 1
ATOM 2874 O O . SER A 1 378 ? 6.463 -2.675 1.796 1.00 76.00 378 SER A O 1
ATOM 2876 N N . LEU A 1 379 ? 4.313 -3.339 1.795 1.00 80.00 379 LEU A N 1
ATOM 2877 C CA . LEU A 1 379 ? 4.057 -3.125 0.379 1.00 80.00 379 LEU A CA 1
ATOM 2878 C C . LEU A 1 379 ? 3.400 -1.774 0.125 1.00 80.00 379 LEU A C 1
ATOM 2880 O O . LEU A 1 379 ? 2.310 -1.481 0.612 1.00 80.00 379 LEU A O 1
ATOM 2884 N N . PHE A 1 380 ? 4.063 -0.968 -0.687 1.00 84.12 380 PHE A N 1
ATOM 2885 C CA . PHE A 1 380 ? 3.573 0.310 -1.164 1.00 84.12 380 PHE A CA 1
ATOM 2886 C C . PHE A 1 380 ? 3.145 0.200 -2.622 1.00 84.12 380 PHE A C 1
ATOM 2888 O O . PHE A 1 380 ? 3.809 -0.437 -3.446 1.00 84.12 380 PHE A O 1
ATOM 2895 N N . MET A 1 381 ? 2.020 0.842 -2.921 1.00 87.12 381 MET A N 1
ATOM 2896 C CA . MET A 1 381 ? 1.542 1.045 -4.279 1.00 87.12 381 MET A CA 1
ATOM 2897 C C . MET A 1 381 ? 1.973 2.432 -4.724 1.00 87.12 381 MET A C 1
ATOM 2899 O O . MET A 1 381 ? 1.316 3.433 -4.428 1.00 87.12 381 MET A O 1
ATOM 2903 N N . ASP A 1 382 ? 3.096 2.465 -5.427 1.00 90.81 382 ASP A N 1
ATOM 2904 C CA . ASP A 1 382 ? 3.718 3.700 -5.861 1.00 90.81 382 ASP A CA 1
ATOM 2905 C C . ASP A 1 382 ? 3.622 3.837 -7.370 1.00 90.81 382 ASP A C 1
ATOM 2907 O O . ASP A 1 382 ? 3.558 2.851 -8.105 1.00 90.81 382 ASP A O 1
ATOM 2911 N N . PHE A 1 383 ? 3.689 5.067 -7.862 1.00 93.81 383 PHE A N 1
ATOM 2912 C CA . PHE A 1 383 ? 3.992 5.271 -9.270 1.00 93.81 383 PHE A CA 1
ATOM 2913 C C . PHE A 1 383 ? 4.877 6.487 -9.499 1.00 93.81 383 PHE A C 1
ATOM 2915 O O . PHE A 1 383 ? 4.958 7.380 -8.653 1.00 93.81 383 PHE A O 1
ATOM 2922 N N . ARG A 1 384 ? 5.535 6.518 -10.662 1.00 94.56 384 ARG A N 1
ATOM 2923 C CA . ARG A 1 384 ? 6.212 7.702 -11.200 1.00 94.56 384 ARG A CA 1
ATOM 2924 C C . ARG A 1 384 ? 5.482 8.252 -12.419 1.00 94.56 384 ARG A C 1
ATOM 2926 O O . ARG A 1 384 ? 4.968 7.473 -13.217 1.00 94.56 384 ARG A O 1
ATOM 2933 N N . ASP A 1 385 ? 5.450 9.571 -12.558 1.00 96.62 385 ASP A N 1
ATOM 2934 C CA . ASP A 1 385 ? 4.831 10.267 -13.690 1.00 96.62 385 ASP A CA 1
ATOM 2935 C C . ASP A 1 385 ? 5.853 10.753 -14.736 1.00 96.62 385 ASP A C 1
ATOM 2937 O O . ASP A 1 385 ? 7.065 10.575 -14.593 1.00 96.62 385 ASP A O 1
ATOM 2941 N N . SER A 1 386 ? 5.355 11.382 -15.804 1.00 95.88 386 SER A N 1
ATOM 2942 C CA . SER A 1 386 ? 6.169 11.865 -16.924 1.00 95.88 386 SER A CA 1
ATOM 2943 C C . SER A 1 386 ? 7.093 13.045 -16.598 1.00 95.88 386 SER A C 1
ATOM 2945 O O . SER A 1 386 ? 7.928 13.403 -17.426 1.00 95.88 386 SER A O 1
ATOM 2947 N N . ALA A 1 387 ? 6.905 13.703 -15.453 1.00 94.88 387 ALA A N 1
ATOM 2948 C CA . ALA A 1 387 ? 7.785 14.764 -14.969 1.00 94.88 387 ALA A CA 1
ATOM 2949 C C . ALA A 1 387 ? 8.785 14.227 -13.935 1.00 94.88 387 ALA A C 1
ATOM 2951 O O . ALA A 1 387 ? 9.451 15.008 -13.264 1.00 94.88 387 ALA A O 1
ATOM 2952 N N . ASP A 1 388 ? 8.902 12.897 -13.826 1.00 92.00 388 ASP A N 1
ATOM 2953 C CA . ASP A 1 388 ? 9.734 12.235 -12.833 1.00 92.00 388 ASP A CA 1
ATOM 2954 C C . ASP A 1 388 ? 9.319 12.677 -11.418 1.00 92.00 388 ASP A C 1
ATOM 2956 O O . ASP A 1 388 ? 10.157 12.937 -10.569 1.00 92.00 388 ASP A O 1
ATOM 2960 N N . ASN A 1 389 ? 8.023 12.774 -11.116 1.00 94.31 389 ASN A N 1
ATOM 2961 C CA . ASN A 1 389 ? 7.544 12.802 -9.731 1.00 94.31 389 ASN A CA 1
ATOM 2962 C C . ASN A 1 389 ? 7.133 11.394 -9.313 1.00 94.31 389 ASN A C 1
ATOM 2964 O O . ASN A 1 389 ? 6.609 10.639 -10.126 1.00 94.31 389 ASN A O 1
ATOM 2968 N N . ALA A 1 390 ? 7.335 11.044 -8.046 1.00 93.00 390 ALA A N 1
ATOM 2969 C CA . ALA A 1 390 ? 6.901 9.778 -7.475 1.00 93.00 390 ALA A CA 1
ATOM 2970 C C . ALA A 1 390 ? 5.818 10.010 -6.422 1.00 93.00 390 ALA A C 1
ATOM 2972 O O . ALA A 1 390 ? 5.900 10.956 -5.635 1.00 93.00 390 ALA A O 1
ATOM 2973 N N . TYR A 1 391 ? 4.854 9.099 -6.361 1.00 93.50 391 TYR A N 1
ATOM 2974 C CA . TYR A 1 391 ? 3.708 9.165 -5.461 1.00 93.50 391 TYR A CA 1
ATOM 2975 C C . TYR A 1 391 ? 3.547 7.846 -4.713 1.00 93.50 391 TYR A C 1
ATOM 2977 O O . TYR A 1 391 ? 3.926 6.803 -5.241 1.00 93.50 391 TYR A O 1
ATOM 2985 N N . SER A 1 392 ? 2.987 7.918 -3.505 1.00 90.44 392 SER A N 1
ATOM 2986 C CA . SER A 1 392 ? 2.590 6.763 -2.692 1.00 90.44 392 SER A CA 1
ATOM 2987 C C . SER A 1 392 ? 1.096 6.798 -2.443 1.00 90.44 392 SER A C 1
ATOM 2989 O O . SER A 1 392 ? 0.542 7.869 -2.179 1.00 90.44 392 SER A O 1
ATOM 2991 N N . MET A 1 393 ? 0.439 5.643 -2.508 1.00 88.31 393 MET A N 1
ATOM 2992 C CA . MET A 1 393 ? -0.979 5.553 -2.186 1.00 88.31 393 MET A CA 1
ATOM 2993 C C . MET A 1 393 ? -1.221 5.872 -0.705 1.00 88.31 393 MET A C 1
ATOM 2995 O O . MET A 1 393 ? -0.483 5.448 0.187 1.00 88.31 393 MET A O 1
ATOM 2999 N N . VAL A 1 394 ? -2.272 6.641 -0.446 1.00 84.44 394 VAL A N 1
ATOM 3000 C CA . VAL A 1 394 ? -2.724 7.028 0.902 1.00 84.44 394 VAL A CA 1
ATOM 3001 C C . VAL A 1 394 ? -4.201 6.735 1.127 1.00 84.44 394 VAL A C 1
ATOM 3003 O O . VAL A 1 394 ? -4.682 6.855 2.249 1.00 84.44 394 VAL A O 1
ATOM 3006 N N . TYR A 1 395 ? -4.929 6.349 0.078 1.00 84.00 395 TYR A N 1
ATOM 3007 C CA . TYR A 1 395 ? -6.335 5.994 0.187 1.00 84.00 395 TYR A CA 1
ATOM 3008 C C . TYR A 1 395 ? -6.756 4.993 -0.888 1.00 84.00 395 TYR A C 1
ATOM 3010 O O . TYR A 1 395 ? -6.485 5.196 -2.076 1.00 84.00 395 TYR A O 1
ATOM 3018 N N . TRP A 1 396 ? -7.469 3.955 -0.450 1.00 84.31 396 TRP A N 1
ATOM 3019 C CA . TRP A 1 396 ? -8.160 2.998 -1.303 1.00 84.31 396 TRP A CA 1
ATOM 3020 C C . TRP A 1 396 ? -9.654 3.326 -1.357 1.00 84.31 396 TRP A C 1
ATOM 3022 O O . TRP A 1 396 ? -10.336 3.329 -0.334 1.00 84.31 396 TRP A O 1
ATOM 3032 N N . SER A 1 397 ? -10.178 3.557 -2.560 1.00 82.69 397 SER A N 1
ATOM 3033 C CA . SER A 1 397 ? -11.572 3.990 -2.776 1.00 82.69 397 SER A CA 1
ATOM 3034 C C . SER A 1 397 ? -12.643 2.962 -2.403 1.00 82.69 397 SER A C 1
ATOM 3036 O O . SER A 1 397 ? -13.828 3.287 -2.344 1.00 82.69 397 SER A O 1
ATOM 3038 N N . GLY A 1 398 ? -12.262 1.694 -2.232 1.00 80.75 398 GLY A N 1
ATOM 3039 C CA . GLY A 1 3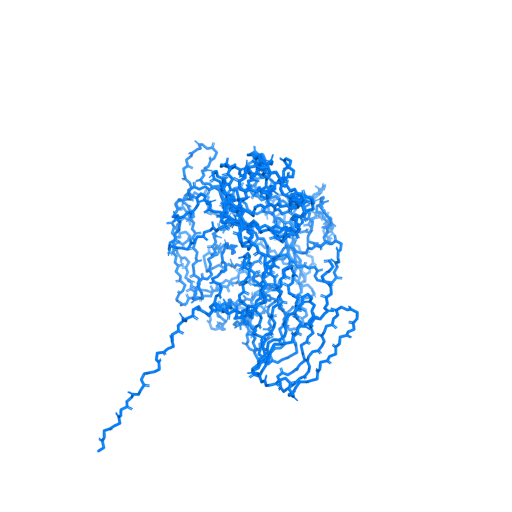98 ? -13.207 0.592 -2.056 1.00 80.75 398 GLY A CA 1
ATOM 3040 C C . GLY A 1 398 ? -13.962 0.191 -3.333 1.00 80.75 398 GLY A C 1
ATOM 3041 O O . GLY A 1 398 ? -14.783 -0.722 -3.282 1.00 80.75 398 GLY A O 1
ATOM 3042 N N . ASN A 1 399 ? -13.678 0.798 -4.495 1.00 84.94 399 ASN A N 1
ATOM 3043 C CA . ASN A 1 399 ? -14.237 0.354 -5.784 1.00 84.94 399 ASN A CA 1
ATOM 3044 C C . ASN A 1 399 ? -13.596 -0.953 -6.291 1.00 84.94 399 ASN A C 1
ATOM 3046 O O . ASN A 1 399 ? -14.157 -1.644 -7.147 1.00 84.94 399 ASN A O 1
ATOM 3050 N N . GLY A 1 400 ? -12.433 -1.310 -5.744 1.00 88.06 400 GLY A N 1
ATOM 3051 C CA . GLY A 1 400 ? -11.762 -2.587 -5.968 1.00 88.06 400 GLY A CA 1
ATOM 3052 C C . GLY A 1 400 ? -10.836 -2.664 -7.173 1.00 88.06 400 GLY A C 1
ATOM 3053 O O . GLY A 1 400 ? -10.283 -3.730 -7.415 1.00 88.06 400 GLY A O 1
ATOM 3054 N N . ASN A 1 401 ? -10.660 -1.571 -7.914 1.00 90.62 401 ASN A N 1
ATOM 3055 C CA . ASN A 1 401 ? -9.798 -1.510 -9.092 1.00 90.62 401 ASN A CA 1
ATOM 3056 C C . ASN A 1 401 ? -8.641 -0.531 -8.871 1.00 90.62 401 ASN A C 1
ATOM 3058 O O . ASN A 1 401 ? -8.816 0.509 -8.232 1.00 90.62 401 ASN A O 1
ATOM 3062 N N . SER A 1 402 ? -7.493 -0.834 -9.467 1.00 89.12 402 SER A N 1
ATOM 3063 C CA . SER A 1 402 ? -6.319 0.032 -9.534 1.00 89.12 402 SER A CA 1
ATOM 3064 C C . SER A 1 402 ? -5.502 -0.261 -10.804 1.00 89.12 402 SER A C 1
ATOM 3066 O O . SER A 1 402 ? -5.927 -1.009 -11.693 1.00 89.12 402 SER A O 1
ATOM 3068 N N . ILE A 1 403 ? -4.338 0.385 -10.927 1.00 89.81 403 ILE A N 1
ATOM 3069 C CA . ILE A 1 403 ? -3.419 0.221 -12.065 1.00 89.81 403 ILE A CA 1
ATOM 3070 C C . ILE A 1 403 ? -2.958 -1.241 -12.257 1.00 89.81 403 ILE A C 1
ATOM 3072 O O . ILE A 1 403 ? -2.966 -1.691 -13.402 1.00 89.81 403 ILE A O 1
ATOM 3076 N N . PRO A 1 404 ? -2.597 -2.013 -11.209 1.00 88.81 404 PRO A N 1
ATOM 3077 C CA . PRO A 1 404 ? -2.216 -3.423 -11.333 1.00 88.81 404 PRO A CA 1
ATOM 3078 C C . PRO A 1 404 ? -3.153 -4.311 -12.161 1.00 88.81 404 PRO A C 1
ATOM 3080 O O . PRO A 1 404 ? -2.672 -5.107 -12.966 1.00 88.81 404 PRO A O 1
ATOM 3083 N N . GLN A 1 405 ? -4.476 -4.144 -12.041 1.00 89.31 405 GLN A N 1
ATOM 3084 C CA . GLN A 1 405 ? -5.450 -4.917 -12.825 1.00 89.31 405 GLN A CA 1
ATOM 3085 C C . GLN A 1 405 ? -5.394 -4.593 -14.324 1.00 89.31 405 GLN A C 1
ATOM 3087 O O . GLN A 1 405 ? -5.903 -5.355 -15.141 1.00 89.31 405 GLN A O 1
ATOM 3092 N N . GLN A 1 406 ? -4.793 -3.466 -14.711 1.00 87.12 406 GLN A N 1
ATOM 3093 C CA . GLN A 1 406 ? -4.724 -3.025 -16.103 1.00 87.12 406 GLN A CA 1
ATOM 3094 C C . GLN A 1 406 ? -3.487 -3.549 -16.852 1.00 87.12 406 GLN A C 1
ATOM 3096 O O . GLN A 1 406 ? -3.307 -3.226 -18.025 1.00 87.12 406 GLN A O 1
ATOM 3101 N N . VAL A 1 407 ? -2.636 -4.360 -16.209 1.00 84.06 407 VAL A N 1
ATOM 3102 C CA . VAL A 1 407 ? -1.390 -4.929 -16.781 1.00 84.06 407 VAL A CA 1
ATOM 3103 C C . VAL A 1 407 ? -1.652 -6.136 -17.721 1.00 84.06 407 VAL A C 1
ATOM 3105 O O . VAL A 1 407 ? -0.752 -6.782 -18.275 1.00 84.06 407 VAL A O 1
ATOM 3108 N N . GLN A 1 408 ? -2.929 -6.404 -17.973 1.00 78.00 408 GLN A N 1
ATOM 3109 C CA . GLN A 1 408 ? -3.438 -7.487 -18.801 1.00 78.00 408 GLN A CA 1
ATOM 3110 C C . GLN A 1 408 ? -3.072 -7.362 -20.292 1.00 78.00 408 GLN A C 1
ATOM 3112 O O . GLN A 1 408 ? -2.957 -6.252 -20.814 1.00 78.00 408 GLN A O 1
ATOM 3117 N N . PRO A 1 409 ? -2.928 -8.490 -21.020 1.00 66.44 409 PRO A N 1
ATOM 3118 C CA . PRO A 1 409 ? -2.964 -9.884 -20.550 1.00 66.44 409 PRO A CA 1
ATOM 3119 C C . PRO A 1 409 ? -1.588 -10.399 -20.089 1.00 66.44 409 PRO A C 1
ATOM 3121 O O . PRO A 1 409 ? -1.379 -11.599 -19.945 1.00 66.44 409 PRO A O 1
ATOM 3124 N N . THR A 1 410 ? -0.592 -9.514 -19.979 1.00 64.19 410 THR A N 1
ATOM 3125 C CA . THR A 1 410 ? 0.819 -9.922 -19.910 1.00 64.19 410 THR A CA 1
ATOM 3126 C C . THR A 1 410 ? 1.266 -10.399 -18.533 1.00 64.19 410 THR A C 1
ATOM 3128 O O . THR A 1 410 ? 2.378 -10.899 -18.421 1.00 64.19 410 THR A O 1
ATOM 3131 N N . GLY A 1 411 ? 0.422 -10.268 -17.513 1.00 65.62 411 GLY A N 1
ATOM 3132 C CA . GLY A 1 411 ? 0.661 -10.670 -16.130 1.00 65.62 411 GLY A CA 1
ATOM 3133 C C . GLY A 1 411 ? -0.102 -9.752 -15.178 1.00 65.62 411 GLY A C 1
ATOM 3134 O O . GLY A 1 411 ? -0.639 -8.727 -15.601 1.00 65.62 411 GLY A O 1
ATOM 3135 N N . VAL A 1 412 ? -0.121 -10.100 -13.894 1.00 68.38 412 VAL A N 1
ATOM 3136 C CA . VAL A 1 412 ? -0.761 -9.296 -12.849 1.00 68.38 412 VAL A CA 1
ATOM 3137 C C . VAL A 1 412 ? 0.309 -8.906 -11.850 1.00 68.38 412 VAL A C 1
ATOM 3139 O O . VAL A 1 412 ? 0.956 -9.759 -11.241 1.00 68.38 412 VAL A O 1
ATOM 3142 N N . LEU A 1 413 ? 0.518 -7.600 -11.692 1.00 86.00 413 LEU A N 1
ATOM 3143 C CA . LEU A 1 413 ? 1.224 -7.121 -10.516 1.00 86.00 413 LEU A CA 1
ATOM 3144 C C . LEU A 1 413 ? 0.404 -7.493 -9.281 1.00 86.00 413 LEU A C 1
ATOM 3146 O O . LEU A 1 413 ? -0.805 -7.273 -9.298 1.00 86.00 413 LEU A O 1
ATOM 3150 N N . PRO A 1 414 ? 1.045 -7.975 -8.212 1.00 86.25 414 PRO A N 1
ATOM 3151 C CA . PRO A 1 414 ? 0.399 -8.225 -6.937 1.00 86.25 414 PRO A CA 1
ATOM 3152 C C . PRO A 1 414 ? -0.681 -7.177 -6.540 1.00 86.25 414 PRO A C 1
ATOM 3154 O O . PRO A 1 414 ? -0.390 -5.973 -6.528 1.00 86.25 414 PRO A O 1
ATOM 3157 N N . LEU A 1 415 ? -1.913 -7.631 -6.241 1.00 87.88 415 LEU A N 1
ATOM 3158 C CA . LEU A 1 415 ? -3.102 -6.811 -5.938 1.00 87.88 415 LEU A CA 1
ATOM 3159 C C . LEU A 1 415 ? -3.333 -6.676 -4.427 1.00 87.88 415 LEU A C 1
ATOM 3161 O O . LEU A 1 415 ? -3.508 -7.676 -3.738 1.00 87.88 415 LEU A O 1
ATOM 3165 N N . PHE A 1 416 ? -3.427 -5.448 -3.912 1.00 85.06 416 PHE A N 1
ATOM 3166 C CA . PHE A 1 416 ? -3.626 -5.191 -2.479 1.00 85.06 416 PHE A CA 1
ATOM 3167 C C . PHE A 1 416 ? -4.718 -4.160 -2.249 1.00 85.06 416 PHE A C 1
ATOM 3169 O O . PHE A 1 416 ? -4.849 -3.208 -3.018 1.00 85.06 416 PHE A O 1
ATOM 3176 N N . THR A 1 417 ? -5.445 -4.309 -1.146 1.00 81.19 417 THR A N 1
ATOM 3177 C CA . THR A 1 417 ? -6.248 -3.226 -0.568 1.00 81.19 417 THR A CA 1
ATOM 3178 C C . THR A 1 417 ? -5.551 -2.661 0.656 1.00 81.19 417 THR A C 1
ATOM 3180 O O . THR A 1 417 ? -4.785 -3.349 1.332 1.00 81.19 417 THR A O 1
ATOM 3183 N N . THR A 1 418 ? -5.836 -1.400 0.960 1.00 72.50 418 THR A N 1
ATOM 3184 C CA . THR A 1 418 ? -5.431 -0.781 2.221 1.00 72.50 418 THR A CA 1
ATOM 3185 C C . THR A 1 418 ? -6.642 -0.533 3.115 1.00 72.50 418 THR A C 1
ATOM 3187 O O . THR A 1 418 ? -7.785 -0.735 2.714 1.00 72.50 418 THR A O 1
ATOM 3190 N N . GLU A 1 419 ? -6.322 -0.194 4.361 1.00 65.38 419 GLU A N 1
ATOM 3191 C CA . GLU A 1 419 ? -7.146 0.236 5.494 1.00 65.38 419 GLU A CA 1
ATOM 3192 C C . GLU A 1 419 ? -8.669 0.242 5.285 1.00 65.38 419 GLU A C 1
ATOM 3194 O O . GLU A 1 419 ? -9.205 1.069 4.549 1.00 65.38 419 GLU A O 1
ATOM 3199 N N . LYS A 1 420 ? -9.338 -0.623 6.068 1.00 66.94 420 LYS A N 1
ATOM 3200 C CA . LYS A 1 420 ? -10.793 -0.794 6.216 1.00 66.94 420 LYS A CA 1
ATOM 3201 C C . LYS A 1 420 ? -11.448 -1.630 5.116 1.00 66.94 420 LYS A C 1
ATOM 3203 O O . LYS A 1 420 ? -11.997 -1.077 4.172 1.00 66.94 420 LYS A O 1
ATOM 3208 N N . GLY A 1 421 ? -11.512 -2.942 5.360 1.00 70.50 421 GLY A N 1
ATOM 3209 C CA . GLY A 1 421 ? -12.489 -3.868 4.773 1.00 70.50 421 GLY A CA 1
ATOM 3210 C C . GLY A 1 421 ? -12.860 -3.536 3.332 1.00 70.50 421 GLY A C 1
ATOM 3211 O O . GLY A 1 421 ? -13.968 -3.072 3.045 1.00 70.50 421 GLY A O 1
ATOM 3212 N N . GLY A 1 422 ? -11.864 -3.648 2.465 1.00 82.19 422 GLY A N 1
ATOM 3213 C CA . GLY A 1 422 ? -11.892 -3.203 1.093 1.00 82.19 422 GLY A CA 1
ATOM 3214 C C . GLY A 1 422 ? -12.445 -4.264 0.160 1.00 82.19 422 GLY A C 1
ATOM 3215 O O . GLY A 1 422 ? -12.349 -5.470 0.375 1.00 82.19 422 GLY A O 1
ATOM 3216 N N . ARG A 1 423 ? -13.012 -3.795 -0.944 1.00 91.38 423 ARG A N 1
ATOM 3217 C CA . ARG A 1 423 ? -13.242 -4.637 -2.111 1.00 91.38 423 ARG A CA 1
ATOM 3218 C C . ARG A 1 423 ? -11.933 -4.764 -2.890 1.00 91.38 423 ARG A C 1
ATOM 3220 O O . ARG A 1 423 ? -11.282 -3.741 -3.092 1.00 91.38 423 ARG A O 1
ATOM 3227 N N . LEU A 1 424 ? -11.607 -5.951 -3.402 1.00 93.06 424 LEU A N 1
ATOM 3228 C CA . LEU A 1 424 ? -10.616 -6.148 -4.468 1.00 93.06 424 LEU A CA 1
ATOM 3229 C C . LEU A 1 424 ? -11.246 -6.914 -5.624 1.00 93.06 424 LEU A C 1
ATOM 3231 O O . LEU A 1 424 ? -11.863 -7.960 -5.424 1.00 93.06 424 LEU A O 1
ATOM 3235 N N . ASN A 1 425 ? -11.052 -6.412 -6.837 1.00 94.06 425 ASN A N 1
ATOM 3236 C CA . ASN A 1 425 ? -11.390 -7.123 -8.059 1.00 94.06 425 ASN A CA 1
ATOM 3237 C C . ASN A 1 425 ? -10.104 -7.677 -8.678 1.00 94.06 425 ASN A C 1
ATOM 3239 O O . ASN A 1 425 ? -9.127 -6.937 -8.828 1.00 94.06 425 ASN A O 1
ATOM 3243 N N . GLY A 1 426 ? -10.130 -8.961 -9.015 1.00 93.50 426 GLY A N 1
ATOM 3244 C CA . GLY A 1 426 ? -9.131 -9.627 -9.834 1.00 93.50 426 GLY A CA 1
ATOM 3245 C C . GLY A 1 426 ? -9.326 -9.327 -11.318 1.00 93.50 426 GLY A C 1
ATOM 3246 O O . GLY A 1 426 ? -9.982 -8.351 -11.709 1.00 93.50 426 GLY A O 1
ATOM 3247 N N . THR A 1 427 ? -8.765 -10.188 -12.147 1.00 93.12 427 THR A N 1
ATOM 3248 C CA . THR A 1 427 ? -8.775 -10.133 -13.604 1.00 93.12 427 THR A CA 1
ATOM 3249 C C . THR A 1 427 ? -9.267 -11.462 -14.177 1.00 93.12 427 THR A C 1
ATOM 3251 O O . THR A 1 427 ? -9.760 -12.315 -13.457 1.00 93.12 427 THR A O 1
ATOM 3254 N N . ASP A 1 428 ? -9.201 -11.645 -15.496 1.00 91.50 428 ASP A N 1
ATOM 3255 C CA . ASP A 1 428 ? -9.490 -12.950 -16.111 1.00 91.50 428 ASP A CA 1
ATOM 3256 C C . ASP A 1 428 ? -8.235 -13.846 -16.215 1.00 91.50 428 ASP A C 1
ATOM 3258 O O . ASP A 1 428 ? -8.213 -14.808 -16.989 1.00 91.50 428 ASP A O 1
ATOM 3262 N N . THR A 1 429 ? -7.172 -13.517 -15.476 1.00 91.38 429 THR A N 1
ATOM 3263 C CA . THR A 1 429 ? -5.903 -14.257 -15.432 1.00 91.38 429 THR A CA 1
ATOM 3264 C C . THR A 1 429 ? -5.504 -14.567 -14.001 1.00 91.38 429 THR A C 1
ATOM 3266 O O . THR A 1 429 ? -6.029 -13.962 -13.084 1.00 91.38 429 THR A O 1
ATOM 3269 N N . ASP A 1 430 ? -4.521 -15.451 -13.844 1.00 92.31 430 ASP A N 1
ATOM 3270 C CA . ASP A 1 430 ? -3.937 -15.824 -12.557 1.00 92.31 430 ASP A CA 1
ATOM 3271 C C . ASP A 1 430 ? -3.470 -14.588 -11.758 1.00 92.31 430 ASP A C 1
ATOM 3273 O O . ASP A 1 430 ? -2.452 -13.961 -12.075 1.00 92.31 430 ASP A O 1
ATOM 3277 N N . ASP A 1 431 ? -4.218 -14.252 -10.709 1.00 91.69 431 ASP A N 1
ATOM 3278 C CA . ASP A 1 431 ? -3.965 -13.125 -9.822 1.00 91.69 431 ASP A CA 1
ATOM 3279 C C . ASP A 1 431 ? -3.295 -13.569 -8.514 1.00 91.69 431 ASP A C 1
ATOM 3281 O O . ASP A 1 431 ? -3.491 -14.670 -7.990 1.00 91.69 431 ASP A O 1
ATOM 3285 N N . GLN A 1 432 ? -2.548 -12.646 -7.913 1.00 90.12 432 GLN A N 1
ATOM 3286 C CA . GLN A 1 432 ? -2.183 -12.731 -6.502 1.00 90.12 432 GLN A CA 1
ATOM 3287 C C . GLN A 1 432 ? -2.834 -11.556 -5.777 1.00 90.12 432 GLN A C 1
ATOM 3289 O O . GLN A 1 432 ? -2.627 -10.402 -6.162 1.00 90.12 432 GLN A O 1
ATOM 3294 N N . MET A 1 433 ? -3.651 -11.849 -4.768 1.00 90.81 433 MET A N 1
ATOM 3295 C CA . MET A 1 433 ? -4.497 -10.882 -4.074 1.00 90.81 433 MET A CA 1
ATOM 3296 C C . MET A 1 433 ? -4.280 -10.963 -2.566 1.00 90.81 433 MET A C 1
ATOM 3298 O O . MET A 1 433 ? -4.294 -12.052 -1.995 1.00 90.81 433 MET A O 1
ATOM 3302 N N . TRP A 1 434 ? -4.149 -9.814 -1.908 1.00 88.81 434 TRP A N 1
ATOM 3303 C CA . TRP A 1 434 ? -3.985 -9.756 -0.458 1.00 88.81 434 TRP A CA 1
ATOM 3304 C C . TRP A 1 434 ? -4.865 -8.682 0.172 1.00 88.81 434 TRP A C 1
ATOM 3306 O O . TRP A 1 434 ? -4.958 -7.546 -0.309 1.00 88.81 434 TRP A O 1
ATOM 3316 N N . GLY A 1 435 ? -5.507 -9.074 1.263 1.00 86.75 435 GLY A N 1
ATOM 3317 C CA . GLY A 1 435 ? -6.340 -8.227 2.090 1.00 86.75 435 GLY A CA 1
ATOM 3318 C C . GLY A 1 435 ? -5.543 -7.311 3.007 1.00 86.75 435 GLY A C 1
ATOM 3319 O O . GLY A 1 435 ? -4.314 -7.334 3.083 1.00 86.75 435 GLY A O 1
ATOM 3320 N N . SER A 1 436 ? -6.296 -6.468 3.685 1.00 81.88 436 SER A N 1
ATOM 3321 C CA . SER A 1 436 ? -5.868 -5.562 4.727 1.00 81.88 436 SER A CA 1
ATOM 3322 C C . SER A 1 436 ? -6.000 -6.216 6.109 1.00 81.88 436 SER A C 1
ATOM 3324 O O . SER A 1 436 ? -6.005 -7.432 6.282 1.00 81.88 436 SER A O 1
ATOM 3326 N N . PHE A 1 437 ? -6.070 -5.377 7.139 1.00 76.00 437 PHE A N 1
ATOM 3327 C CA . PHE A 1 437 ? -6.394 -5.804 8.494 1.00 76.00 437 PHE A CA 1
ATOM 3328 C C . PHE A 1 437 ? -7.906 -5.807 8.789 1.00 76.00 437 PHE A C 1
ATOM 3330 O O . PHE A 1 437 ? -8.303 -6.088 9.919 1.00 76.00 437 PHE A O 1
ATOM 3337 N N . GLY A 1 438 ? -8.736 -5.381 7.832 1.00 78.88 438 GLY A N 1
ATOM 3338 C CA . GLY A 1 438 ? -10.188 -5.295 7.978 1.00 78.88 438 GLY A CA 1
ATOM 3339 C C . GLY A 1 438 ? -10.920 -6.430 7.263 1.00 78.88 438 GLY A C 1
ATOM 3340 O O . GLY A 1 438 ? -10.311 -7.302 6.678 1.00 78.88 438 GLY A O 1
ATOM 3341 N N . ASN A 1 439 ? -12.251 -6.394 7.297 1.00 86.19 439 ASN A N 1
ATOM 3342 C CA . ASN A 1 439 ? -13.093 -7.415 6.667 1.00 86.19 439 ASN A CA 1
ATOM 3343 C C . ASN A 1 439 ? -13.199 -7.184 5.151 1.00 86.19 439 ASN A C 1
ATOM 3345 O O . ASN A 1 439 ? -14.035 -6.391 4.708 1.00 86.19 439 ASN A O 1
ATOM 3349 N N . ASP A 1 440 ? -12.344 -7.827 4.366 1.00 91.44 440 ASP A N 1
ATOM 3350 C CA . ASP A 1 440 ? -12.220 -7.598 2.928 1.00 91.44 440 ASP A CA 1
ATOM 3351 C C . ASP A 1 440 ? -13.128 -8.510 2.085 1.00 91.44 440 ASP A C 1
ATOM 3353 O O . ASP A 1 440 ? -13.544 -9.601 2.493 1.00 91.44 440 ASP A O 1
ATOM 3357 N N . VAL A 1 441 ? -13.443 -8.054 0.868 1.00 94.88 441 VAL A N 1
ATOM 3358 C CA . VAL A 1 441 ? -14.271 -8.780 -0.104 1.00 94.88 441 VAL A CA 1
ATOM 3359 C C . VAL A 1 441 ? -13.543 -8.917 -1.439 1.00 94.88 441 VAL A C 1
ATOM 3361 O O . VAL A 1 441 ? -13.292 -7.929 -2.132 1.00 94.88 441 VAL A O 1
ATOM 3364 N N . PHE A 1 442 ? -13.281 -10.155 -1.846 1.00 96.81 442 PHE A N 1
ATOM 3365 C CA . PHE A 1 442 ? -12.538 -10.489 -3.058 1.00 96.81 442 PHE A CA 1
ATOM 3366 C C . PHE A 1 442 ? -13.468 -10.961 -4.177 1.00 96.81 442 PHE A C 1
ATOM 3368 O O . PHE A 1 442 ? -14.324 -11.825 -3.973 1.00 96.81 442 PHE A O 1
ATOM 3375 N N . TYR A 1 443 ? -13.256 -10.425 -5.377 1.00 96.75 443 TYR A N 1
ATOM 3376 C CA . TYR A 1 443 ? -13.899 -10.833 -6.625 1.00 96.75 443 TYR A CA 1
ATOM 3377 C C . TYR A 1 443 ? -12.820 -11.346 -7.590 1.00 96.75 443 TYR A C 1
ATOM 3379 O O . TYR A 1 443 ? -12.340 -10.557 -8.400 1.00 96.75 443 TYR A O 1
ATOM 3387 N N . PRO A 1 444 ? -12.411 -12.625 -7.495 1.00 95.25 444 PRO A N 1
ATOM 3388 C CA . PRO A 1 444 ? -11.284 -13.156 -8.269 1.00 95.25 444 PRO A CA 1
ATOM 3389 C C . PRO A 1 444 ? -11.547 -13.299 -9.770 1.00 95.25 444 PRO A C 1
ATOM 3391 O O . PRO A 1 444 ? -10.615 -13.293 -10.549 1.00 95.25 444 PRO A O 1
ATOM 3394 N N . TYR A 1 445 ? -12.809 -13.436 -10.190 1.00 94.69 445 TYR A N 1
ATOM 3395 C CA . TYR A 1 445 ? -13.167 -13.776 -11.575 1.00 94.69 445 TYR A CA 1
ATOM 3396 C C . TYR A 1 445 ? -12.449 -15.050 -12.075 1.00 94.69 445 TYR A C 1
ATOM 3398 O O . TYR A 1 445 ? -12.498 -16.073 -11.386 1.00 94.69 445 TYR A O 1
ATOM 3406 N N . SER A 1 446 ? -11.887 -15.043 -13.288 1.00 93.88 446 SER A N 1
ATOM 3407 C CA . SER A 1 446 ? -11.319 -16.227 -13.948 1.00 93.88 446 SER A CA 1
ATOM 3408 C C . SER A 1 446 ? -9.817 -16.351 -13.684 1.00 93.88 446 SER A C 1
ATOM 3410 O O . SER A 1 446 ? -9.154 -15.348 -13.508 1.00 93.88 446 SER A O 1
ATOM 3412 N N . GLY A 1 447 ? -9.263 -17.562 -13.744 1.00 93.44 447 GLY A N 1
ATOM 3413 C CA . GLY A 1 447 ? -7.822 -17.793 -13.564 1.00 93.44 447 GLY A CA 1
ATOM 3414 C C . GLY A 1 447 ? -7.511 -18.656 -12.347 1.00 93.44 447 GLY A C 1
ATOM 3415 O O . GLY A 1 447 ? -8.411 -19.093 -11.622 1.00 93.44 447 GLY A O 1
ATOM 3416 N N . ASN A 1 448 ? -6.236 -18.970 -12.154 1.00 95.56 448 ASN A N 1
ATOM 3417 C CA . ASN A 1 448 ? -5.763 -19.640 -10.952 1.00 95.56 448 ASN A CA 1
ATOM 3418 C C . ASN A 1 448 ? -5.189 -18.613 -9.981 1.00 95.56 448 ASN A C 1
ATOM 3420 O O . ASN A 1 448 ? -4.064 -18.153 -10.167 1.00 95.56 448 ASN A O 1
ATOM 3424 N N . ASP A 1 449 ? -5.939 -18.299 -8.931 1.00 95.56 449 ASP A N 1
ATOM 3425 C CA . ASP A 1 449 ? -5.606 -17.174 -8.060 1.00 95.56 449 ASP A CA 1
ATOM 3426 C C . ASP A 1 449 ? -5.093 -17.634 -6.706 1.00 95.56 449 ASP A C 1
ATOM 3428 O O . ASP A 1 449 ? -5.528 -18.651 -6.152 1.00 95.56 449 ASP A O 1
ATOM 3432 N N . ILE A 1 450 ? -4.197 -16.831 -6.148 1.00 93.81 450 ILE A N 1
ATOM 3433 C CA . ILE A 1 450 ? -3.737 -16.937 -4.769 1.00 93.81 450 ILE A CA 1
ATOM 3434 C C . ILE A 1 450 ? -4.321 -15.753 -4.011 1.00 93.81 450 ILE A C 1
ATOM 3436 O O . ILE A 1 450 ? -4.069 -14.606 -4.371 1.00 93.81 450 ILE A O 1
ATOM 3440 N N . ILE A 1 451 ? -5.103 -16.030 -2.972 1.00 93.31 451 ILE A N 1
ATOM 3441 C CA . ILE A 1 451 ? -5.806 -15.009 -2.198 1.00 93.31 451 ILE A CA 1
ATOM 3442 C C . ILE A 1 451 ? -5.505 -15.209 -0.720 1.00 93.31 451 ILE A C 1
ATOM 3444 O O . ILE A 1 451 ? -5.818 -16.260 -0.161 1.00 93.31 451 ILE A O 1
ATOM 3448 N N . ASP A 1 452 ? -4.961 -14.177 -0.090 1.00 91.06 452 ASP A N 1
ATOM 3449 C CA . ASP A 1 452 ? -4.835 -14.095 1.359 1.00 91.06 452 ASP A CA 1
ATOM 3450 C C . ASP A 1 452 ? -5.749 -12.990 1.889 1.00 91.06 452 ASP A C 1
ATOM 3452 O O . ASP A 1 452 ? -5.633 -11.837 1.481 1.00 91.06 452 ASP A O 1
ATOM 3456 N N . GLY A 1 453 ? -6.667 -13.329 2.789 1.00 89.25 453 GLY A N 1
ATOM 3457 C CA . GLY A 1 453 ? -7.574 -12.354 3.389 1.00 89.25 453 GLY A CA 1
ATOM 3458 C C . GLY A 1 453 ? -6.905 -11.336 4.314 1.00 89.25 453 GLY A C 1
ATOM 3459 O O . GLY A 1 453 ? -7.488 -10.292 4.561 1.00 89.25 453 GLY A O 1
ATOM 3460 N N . GLY A 1 454 ? -5.698 -11.597 4.819 1.00 83.44 454 GLY A N 1
ATOM 3461 C CA . GLY A 1 454 ? -5.124 -10.801 5.901 1.00 83.44 454 GLY A CA 1
ATOM 3462 C C . GLY A 1 454 ? -5.856 -11.021 7.231 1.00 83.44 454 GLY A C 1
ATOM 3463 O O . GLY A 1 454 ? -6.336 -12.119 7.512 1.00 83.44 454 GLY A O 1
ATOM 3464 N N . LEU A 1 455 ? -5.914 -9.996 8.088 1.00 78.81 455 LEU A N 1
ATOM 3465 C CA . LEU A 1 455 ? -6.693 -10.091 9.336 1.00 78.81 455 LEU A CA 1
ATOM 3466 C C . LEU A 1 455 ? -8.182 -9.823 9.064 1.00 78.81 455 LEU A C 1
ATOM 3468 O O . LEU A 1 455 ? -8.575 -9.518 7.947 1.00 78.81 455 LEU A O 1
ATOM 3472 N N . GLY A 1 456 ? -9.013 -9.914 10.102 1.00 80.31 456 GLY A N 1
ATOM 3473 C CA . GLY A 1 456 ? -10.451 -9.671 9.987 1.00 80.31 456 GLY A CA 1
ATOM 3474 C C . GLY A 1 456 ? -11.229 -10.875 9.456 1.00 80.31 456 GLY A C 1
ATOM 3475 O O . GLY A 1 456 ? -10.718 -11.991 9.367 1.00 80.31 456 GLY A O 1
ATOM 3476 N N . GLU A 1 457 ? -12.509 -10.647 9.172 1.00 86.88 457 GLU A N 1
ATOM 3477 C CA . GLU A 1 457 ? -13.404 -11.637 8.582 1.00 86.88 457 GLU A CA 1
ATOM 3478 C C . GLU A 1 457 ? -13.584 -11.381 7.083 1.00 86.88 457 GLU A C 1
ATOM 3480 O O . GLU A 1 457 ? -14.292 -10.461 6.667 1.00 86.88 457 GLU A O 1
ATOM 3485 N N . ASN A 1 458 ? -12.966 -12.226 6.267 1.00 92.62 458 ASN A N 1
ATOM 3486 C CA . ASN A 1 458 ? -12.819 -12.010 4.835 1.00 92.62 458 ASN A CA 1
ATOM 3487 C C . ASN A 1 458 ? -13.751 -12.896 4.011 1.00 92.62 458 ASN A C 1
ATOM 3489 O O . ASN A 1 458 ? -14.036 -14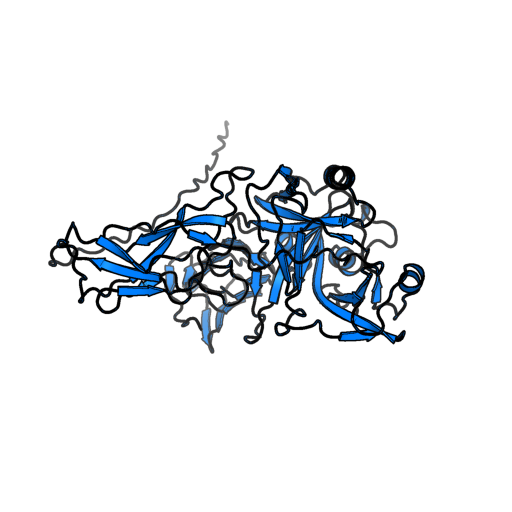.047 4.362 1.00 92.62 458 ASN A O 1
ATOM 3493 N N . THR A 1 459 ? -14.210 -12.357 2.881 1.00 96.25 459 THR A N 1
ATOM 3494 C CA . THR A 1 459 ? -15.162 -13.016 1.982 1.00 96.25 459 THR A CA 1
ATOM 3495 C C . THR A 1 459 ? -14.615 -13.126 0.565 1.00 96.25 459 THR A C 1
ATOM 3497 O O . THR A 1 459 ? -14.229 -12.124 -0.029 1.00 96.25 459 THR A O 1
ATOM 3500 N N . VAL A 1 460 ? -14.676 -14.316 -0.033 1.00 98.25 460 VAL A N 1
ATOM 3501 C CA . VAL A 1 460 ? -14.457 -14.505 -1.479 1.00 98.25 460 VAL A CA 1
ATOM 3502 C C . VAL A 1 460 ? -15.797 -14.741 -2.166 1.00 98.25 460 VAL A C 1
ATOM 3504 O O . VAL A 1 460 ? -16.579 -15.593 -1.735 1.00 98.25 460 VAL A O 1
ATOM 3507 N N . VAL A 1 461 ? -16.069 -13.983 -3.229 1.00 98.19 461 VAL A N 1
ATOM 3508 C CA . VAL A 1 461 ? -17.341 -14.005 -3.960 1.00 98.19 461 VAL A CA 1
ATOM 3509 C C . VAL A 1 461 ? -17.193 -14.744 -5.288 1.00 98.19 461 VAL A C 1
ATOM 3511 O O . VAL A 1 461 ? -16.405 -14.361 -6.150 1.00 98.19 461 VAL A O 1
ATOM 3514 N N . PHE A 1 462 ? -18.022 -15.766 -5.478 1.00 97.81 462 PHE A N 1
ATOM 3515 C CA . PHE A 1 462 ? -18.114 -16.585 -6.681 1.00 97.81 462 PHE A CA 1
ATOM 3516 C C . PHE A 1 462 ? -19.405 -16.283 -7.445 1.00 97.81 462 PHE A C 1
ATOM 3518 O O . PHE A 1 462 ? -20.480 -16.128 -6.860 1.00 97.81 462 PHE A O 1
ATOM 3525 N N . ALA A 1 463 ? -19.313 -16.227 -8.775 1.00 95.75 463 ALA A N 1
ATOM 3526 C CA . ALA A 1 463 ? -20.441 -15.856 -9.630 1.00 95.75 463 ALA A CA 1
ATOM 3527 C C . ALA A 1 463 ? -21.502 -16.963 -9.771 1.00 95.75 463 ALA A C 1
ATOM 3529 O O . ALA A 1 463 ? -22.655 -16.667 -10.092 1.00 95.75 463 ALA A O 1
ATOM 3530 N N . LEU A 1 464 ? -21.123 -18.230 -9.570 1.00 97.62 464 LEU A N 1
ATOM 3531 C CA . LEU A 1 464 ? -21.990 -19.389 -9.789 1.00 97.62 464 LEU A CA 1
ATOM 3532 C C . LEU A 1 464 ? -22.449 -20.032 -8.472 1.00 97.62 464 LEU A C 1
ATOM 3534 O O . LEU A 1 464 ? -21.986 -19.692 -7.382 1.00 97.62 464 LEU A O 1
ATOM 3538 N N . ALA A 1 465 ? -23.376 -20.984 -8.585 1.00 98.06 465 ALA A N 1
ATOM 3539 C CA . ALA A 1 465 ? -23.887 -21.739 -7.448 1.00 98.06 465 ALA A CA 1
ATOM 3540 C C . ALA A 1 465 ? -22.817 -22.676 -6.875 1.00 98.06 465 ALA A C 1
ATOM 3542 O O . ALA A 1 465 ? -22.023 -23.253 -7.617 1.00 98.06 465 ALA A O 1
ATOM 3543 N N . SER A 1 466 ? -22.865 -22.909 -5.566 1.00 97.50 466 SER A N 1
ATOM 3544 C CA . SER A 1 466 ? -21.921 -23.752 -4.826 1.00 97.50 466 SER A CA 1
ATOM 3545 C C . SER A 1 466 ? -21.754 -25.171 -5.387 1.00 97.50 466 SER A C 1
ATOM 3547 O O . SER A 1 466 ? -20.687 -25.760 -5.260 1.00 97.50 466 SER A O 1
ATOM 3549 N N . SER A 1 467 ? -22.776 -25.723 -6.052 1.00 97.62 467 SER A N 1
ATOM 3550 C CA . SER A 1 467 ? -22.721 -27.042 -6.700 1.00 97.62 467 SER A CA 1
ATOM 3551 C C . SER A 1 467 ? -21.806 -27.106 -7.927 1.00 97.62 467 SER A C 1
ATOM 3553 O O . SER A 1 467 ? -21.527 -28.198 -8.411 1.00 97.62 467 SER A O 1
ATOM 3555 N N . MET A 1 468 ? -21.388 -25.956 -8.461 1.00 98.44 468 MET A N 1
ATOM 3556 C CA . MET A 1 468 ? -20.458 -25.868 -9.590 1.00 98.44 468 MET A CA 1
ATOM 3557 C C . MET A 1 468 ? -18.996 -26.009 -9.161 1.00 98.44 468 MET A C 1
ATOM 3559 O O . MET A 1 468 ? -18.129 -26.127 -10.023 1.00 98.44 468 MET A O 1
ATOM 3563 N N . TYR A 1 469 ? -18.732 -25.996 -7.855 1.00 98.06 469 TYR A N 1
ATOM 3564 C CA . TYR A 1 469 ? -17.392 -25.929 -7.298 1.00 98.06 469 TYR A CA 1
ATOM 3565 C C . TYR A 1 469 ? -17.075 -27.164 -6.460 1.00 98.06 469 TYR A C 1
ATOM 3567 O O . TYR A 1 469 ? -17.916 -27.666 -5.712 1.00 98.06 469 TYR A O 1
ATOM 3575 N N . ALA A 1 470 ? -15.830 -27.621 -6.546 1.00 97.94 470 ALA A N 1
ATOM 3576 C CA . ALA A 1 470 ? -15.252 -28.550 -5.590 1.00 97.94 470 ALA A CA 1
ATOM 3577 C C . ALA A 1 470 ? -14.385 -27.770 -4.596 1.00 97.94 470 ALA A C 1
ATOM 3579 O O . ALA A 1 470 ? -13.491 -27.022 -4.996 1.00 97.94 470 ALA A O 1
ATOM 3580 N N . ILE A 1 471 ? -14.673 -27.947 -3.305 1.00 96.94 471 ILE A N 1
ATOM 3581 C CA . ILE A 1 471 ? -14.034 -27.233 -2.195 1.00 96.94 471 ILE A CA 1
ATOM 3582 C C . ILE A 1 471 ? -13.290 -28.251 -1.331 1.00 96.94 471 ILE A C 1
ATOM 3584 O O . ILE A 1 471 ? -13.876 -29.254 -0.916 1.00 96.94 471 ILE A O 1
ATOM 3588 N N . SER A 1 472 ? -12.020 -27.989 -1.041 1.00 94.94 472 SER A N 1
ATOM 3589 C CA . SER A 1 472 ? -11.206 -28.792 -0.126 1.00 94.94 472 SER A CA 1
ATOM 3590 C C . SER A 1 472 ? -10.356 -27.900 0.764 1.00 94.94 472 SER A C 1
ATOM 3592 O O . SER A 1 472 ? -9.767 -26.945 0.267 1.00 94.94 472 SER A O 1
ATOM 3594 N N . THR A 1 473 ? -10.229 -28.247 2.041 1.00 93.12 473 THR A N 1
ATOM 3595 C CA . THR A 1 473 ? -9.398 -27.506 2.999 1.00 93.12 473 THR A CA 1
ATOM 3596 C C . THR A 1 473 ? -8.373 -28.447 3.624 1.00 93.12 473 THR A C 1
ATOM 3598 O O . THR A 1 473 ? -8.744 -29.507 4.129 1.00 93.12 473 THR A O 1
ATOM 3601 N N . SER A 1 474 ? -7.095 -28.066 3.587 1.00 90.62 474 SER A N 1
ATOM 3602 C CA . SER A 1 474 ? -5.981 -28.766 4.242 1.00 90.62 474 SER A CA 1
ATOM 3603 C C . SER A 1 474 ? -4.999 -27.737 4.780 1.00 90.62 474 SER A C 1
ATOM 3605 O O . SER A 1 474 ? -4.701 -26.769 4.089 1.00 90.62 474 SER A O 1
ATOM 3607 N N . ASP A 1 475 ? -4.509 -27.939 6.004 1.00 86.75 475 ASP A N 1
ATOM 3608 C CA . ASP A 1 475 ? -3.448 -27.119 6.613 1.00 86.75 475 ASP A CA 1
ATOM 3609 C C . ASP A 1 475 ? -3.724 -25.602 6.566 1.00 86.75 475 ASP A C 1
ATOM 3611 O O . ASP A 1 475 ? -2.851 -24.799 6.259 1.00 86.75 475 ASP A O 1
ATOM 3615 N N . GLY A 1 476 ? -4.976 -25.208 6.827 1.00 83.38 476 GLY A N 1
ATOM 3616 C CA . GLY A 1 476 ? -5.399 -23.801 6.821 1.00 83.38 476 GLY A CA 1
ATOM 3617 C C . GLY A 1 476 ? -5.582 -23.182 5.431 1.00 83.38 476 GLY A C 1
ATOM 3618 O O . GLY A 1 476 ? -6.036 -22.046 5.333 1.00 83.38 476 GLY A O 1
ATOM 3619 N N . ILE A 1 477 ? -5.311 -23.927 4.358 1.00 90.88 477 ILE A N 1
ATOM 3620 C CA . ILE A 1 477 ? -5.515 -23.495 2.975 1.00 90.88 477 ILE A CA 1
ATOM 3621 C C . ILE A 1 477 ? -6.789 -24.124 2.421 1.00 90.88 477 ILE A C 1
ATOM 3623 O O . ILE A 1 477 ? -6.984 -25.338 2.487 1.00 90.88 477 ILE A O 1
ATOM 3627 N N . THR A 1 478 ? -7.668 -23.299 1.853 1.00 95.44 478 THR A N 1
ATOM 3628 C CA . THR A 1 478 ? -8.861 -23.755 1.130 1.00 95.44 478 THR A CA 1
ATOM 3629 C C . THR A 1 478 ? -8.658 -23.617 -0.366 1.00 95.44 478 THR A C 1
ATOM 3631 O O . THR A 1 478 ? -8.387 -22.535 -0.870 1.00 95.44 478 THR A O 1
ATOM 3634 N N . THR A 1 479 ? -8.832 -24.713 -1.090 1.00 97.19 479 THR A N 1
ATOM 3635 C CA . THR A 1 479 ? -8.851 -24.733 -2.549 1.00 97.19 479 THR A CA 1
ATOM 3636 C C . THR A 1 479 ? -10.292 -24.801 -3.033 1.00 97.19 479 THR A C 1
ATOM 3638 O O . THR A 1 479 ? -11.036 -25.707 -2.650 1.00 97.19 479 THR A O 1
ATOM 3641 N N . VAL A 1 480 ? -10.682 -23.861 -3.892 1.00 97.94 480 VAL A N 1
ATOM 3642 C CA . VAL A 1 480 ? -11.976 -23.854 -4.584 1.00 97.94 480 VAL A CA 1
ATOM 3643 C C . VAL A 1 480 ? -11.710 -24.008 -6.074 1.00 97.94 480 VAL A C 1
ATOM 3645 O O . VAL A 1 480 ? -11.101 -23.140 -6.687 1.00 97.94 480 VAL A O 1
ATOM 3648 N N . SER A 1 481 ? -12.133 -25.125 -6.658 1.00 98.12 481 SER A N 1
ATOM 3649 C CA . SER A 1 481 ? -11.955 -25.412 -8.087 1.00 98.12 481 SER A CA 1
ATOM 3650 C C . SER A 1 481 ? -13.300 -25.415 -8.802 1.00 98.12 481 SER A C 1
ATOM 3652 O O . SER A 1 481 ? -14.259 -26.026 -8.326 1.00 98.12 481 SER A O 1
ATOM 3654 N N . GLY A 1 482 ? -13.382 -24.724 -9.936 1.00 97.12 482 GLY A N 1
ATOM 3655 C CA . GLY A 1 482 ? -14.625 -24.556 -10.679 1.00 97.12 482 GLY A CA 1
ATOM 3656 C C . GLY A 1 482 ? -14.416 -24.109 -12.127 1.00 97.12 482 GLY A C 1
ATOM 3657 O O . GLY A 1 482 ? -13.300 -24.159 -12.647 1.00 97.12 482 GLY A O 1
ATOM 3658 N N . PRO A 1 483 ? -15.499 -23.697 -12.813 1.00 97.00 483 PRO A N 1
ATOM 3659 C CA . PRO A 1 483 ? -15.453 -23.249 -14.210 1.00 97.00 483 PRO A CA 1
ATOM 3660 C C . PRO A 1 483 ? -14.588 -22.004 -14.465 1.00 97.00 483 PRO A C 1
ATOM 3662 O O . PRO A 1 483 ? -14.211 -21.750 -15.603 1.00 97.00 483 PRO A O 1
ATOM 3665 N N . ASP A 1 484 ? -14.306 -21.236 -13.421 1.00 95.88 484 ASP A N 1
ATOM 3666 C CA . ASP A 1 484 ? -13.522 -20.000 -13.381 1.00 95.88 484 ASP A CA 1
ATOM 3667 C C . ASP A 1 484 ? -12.064 -20.234 -12.926 1.00 95.88 484 ASP A C 1
ATOM 3669 O O . ASP A 1 484 ? -11.328 -19.278 -12.700 1.00 95.88 484 ASP A O 1
ATOM 3673 N N . GLY A 1 485 ? -11.618 -21.492 -12.838 1.00 96.81 485 GLY A N 1
ATOM 3674 C CA . GLY A 1 485 ? -10.251 -21.867 -12.467 1.00 96.81 485 GLY A CA 1
ATOM 3675 C C . GLY A 1 485 ? -10.127 -22.352 -11.022 1.00 96.81 485 GLY A C 1
ATOM 3676 O O . GLY A 1 485 ? -11.087 -22.862 -10.436 1.00 96.81 485 GLY A O 1
ATOM 3677 N N . VAL A 1 486 ? -8.916 -22.270 -10.467 1.00 97.75 486 VAL A N 1
ATOM 3678 C CA . VAL A 1 486 ? -8.597 -22.765 -9.119 1.00 97.75 486 VAL A CA 1
ATOM 3679 C C . VAL A 1 486 ? -8.202 -21.612 -8.209 1.00 97.75 486 VAL A C 1
ATOM 3681 O O . VAL A 1 486 ? -7.223 -20.929 -8.467 1.00 97.75 486 VAL A O 1
ATOM 3684 N N . LYS A 1 487 ? -8.916 -21.423 -7.100 1.00 97.69 487 LYS A N 1
ATOM 3685 C CA . LYS A 1 487 ? -8.595 -20.402 -6.098 1.00 97.69 487 LYS A CA 1
ATOM 3686 C C . LYS A 1 487 ? -7.938 -21.053 -4.891 1.00 97.69 487 LYS A C 1
ATOM 3688 O O . LYS A 1 487 ? -8.503 -21.988 -4.320 1.00 97.69 487 LYS A O 1
ATOM 3693 N N . THR A 1 488 ? -6.765 -20.564 -4.513 1.00 96.50 488 THR A N 1
ATOM 3694 C CA . THR A 1 488 ? -6.014 -20.986 -3.327 1.00 96.50 488 THR A CA 1
ATOM 3695 C C . THR A 1 488 ? -6.150 -19.908 -2.265 1.00 96.50 488 THR A C 1
ATOM 3697 O O . THR A 1 488 ? -5.681 -18.793 -2.463 1.00 96.50 488 THR A O 1
ATOM 3700 N N . LEU A 1 489 ? -6.835 -20.229 -1.169 1.00 95.62 489 LEU A N 1
ATOM 3701 C CA . LEU A 1 489 ? -7.335 -19.256 -0.202 1.00 95.62 489 LEU A CA 1
ATOM 3702 C C . LEU A 1 489 ? -6.709 -19.473 1.182 1.00 95.62 489 LEU A C 1
ATOM 3704 O O . LEU A 1 489 ? -6.843 -20.563 1.745 1.00 95.62 489 LEU A O 1
ATOM 3708 N N . SER A 1 490 ? -6.117 -18.428 1.754 1.00 91.56 490 SER A N 1
ATOM 3709 C CA . SER A 1 490 ? -5.718 -18.324 3.165 1.00 91.56 490 SER A CA 1
ATOM 3710 C C . SER A 1 490 ? -6.471 -17.178 3.846 1.00 91.56 490 SER A C 1
ATOM 3712 O O . SER A 1 490 ? -6.861 -16.208 3.202 1.00 91.56 490 SER A O 1
ATOM 3714 N N . ASN A 1 491 ? -6.713 -17.293 5.155 1.00 88.94 491 ASN A N 1
ATOM 3715 C CA . ASN A 1 491 ? -7.381 -16.253 5.953 1.00 88.94 491 ASN A CA 1
ATOM 3716 C C . ASN A 1 491 ? -8.763 -15.803 5.421 1.00 88.94 491 ASN A C 1
ATOM 3718 O O . ASN A 1 491 ? -9.143 -14.644 5.564 1.00 88.94 491 ASN A O 1
ATOM 3722 N N . ILE A 1 492 ? -9.531 -16.730 4.829 1.00 93.06 492 ILE A N 1
ATOM 3723 C CA . ILE A 1 492 ? -10.893 -16.498 4.316 1.00 93.06 492 ILE A CA 1
ATOM 3724 C C . ILE A 1 492 ? -11.925 -17.243 5.167 1.00 93.06 492 ILE A C 1
ATOM 3726 O O . ILE A 1 492 ? -11.928 -18.477 5.199 1.00 93.06 492 ILE A O 1
ATOM 3730 N N . GLN A 1 493 ? -12.850 -16.503 5.782 1.00 93.88 493 GLN A N 1
ATOM 3731 C CA . GLN A 1 493 ? -13.908 -17.039 6.649 1.00 93.88 493 GLN A CA 1
ATOM 3732 C C . GLN A 1 493 ? -15.205 -17.318 5.888 1.00 93.88 493 GLN A C 1
ATOM 3734 O O . GLN A 1 493 ? -15.966 -18.202 6.285 1.00 93.88 493 GLN A O 1
ATOM 3739 N N . TYR A 1 494 ? -15.463 -16.617 4.783 1.00 96.12 494 TYR A N 1
ATOM 3740 C CA . TYR A 1 494 ? -16.713 -16.756 4.041 1.00 96.12 494 TYR A CA 1
ATOM 3741 C C . TYR A 1 494 ? -16.479 -17.001 2.550 1.00 96.12 494 TYR A C 1
ATOM 3743 O O . TYR A 1 494 ? -15.757 -16.270 1.874 1.00 96.12 494 TYR A O 1
ATOM 3751 N N . LEU A 1 495 ? -17.150 -18.021 2.016 1.00 97.81 495 LEU A N 1
ATOM 3752 C CA . LEU A 1 495 ? -17.265 -18.253 0.577 1.00 97.81 495 LEU A CA 1
ATOM 3753 C C . LEU A 1 495 ? -18.698 -17.924 0.162 1.00 97.81 495 LEU A C 1
ATOM 3755 O O . LEU A 1 495 ? -19.638 -18.640 0.520 1.00 97.81 495 LEU A O 1
ATOM 3759 N N . GLN A 1 496 ? -18.876 -16.828 -0.567 1.00 98.12 496 GLN A N 1
ATOM 3760 C CA . GLN A 1 496 ? -20.178 -16.384 -1.047 1.00 98.12 496 GLN A CA 1
ATOM 3761 C C . GLN A 1 496 ? -20.403 -16.883 -2.475 1.00 98.12 496 GLN A C 1
ATOM 3763 O O . GLN A 1 496 ? -19.765 -16.412 -3.408 1.00 98.12 496 GLN A O 1
ATOM 3768 N N . PHE A 1 497 ? -21.348 -17.801 -2.650 1.00 98.25 497 PHE A N 1
ATOM 3769 C CA . PHE A 1 497 ? -21.820 -18.274 -3.953 1.00 98.25 497 PHE A CA 1
ATOM 3770 C C . PHE A 1 497 ? -23.143 -17.596 -4.321 1.00 98.25 497 PHE A C 1
ATOM 3772 O O . PHE A 1 497 ? -23.791 -16.962 -3.484 1.00 98.25 497 PHE A O 1
ATOM 3779 N N . SER A 1 498 ? -23.601 -17.773 -5.562 1.00 97.81 498 SER A N 1
ATOM 3780 C CA . SER A 1 498 ? -24.870 -17.182 -6.011 1.00 97.81 498 SER A CA 1
ATOM 3781 C C . SER A 1 498 ? -26.109 -17.740 -5.291 1.00 97.81 498 SER A C 1
ATOM 3783 O O . SER A 1 498 ? -27.172 -17.125 -5.329 1.00 97.81 498 SER A O 1
ATOM 3785 N N . ASP A 1 499 ? -26.006 -18.935 -4.702 1.00 97.94 499 ASP A N 1
ATOM 3786 C CA . ASP A 1 499 ? -27.096 -19.669 -4.048 1.00 97.94 499 ASP A CA 1
ATOM 3787 C C . ASP A 1 499 ? -27.015 -19.665 -2.512 1.00 97.94 499 ASP A C 1
ATOM 3789 O O . ASP A 1 499 ? -28.047 -19.818 -1.857 1.00 97.94 499 ASP A O 1
ATOM 3793 N N . LYS A 1 500 ? -25.817 -19.514 -1.926 1.00 96.56 500 LYS A N 1
ATOM 3794 C CA . LYS A 1 500 ? -25.602 -19.533 -0.469 1.00 96.56 500 LYS A CA 1
ATOM 3795 C C . LYS A 1 500 ? -24.240 -18.965 -0.059 1.00 96.56 500 LYS A C 1
ATOM 3797 O O . LYS A 1 500 ? -23.319 -18.892 -0.865 1.00 96.56 500 LYS A O 1
ATOM 3802 N N . VAL A 1 501 ? -24.093 -18.667 1.232 1.00 96.94 501 VAL A N 1
ATOM 3803 C CA . VAL A 1 501 ? -22.797 -18.397 1.872 1.00 96.94 501 VAL A CA 1
ATOM 3804 C C . VAL A 1 501 ? -22.378 -19.627 2.673 1.00 96.94 501 VAL A C 1
ATOM 3806 O O . VAL A 1 501 ? -23.177 -20.174 3.434 1.00 96.94 501 VAL A O 1
ATOM 3809 N N . LEU A 1 502 ? -21.139 -20.075 2.488 1.00 94.38 502 LEU A N 1
ATOM 3810 C CA . LEU A 1 502 ? -20.513 -21.102 3.315 1.00 94.38 502 LEU A CA 1
ATOM 3811 C C . LEU A 1 502 ? -19.558 -20.446 4.309 1.00 94.38 502 LEU A C 1
ATOM 3813 O O . LEU A 1 502 ? -18.709 -19.649 3.917 1.00 94.38 502 LEU A O 1
ATOM 3817 N N . VAL A 1 503 ? -19.687 -20.820 5.583 1.00 90.56 503 VAL A N 1
ATOM 3818 C CA . VAL A 1 503 ? -18.708 -20.470 6.616 1.00 90.56 503 VAL A CA 1
ATOM 3819 C C . VAL A 1 503 ? -17.555 -21.455 6.514 1.00 90.56 503 VAL A C 1
ATOM 3821 O O . VAL A 1 503 ? -17.721 -22.656 6.739 1.00 90.56 503 VAL A O 1
ATOM 3824 N N . ASN A 1 504 ? -16.395 -20.938 6.146 1.00 79.44 504 ASN A N 1
ATOM 3825 C CA . ASN A 1 504 ? -15.164 -21.687 6.081 1.00 79.44 504 ASN A CA 1
ATOM 3826 C C . ASN A 1 504 ? -14.563 -21.733 7.487 1.00 79.44 504 ASN A C 1
ATOM 3828 O O . ASN A 1 504 ? -14.154 -20.715 8.037 1.00 79.44 504 ASN A O 1
ATOM 3832 N N . SER A 1 505 ? -14.575 -22.910 8.110 1.00 61.28 505 SER A N 1
ATOM 3833 C CA . SER A 1 505 ? -14.102 -23.092 9.487 1.00 61.28 505 SER A CA 1
ATOM 3834 C C . SER A 1 505 ? -12.569 -23.139 9.538 1.00 61.28 505 SER A C 1
ATOM 3836 O O . SER A 1 505 ? -11.997 -24.147 9.940 1.00 61.28 505 SER A O 1
ATOM 3838 N N . ILE A 1 506 ? -11.899 -22.076 9.091 1.00 57.91 506 ILE A N 1
ATOM 3839 C CA . ILE A 1 506 ? -10.468 -21.874 9.326 1.00 57.91 506 ILE A CA 1
ATOM 3840 C C . ILE A 1 506 ? -10.358 -20.968 10.551 1.00 57.91 506 ILE A C 1
ATOM 3842 O O . ILE A 1 506 ? -10.817 -19.827 10.531 1.00 57.91 506 ILE A O 1
ATOM 3846 N N . THR A 1 507 ? -9.793 -21.476 11.643 1.00 43.31 507 THR A N 1
ATOM 3847 C CA . THR A 1 507 ? -9.424 -20.635 12.786 1.00 43.31 507 THR A CA 1
ATOM 3848 C C . THR A 1 507 ? -8.306 -19.693 12.350 1.00 43.31 507 THR A C 1
ATOM 3850 O O . THR A 1 507 ? -7.268 -20.173 11.903 1.00 43.31 507 THR A O 1
ATOM 3853 N N . SER A 1 508 ? -8.526 -18.382 12.465 1.00 43.19 508 SER A N 1
ATOM 3854 C CA . SER A 1 508 ? -7.487 -17.360 12.290 1.00 43.19 508 SER A CA 1
ATOM 3855 C C . SER A 1 508 ? -6.293 -17.677 13.195 1.00 43.19 508 SER A C 1
ATOM 3857 O O . SER A 1 508 ? -6.504 -17.943 14.384 1.00 43.19 508 SER A O 1
ATOM 3859 N N . HIS A 1 509 ? -5.078 -17.667 12.647 1.00 38.00 509 HIS A N 1
ATOM 3860 C CA . HIS A 1 509 ? -3.848 -17.698 13.440 1.00 38.00 509 HIS A CA 1
ATOM 3861 C C . HIS A 1 509 ? -3.469 -16.304 13.927 1.00 38.00 509 HIS A C 1
ATOM 3863 O O . HIS A 1 509 ? -3.648 -15.343 13.145 1.00 38.00 509 HIS A O 1
#

Sequence (509 aa):
MKNSFKTVLVFSGFFSIALLSSCSSGTSSNSDATLSFSVEPASNSTPTGTQNYITPAIKVSILDSNGAVESTANVPVTLSIANQPNVSQPMGEIYTGTLIGNVTVSAVNGIATFESLSVTQPGNGYTLLASAEGYKSAISTPFNVNSSIVIAESAGYKSTLDSSGYEVAYIGDIGSNYQGNVYVYIDYGSNPITTDEEFNNFNCGESWIRNTPRNATFDYANTLGSPMAAPGPLTPYTDCQGHTWGLIVINQSYNWPFESVAYPTPVPVNGWQAGQTGNYVPPGEVKYSNINKNQFYLFTQNNQAGEAILRHFITDTWGNIYIMKSTNLADTTPEEITRAFESAVLPIGFKKTSIYLAQDLYSMPAYNYYGNESYPSSLFMDFRDSADNAYSMVYWSGNGNSIPQQVQPTGVLPLFTTEKGGRLNGTDTDDQMWGSFGNDVFYPYSGNDIIDGGLGENTVVFALASSMYAISTSDGITTVSGPDGVKTLSNIQYLQFSDKVLVNSITSH